Protein 7OTS (pdb70)

InterPro domains:
  IPR000073 Alpha/beta hydrolase fold-1 [PF00561] (72-313)
  IPR000073 Alpha/beta hydrolase fold-1 [PR00111] (97-112)
  IPR000073 Alpha/beta hydrolase fold-1 [PR00111] (144-157)
  IPR000073 Alpha/beta hydrolase fold-1 [PR00111] (158-171)
  IPR000073 Alpha/beta hydrolase fold-1 [PR00111] (270-284)
  IPR000639 Epoxide hydrolase-like [PR00412] (78-96)
  IPR000639 Epoxide hydrolase-like [PR00412] (158-171)
  IPR000639 Epoxide hydrolase-like [PR00412] (268-284)
  IPR000639 Epoxide hydrolase-like [PR00412] (301-323)
  IPR029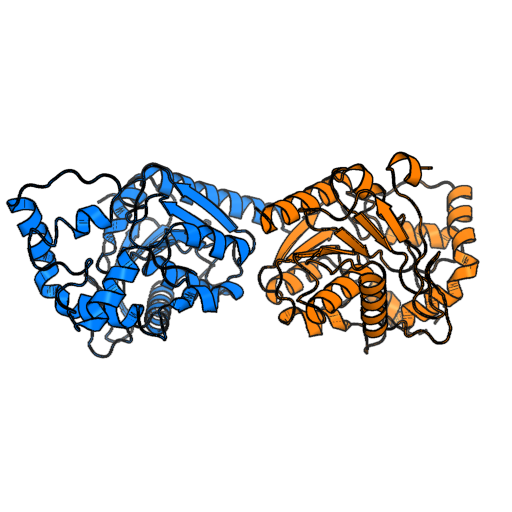058 Alpha/Beta hydrolase fold [G3DSA:3.40.50.1820] (41-336)
  IPR029058 Alpha/Beta hydrolase fold [SSF53474] (50-324)
  IPR050266 AB hydrolase superfamily [PTHR43798] (15-332)

Secondary structure (DSSP, 8-state):
-TT-EEEEEEETTEEEEEEEES---SSPPEEEE--TT--GGGGHHHHTTS-TTS-EEEE--TTSTTS---TTS--SHHHHHHHHHHHHHHHTGGGS-EEEEEETHHHHHHHHHHHH-GGGEEEEEEES-S----SS--HHHHHHHHHHTTT-GGG-TTS--SHHHHHHHHHHH-S--PPPPHHHHHHHHHTTGGGHHHHHHHHHHHTSTTTTTHHHHHGGG--S-EEEEEETT-SSS-TTHHHHHHHHSSSEEEEEESS--S-HHHHSHHHHHHHHHHHHHHHHHHHHHH--/-HHHHTT-EEEEEEETTEEEEEEEES-S-SSPPEEEE--TT--GGGGHHHHTTS-SSS-EEEEPPTTSTTS---TTS--SHHHHHHHHHHHHHHHTGGGS-EEEEEETHHHHHHHHHHHH-GGGEEEEEEES-S----SS--HHHHHHHHH----TTS--SHHHHHHHHHHH-SS-----HHHHHHHHHHHGGGHHHHHHHHHHHHSHHHHTHHHHHGGG--S-EEEEEETT-SSS-THHHHHHHHHSTTEEEEEETT--S-HHHHSHHHHHHHHHHHHHHHH-

Nearest PDB structures (foldseek):
  7ots-assembly1_A  TM=1.003E+00  e=1.533E-60  Homo sapiens
  7ots-assembly2_B  TM=9.985E-01  e=7.557E-55  Homo sapiens
  1j1i-assembly1_A-2  TM=8.670E-01  e=9.957E-19  Janthinobacterium
  4lxg-assembly1_A-2  TM=8.377E-01  e=3.714E-18  Rhizorhabdus wittichii RW1
  7jqx-assembly1_A  TM=7.616E-01  e=4.058E-16  Burkholderia cenocepacia J2315

Sequence (576 aa):
TLGMQVRRYVHHEDYQFCYSFRGRPGHKPSILMLHGFSAHKDMWLSVVKFLPKNLHLVCVDMPGHEGTTRSSLDDLSIDGQVKRIHQFVECLKLNKKPFHLLVGTAMGGQVAGVYAAYYPSDVSSLCLVCPAGLQYSSTDNQFVQRLKELQGSAAVEKIPLIPSTPEEMMSSEMLQLCSYVRFKVPQQILQGLVDVRIPHNNFYRKLFLEIVSEKSRYSLHQNMDKIKVPTQIIWGKQDQVLDVSGADMLAKSIANCQVELLENCGHSVVMMERPRKTAKLIIDFLASVHNTDNNKKLSMRRTLGMQVRRYVHHEDYQQFCYSFRGRPGHKPSILMLHGFSAHKDMMWLSVVKFLPKNLHLVCVDMPGHEGTTRSSLDDLSIDGQVKRIHQFVECLKLNKKPFHLVGTAMGGQVAGVYAAYYPSSDVSSLCLVCPAGLQYSTDNQFVQRLKELQEKIPLIPSSTPEEMSEMLQLCSYVRFKVPQQILQGLVDVRIPHNNFYRKLFLEIIVSEKSRYSLHQNMDKIKVPTQIIWGKQDQVLDVSGADMLAKSIANCQVELLENCGHSSVVVMERPRKTAKLIIDFLASVHN

Structure (mmCIF, N/CA/C/O backbone):
data_7OTS
#
_entry.id   7OTS
#
_cell.length_a   60.815
_cell.length_b   71.494
_cell.length_c   77.83
_cell.angle_alpha   90
_cell.angle_beta   111.11
_cell.angle_gamma   90
#
_symmetry.space_group_name_H-M   'P 1 21 1'
#
loop_
_entity.id
_entity.type
_entity.pdbx_description
1 polymer 'Monoacylglycerol lipase ABHD6'
2 non-polymer 'octyl beta-D-glucopyranoside'
3 non-polymer 'OLEIC ACID'
4 non-polymer 'SULFATE ION'
5 non-polymer GLYCEROL
6 water water
#
loop_
_atom_site.group_PDB
_atom_site.id
_atom_site.type_symbol
_atom_site.label_atom_id
_atom_site.label_alt_id
_atom_site.label_comp_id
_atom_site.label_asym_id
_atom_site.label_entity_id
_atom_site.label_seq_id
_atom_site.pdbx_PDB_ins_code
_atom_site.Cartn_x
_atom_site.Cartn_y
_atom_site.Cartn_z
_atom_site.occupancy
_atom_site.B_iso_or_equiv
_atom_site.auth_seq_id
_atom_site.auth_comp_id
_atom_site.auth_asym_id
_atom_site.auth_atom_id
_atom_site.pdbx_PDB_model_num
ATOM 1 N N . THR A 1 5 ? 31.144 -26.471 111.419 1 39.8 45 THR A N 1
ATOM 2 C CA . THR A 1 5 ? 31.959 -25.257 111.321 1 39.84 45 THR A CA 1
ATOM 3 C C . THR A 1 5 ? 33.041 -25.338 110.241 1 38.29 45 THR A C 1
ATOM 4 O O . THR A 1 5 ? 33.653 -24.313 109.946 1 38.45 45 THR A O 1
ATOM 8 N N . LEU A 1 6 ? 33.356 -26.568 109.745 1 36.27 46 LEU A N 1
ATOM 9 C CA . LEU A 1 6 ? 34.406 -26.865 108.759 1 34.12 46 LEU A CA 1
ATOM 10 C C . LEU A 1 6 ? 35.812 -26.411 109.179 1 32.23 46 LEU A C 1
ATOM 11 O O . LEU A 1 6 ? 36.693 -26.328 108.337 1 32.15 46 LEU A O 1
ATOM 16 N N . GLY A 1 7 ? 36.012 -26.111 110.461 1 30.59 47 GLY A N 1
ATOM 17 C CA . GLY A 1 7 ? 37.288 -25.601 110.946 1 29.68 47 GLY A CA 1
ATOM 18 C C . GLY A 1 7 ? 37.439 -24.089 110.823 1 28.24 47 GLY A C 1
ATOM 19 O O . GLY A 1 7 ? 38.47 -23.529 111.217 1 28.49 47 GLY A O 1
ATOM 20 N N . MET A 1 8 ? 36.421 -23.41 110.261 1 26.34 48 MET A N 1
ATOM 21 C CA . MET A 1 8 ? 36.413 -21.965 110.076 1 24.76 48 MET A CA 1
ATOM 22 C C . MET A 1 8 ? 36.166 -21.29 111.421 1 23.31 48 MET A C 1
ATOM 23 O O . MET A 1 8 ? 35.317 -21.74 112.19 1 23.87 48 MET A O 1
ATOM 28 N N . GLN A 1 9 ? 36.942 -20.258 111.728 1 21.41 49 GLN A N 1
ATOM 29 C CA . GLN A 1 9 ? 36.843 -19.536 113.001 1 20.4 49 GLN A CA 1
ATOM 30 C C . GLN A 1 9 ? 36.57 -18.071 112.727 1 19.16 49 GLN A C 1
ATOM 31 O O . GLN A 1 9 ? 37.16 -17.507 111.801 1 18.89 49 GLN A O 1
ATOM 37 N N . VAL A 1 10 ? 35.664 -17.46 113.504 1 17.45 50 VAL A N 1
ATOM 38 C CA . VAL A 1 10 ? 35.275 -16.069 113.294 1 16.74 50 VAL A CA 1
ATOM 39 C C . VAL A 1 10 ? 36.171 -15.151 114.099 1 16.09 50 VAL A C 1
ATOM 40 O O . VAL A 1 10 ? 36.502 -15.453 115.252 1 15.48 50 VAL A O 1
ATOM 44 N N . ARG A 1 11 ? 36.644 -14.084 113.451 1 15.04 51 ARG A N 1
ATOM 45 C CA A ARG A 1 11 ? 37.524 -13.096 114.061 0.5 15.94 51 ARG A CA 1
ATOM 46 C CA B ARG A 1 11 ? 37.539 -13.091 114.035 0.5 15.11 51 ARG A CA 1
ATOM 47 C C . ARG A 1 11 ? 37.099 -11.693 113.615 1 16.06 51 ARG A C 1
ATOM 48 O O . ARG A 1 11 ? 36.35 -11.546 112.647 1 15.76 51 ARG A O 1
ATOM 63 N N . TYR A 1 12 ? 37.571 -10.658 114.314 1 16.6 52 TYR A N 1
ATOM 64 C CA . TYR A 1 12 ? 37.262 -9.285 113.95 1 16.88 52 TYR A CA 1
ATOM 65 C C . TYR A 1 12 ? 38.58 -8.547 113.899 1 17.41 52 TYR A C 1
ATOM 66 O O . TYR A 1 12 ? 39.422 -8.729 114.782 1 18.57 52 TYR A O 1
ATOM 75 N N . VAL A 1 13 ? 38.774 -7.731 112.88 1 16.62 53 VAL A N 1
ATOM 76 C CA . VAL A 1 13 ? 39.992 -6.945 112.737 1 17.98 53 VAL A CA 1
ATOM 77 C C . VAL A 1 13 ? 39.6 -5.467 112.574 1 19 53 VAL A C 1
ATOM 78 O O . VAL A 1 13 ? 38.603 -5.176 111.913 1 19.76 53 VAL A O 1
ATOM 82 N N . HIS A 1 14 ? 40.341 -4.544 113.192 1 18.95 54 HIS A N 1
ATOM 83 C CA . HIS A 1 14 ? 39.961 -3.139 113.192 1 19.32 54 HIS A CA 1
ATOM 84 C C . HIS A 1 14 ? 40.875 -2.182 112.408 1 19.91 54 HIS A C 1
ATOM 85 O O . HIS A 1 14 ? 42.104 -2.266 112.483 1 19.86 54 HIS A O 1
ATOM 92 N N . HIS A 1 15 ? 40.252 -1.265 111.655 1 19.84 55 HIS A N 1
ATOM 93 C CA . HIS A 1 15 ? 40.936 -0.165 110.977 1 20.63 55 HIS A CA 1
ATOM 94 C C . HIS A 1 15 ? 40.329 1.096 111.593 1 20.22 55 HIS A C 1
ATOM 95 O O . HIS A 1 15 ? 39.224 1.491 111.198 1 19.41 55 HIS A O 1
ATOM 102 N N . GLU A 1 16 ? 40.999 1.67 112.625 1 19.84 56 GLU A N 1
ATOM 103 C CA . GLU A 1 16 ? 40.486 2.834 113.347 1 20.31 56 GLU A CA 1
ATOM 104 C C . GLU A 1 16 ? 39.102 2.484 113.971 1 19.49 56 GLU A C 1
ATOM 105 O O . GLU A 1 16 ? 39.027 1.5 114.708 1 19.76 56 GLU A O 1
ATOM 111 N N . ASP A 1 17 ? 38.02 3.196 113.623 1 17.73 57 ASP A N 1
ATOM 112 C CA . ASP A 1 17 ? 36.694 2.886 114.138 1 17.48 57 ASP A CA 1
ATOM 113 C C . ASP A 1 17 ? 35.884 1.954 113.235 1 18.44 57 ASP A C 1
ATOM 114 O O . ASP A 1 17 ? 34.686 1.772 113.463 1 19.87 57 ASP A O 1
ATOM 119 N N . TYR A 1 18 ? 36.532 1.316 112.251 1 17.27 58 TYR A N 1
ATOM 120 C CA . TYR A 1 18 ? 35.84 0.41 111.35 1 16.82 58 TYR A CA 1
ATOM 121 C C . TYR A 1 18 ? 36.302 -1.011 111.651 1 17.3 58 TYR A C 1
ATOM 122 O O . TYR A 1 18 ? 37.494 -1.231 111.848 1 18.1 58 TYR A O 1
ATOM 131 N N . GLN A 1 19 ? 35.37 -1.97 111.734 1 16.37 59 GLN A N 1
ATOM 132 C CA . GLN A 1 19 ? 35.73 -3.351 112.034 1 16.65 59 GLN A CA 1
ATOM 133 C C . GLN A 1 19 ? 35.256 -4.267 110.927 1 15.24 59 GLN A C 1
ATOM 134 O O . GLN A 1 19 ? 34.173 -4.056 110.356 1 14.84 59 GLN A O 1
ATOM 140 N N . PHE A 1 20 ? 36.104 -5.228 110.566 1 14.49 60 PHE A N 1
ATOM 141 C CA . PHE A 1 20 ? 35.754 -6.204 109.559 1 15.07 60 PHE A CA 1
ATOM 142 C C . PHE A 1 20 ? 35.573 -7.533 110.283 1 16.02 60 PHE A C 1
ATOM 143 O O . PHE A 1 20 ? 36.396 -7.898 111.127 1 16.49 60 PHE A O 1
ATOM 151 N N . CYS A 1 21 ? 34.5 -8.254 109.971 1 15.6 61 CYS A N 1
ATOM 152 C CA . CYS A 1 21 ? 34.262 -9.578 110.542 1 14.82 61 CYS A CA 1
ATOM 153 C C . CYS A 1 21 ? 34.605 -10.573 109.473 1 14.93 61 CYS A C 1
ATOM 154 O O . CYS A 1 21 ? 34.132 -10.429 108.333 1 15.16 61 CYS A O 1
ATOM 157 N N . TYR A 1 22 ? 35.37 -11.604 109.821 1 14.72 62 TYR A N 1
ATOM 158 C CA . TYR A 1 22 ? 35.738 -12.615 108.834 1 15.07 62 TYR A CA 1
ATOM 159 C C . TYR A 1 22 ? 35.882 -14.014 109.463 1 16.03 62 TYR A C 1
ATOM 160 O O . TYR A 1 22 ? 36.074 -14.141 110.685 1 15.76 62 TYR A O 1
ATOM 169 N N . SER A 1 23 ? 35.791 -15.058 108.631 1 15.84 63 SER A N 1
ATOM 170 C CA . SER A 1 23 ? 36.023 -16.431 109.078 1 17.26 63 SER A CA 1
ATOM 171 C C . SER A 1 23 ? 37.285 -16.93 108.351 1 19.01 63 SER A C 1
ATOM 172 O O . SER A 1 23 ? 37.628 -16.407 107.279 1 19.73 63 SER A O 1
ATOM 175 N N . PHE A 1 24 ? 38.01 -17.88 108.952 1 19.17 64 PHE A N 1
ATOM 176 C CA . PHE A 1 24 ? 39.264 -18.348 108.356 1 19.99 64 PHE A CA 1
ATOM 177 C C . PHE A 1 24 ? 39.644 -19.748 108.803 1 20.99 64 PHE A C 1
ATOM 178 O O . PHE A 1 24 ? 39.229 -20.194 109.869 1 20.99 64 PHE A O 1
ATOM 186 N N . ARG A 1 25 ? 40.521 -20.388 108.031 1 21.62 65 ARG A N 1
ATOM 187 C CA . ARG A 1 25 ? 41.137 -21.665 108.354 1 23.49 65 ARG A CA 1
ATOM 188 C C . ARG A 1 25 ? 42.49 -21.747 107.649 1 25.15 65 ARG A C 1
ATOM 189 O O . ARG A 1 25 ? 42.708 -21.089 106.637 1 24.56 65 ARG A O 1
ATOM 197 N N . GLY A 1 26 ? 43.409 -22.489 108.234 1 26.88 66 GLY A N 1
ATOM 198 C CA . GLY A 1 26 ? 44.756 -22.606 107.702 1 28.84 66 GLY A CA 1
ATOM 199 C C . GLY A 1 26 ? 45.589 -21.376 108.011 1 31.02 66 GLY A C 1
ATOM 200 O O . GLY A 1 26 ? 45.16 -20.5 108.769 1 30.82 66 GLY A O 1
ATOM 201 N N . ARG A 1 27 ? 46.784 -21.294 107.416 1 32.89 67 ARG A N 1
ATOM 202 C CA . ARG A 1 27 ? 47.67 -20.165 107.649 1 35.73 67 ARG A CA 1
ATOM 203 C C . ARG A 1 27 ? 48.546 -19.891 106.432 1 37.4 67 ARG A C 1
ATOM 204 O O . ARG A 1 27 ? 48.847 -20.808 105.672 1 37.91 67 ARG A O 1
ATOM 212 N N . PRO A 1 28 ? 48.958 -18.626 106.231 1 38.06 68 PRO A N 1
ATOM 213 C CA . PRO A 1 28 ? 49.793 -18.294 105.065 1 39.26 68 PRO A CA 1
ATOM 214 C C . PRO A 1 28 ? 50.965 -19.236 104.796 1 40.77 68 PRO A C 1
ATOM 215 O O . PRO A 1 28 ? 51.913 -19.284 105.579 1 41.61 68 PRO A O 1
ATOM 219 N N . GLY A 1 29 ? 50.869 -19.993 103.708 1 40.66 69 GLY A N 1
ATOM 220 C CA . GLY A 1 29 ? 51.901 -20.941 103.309 1 40.89 69 GLY A CA 1
ATOM 221 C C . GLY A 1 29 ? 52.439 -20.666 101.917 1 40.87 69 GLY A C 1
ATOM 222 O O . GLY A 1 29 ? 52.291 -19.552 101.404 1 40.94 69 GLY A O 1
ATOM 223 N N . HIS A 1 30 ? 53.063 -21.681 101.292 1 40.24 70 HIS A N 1
ATOM 224 C CA . HIS A 1 30 ? 53.656 -21.562 99.959 1 40.22 70 HIS A CA 1
ATOM 225 C C . HIS A 1 30 ? 52.64 -21.253 98.868 1 38.73 70 HIS A C 1
ATOM 226 O O . HIS A 1 30 ? 52.918 -20.442 97.983 1 39.27 70 HIS A O 1
ATOM 233 N N . LYS A 1 31 ? 51.466 -21.889 98.933 1 36.98 71 LYS A N 1
ATOM 234 C CA . LYS A 1 31 ? 50.381 -21.668 97.983 1 35.84 71 LYS A CA 1
ATOM 235 C C . LYS A 1 31 ? 49.741 -20.275 98.216 1 34.56 71 LYS A C 1
ATOM 236 O O . LYS A 1 31 ? 49.937 -19.664 99.277 1 35.14 71 LYS A O 1
ATOM 242 N N . PRO A 1 32 ? 49.025 -19.72 97.221 1 32.37 72 PRO A N 1
ATOM 243 C CA . PRO A 1 32 ? 48.398 -18.411 97.434 1 30.31 72 PRO A CA 1
ATOM 244 C C . PRO A 1 32 ? 47.225 -18.539 98.408 1 27.94 72 PRO A C 1
ATOM 245 O O . PRO A 1 32 ? 46.486 -19.525 98.356 1 27.7 72 PRO A O 1
ATOM 249 N N . SER A 1 33 ? 47.055 -17.559 99.309 1 25.41 73 SER A N 1
ATOM 250 C CA . SER A 1 33 ? 45.887 -17.545 100.188 1 23.54 73 SER A CA 1
ATOM 251 C C . SER A 1 33 ? 44.644 -17.251 99.311 1 22.11 73 SER A C 1
ATOM 252 O O . SER A 1 33 ? 44.777 -16.714 98.215 1 22.81 73 SER A O 1
ATOM 255 N N . ILE A 1 34 ? 43.455 -17.623 99.769 1 20.35 74 ILE A N 1
ATOM 256 C CA . ILE A 1 34 ? 42.22 -17.353 99.047 1 19.06 74 ILE A CA 1
ATOM 257 C C . ILE A 1 34 ? 41.333 -16.409 99.861 1 17.68 74 ILE A C 1
ATOM 258 O O . ILE A 1 34 ? 41.007 -16.696 101.011 1 16.54 74 ILE A O 1
ATOM 263 N N . LEU A 1 35 ? 40.97 -15.267 99.267 1 17.12 75 LEU A N 1
ATOM 264 C CA . LEU A 1 35 ? 40.08 -14.297 99.891 1 16.01 75 LEU A CA 1
ATOM 265 C C . LEU A 1 35 ? 38.766 -14.351 99.128 1 15.88 75 LEU A C 1
ATOM 266 O O . LEU A 1 35 ? 38.766 -14.173 97.917 1 16.07 75 LEU A O 1
ATOM 271 N N . MET A 1 36 ? 37.67 -14.679 99.813 1 15.74 76 MET A N 1
ATOM 272 C CA . MET A 1 36 ? 36.351 -14.779 99.196 1 15.99 76 MET A CA 1
ATOM 273 C C . MET A 1 36 ? 35.422 -13.599 99.578 1 15.51 76 MET A C 1
ATOM 274 O O . MET A 1 36 ? 35.267 -13.256 100.759 1 15.11 76 MET A O 1
ATOM 279 N N . LEU A 1 37 ? 34.758 -13.034 98.557 1 14.33 77 LEU A N 1
ATOM 280 C CA . LEU A 1 37 ? 33.858 -11.907 98.68 1 14.01 77 LEU A CA 1
ATOM 281 C C . LEU A 1 37 ? 32.45 -12.311 98.27 1 14.77 77 LEU A C 1
ATOM 282 O O . LEU A 1 37 ? 32.221 -12.547 97.089 1 16.17 77 LEU A O 1
ATOM 287 N N . HIS A 1 38 ? 31.49 -12.28 99.208 1 14.25 78 HIS A N 1
ATOM 288 C CA . HIS A 1 38 ? 30.1 -12.643 98.934 1 14.14 78 HIS A CA 1
ATOM 289 C C . HIS A 1 38 ? 29.324 -11.556 98.133 1 14.32 78 HIS A C 1
ATOM 290 O O . HIS A 1 38 ? 29.805 -10.453 97.967 1 13.63 78 HIS A O 1
ATOM 297 N N . GLY A 1 39 ? 28.117 -11.88 97.7 1 14.79 79 GLY A N 1
ATOM 298 C CA . GLY A 1 39 ? 27.287 -10.958 96.947 1 15.79 79 GLY A CA 1
ATOM 299 C C . GLY A 1 39 ? 26.382 -10.092 97.796 1 15.87 79 GLY A C 1
ATOM 300 O O . GLY A 1 39 ? 26.535 -10.029 99.014 1 16.58 79 GLY A O 1
ATOM 301 N N . PHE A 1 40 ? 25.454 -9.383 97.131 1 15.7 80 PHE A N 1
ATOM 302 C CA . PHE A 1 40 ? 24.5 -8.444 97.727 1 15.75 80 PHE A CA 1
ATOM 303 C C . PHE A 1 40 ? 23.66 -9.095 98.817 1 15.81 80 PHE A C 1
ATOM 304 O O . PHE A 1 40 ? 23.145 -10.182 98.61 1 15.76 80 PHE A O 1
ATOM 312 N N . SER A 1 41 ? 23.599 -8.461 100 1 15.8 81 SER A N 1
ATOM 313 C CA . SER A 1 41 ? 22.772 -8.834 101.157 1 16.08 81 SER A CA 1
ATOM 314 C C . SER A 1 41 ? 23.054 -10.19 101.782 1 16.45 81 SER A C 1
ATOM 315 O O . SER A 1 41 ? 22.249 -10.663 102.579 1 17.33 81 SER A O 1
ATOM 318 N N . ALA A 1 42 ? 24.163 -10.823 101.428 1 15.57 82 ALA A N 1
ATOM 319 C CA . ALA A 1 42 ? 24.527 -12.114 101.962 1 15.74 82 ALA A CA 1
ATOM 320 C C . ALA A 1 42 ? 25.582 -11.877 103.132 1 16.76 82 ALA A C 1
ATOM 321 O O . ALA A 1 42 ? 25.45 -10.849 103.838 1 17.38 82 ALA A O 1
ATOM 323 N N . HIS A 1 43 ? 26.522 -12.808 103.423 1 16.11 83 HIS A N 1
ATOM 324 C CA . HIS A 1 43 ? 27.51 -12.669 104.492 1 16.16 83 HIS A CA 1
ATOM 325 C C . HIS A 1 43 ? 28.584 -13.755 104.227 1 15.75 83 HIS A C 1
ATOM 326 O O . HIS A 1 43 ? 28.438 -14.572 103.305 1 15.72 83 HIS A O 1
ATOM 333 N N . LYS A 1 44 ? 29.668 -13.738 104.999 1 14.5 84 LYS A N 1
ATOM 334 C CA . LYS A 1 44 ? 30.79 -14.626 104.83 1 14.87 84 LYS A CA 1
ATOM 335 C C . LYS A 1 44 ? 30.428 -16.098 104.84 1 16.56 84 LYS A C 1
ATOM 336 O O . LYS A 1 44 ? 31.197 -16.887 104.299 1 17.74 84 LYS A O 1
ATOM 342 N N . ASP A 1 45 ? 29.307 -16.502 105.504 1 16.9 85 ASP A N 1
ATOM 343 C CA . ASP A 1 45 ? 28.963 -17.917 105.59 1 17.86 85 ASP A CA 1
ATOM 344 C C . ASP A 1 45 ? 28.276 -18.477 104.352 1 18.81 85 ASP A C 1
ATOM 345 O O . ASP A 1 45 ? 28.04 -19.681 104.324 1 19.71 85 ASP A O 1
ATOM 350 N N . MET A 1 46 ? 27.972 -17.66 103.331 1 19.13 86 MET A N 1
ATOM 351 C CA . MET A 1 46 ? 27.431 -18.239 102.087 1 20.11 86 MET A CA 1
ATOM 352 C C . MET A 1 46 ? 28.525 -19.086 101.378 1 19.81 86 MET A C 1
ATOM 353 O O . MET A 1 46 ? 28.199 -19.903 100.516 1 21.13 86 MET A O 1
ATOM 358 N N . TRP A 1 47 ? 29.81 -18.9 101.734 1 18.8 87 TRP A N 1
ATOM 359 C CA . TRP A 1 47 ? 30.922 -19.635 101.148 1 19.4 87 TRP A CA 1
ATOM 360 C C . TRP A 1 47 ? 31.127 -21.02 101.768 1 19.98 87 TRP A C 1
ATOM 361 O O . TRP A 1 47 ? 31.922 -21.788 101.227 1 20.37 87 TRP A O 1
ATOM 372 N N . LEU A 1 48 ? 30.425 -21.344 102.875 1 19.36 88 LEU A N 1
ATOM 373 C CA . LEU A 1 48 ? 30.574 -22.629 103.567 1 20.18 88 LEU A CA 1
ATOM 374 C C . LEU A 1 48 ? 30.254 -23.85 102.701 1 20.35 88 LEU A C 1
ATOM 375 O O . LEU A 1 48 ? 30.937 -24.853 102.836 1 21.2 88 LEU A O 1
ATOM 380 N N . SER A 1 49 ? 29.277 -23.759 101.788 1 19.65 89 SER A N 1
ATOM 381 C CA . SER A 1 49 ? 28.94 -24.861 100.894 1 20.56 89 SER A CA 1
ATOM 382 C C . SER A 1 49 ? 30.151 -25.277 100.043 1 19.87 89 SER A C 1
ATOM 383 O O . SER A 1 49 ? 30.386 -26.467 99.867 1 20.04 89 SER A O 1
ATOM 386 N N . VAL A 1 50 ? 30.928 -24.296 99.55 1 19.34 90 VAL A N 1
ATOM 387 C CA . VAL A 1 50 ? 32.115 -24.518 98.722 1 19.72 90 VAL A CA 1
ATOM 388 C C . VAL A 1 50 ? 33.295 -24.929 99.591 1 20.4 90 VAL A C 1
ATOM 389 O O . VAL A 1 50 ? 34.046 -25.829 99.204 1 20.77 90 VAL A O 1
ATOM 393 N N . VAL A 1 51 ? 33.461 -24.291 100.77 1 20.38 91 VAL A N 1
ATOM 394 C CA . VAL A 1 51 ? 34.548 -24.62 101.694 1 20.7 91 VAL A CA 1
ATOM 395 C C . VAL A 1 51 ? 34.512 -26.088 102.095 1 21.28 91 VAL A C 1
ATOM 396 O O . VAL A 1 51 ? 35.55 -26.742 102.117 1 21.33 91 VAL A O 1
ATOM 400 N N . LYS A 1 52 ? 33.317 -26.64 102.293 1 21.67 92 LYS A N 1
ATOM 401 C CA . LYS A 1 52 ? 33.127 -28.05 102.615 1 23.22 92 LYS A CA 1
ATOM 402 C C . LYS A 1 52 ? 33.865 -28.985 101.604 1 24.09 92 LYS A C 1
ATOM 403 O O . LYS A 1 52 ? 34.413 -30.012 102.008 1 23.77 92 LYS A O 1
ATOM 409 N N . PHE A 1 53 ? 33.939 -28.581 100.314 1 24.46 93 PHE A N 1
ATOM 410 C CA . PHE A 1 53 ? 34.622 -29.374 99.288 1 25.29 93 PHE A CA 1
ATOM 411 C C . PHE A 1 53 ? 36.057 -28.883 98.971 1 26.42 93 PHE A C 1
ATOM 412 O O . PHE A 1 53 ? 36.722 -29.472 98.127 1 27.19 93 PHE A O 1
ATOM 420 N N . LEU A 1 54 ? 36.564 -27.873 99.687 1 26.6 94 LEU A N 1
ATOM 421 C CA . LEU A 1 54 ? 37.92 -27.373 99.477 1 27.3 94 LEU A CA 1
ATOM 422 C C . LEU A 1 54 ? 38.945 -28.148 100.324 1 28.59 94 LEU A C 1
ATOM 423 O O . LEU A 1 54 ? 38.647 -28.544 101.451 1 28.61 94 LEU A O 1
ATOM 428 N N . PRO A 1 55 ? 40.175 -28.341 99.813 1 29.48 95 PRO A N 1
ATOM 429 C CA . PRO A 1 55 ? 41.214 -29.034 100.612 1 29.82 95 PRO A CA 1
ATOM 430 C C . PRO A 1 55 ? 41.632 -28.253 101.867 1 30.92 95 PRO A C 1
ATOM 431 O O . PRO A 1 55 ? 41.578 -27.023 101.883 1 30.93 95 PRO A O 1
ATOM 435 N N . LYS A 1 56 ? 42.067 -28.966 102.915 1 31.56 96 LYS A N 1
ATOM 436 C CA . LYS A 1 56 ? 42.444 -28.371 104.198 1 32.33 96 LYS A CA 1
ATOM 437 C C . LYS A 1 56 ? 43.817 -27.714 104.229 1 32.79 96 LYS A C 1
ATOM 438 O O . LYS A 1 56 ? 44.113 -27.015 105.199 1 33.36 96 LYS A O 1
ATOM 444 N N . ASN A 1 57 ? 44.65 -27.902 103.197 1 32.43 97 ASN A N 1
ATOM 445 C CA . ASN A 1 57 ? 45.975 -27.265 103.186 1 32.45 97 ASN A CA 1
ATOM 446 C C . ASN A 1 57 ? 45.966 -25.817 102.638 1 31.17 97 ASN A C 1
ATOM 447 O O . ASN A 1 57 ? 47.034 -25.266 102.378 1 32.28 97 ASN A O 1
ATOM 452 N N . LEU A 1 58 ? 44.78 -25.192 102.479 1 28.46 98 LEU A N 1
ATOM 453 C CA . LEU A 1 58 ? 44.704 -23.822 101.969 1 26.04 98 LEU A CA 1
ATOM 454 C C . LEU A 1 58 ? 44.346 -22.802 103.039 1 23.93 98 LEU A C 1
ATOM 455 O O . LEU A 1 58 ? 43.558 -23.089 103.951 1 22.99 98 LEU A O 1
ATOM 460 N N . HIS A 1 59 ? 44.872 -21.584 102.877 1 22.75 99 HIS A N 1
ATOM 461 C CA . HIS A 1 59 ? 44.558 -20.493 103.776 1 21.68 99 HIS A CA 1
ATOM 462 C C . HIS A 1 59 ? 43.365 -19.795 103.183 1 20.1 99 HIS A C 1
ATOM 463 O O . HIS A 1 59 ? 43.494 -19.145 102.156 1 20 99 HIS A O 1
ATOM 470 N N . LEU A 1 60 ? 42.199 -19.956 103.798 1 19.19 100 LEU A N 1
ATOM 471 C CA . LEU A 1 60 ? 40.961 -19.361 103.308 1 18.51 100 LEU A CA 1
ATOM 472 C C . LEU A 1 60 ? 40.496 -18.249 104.232 1 17.62 100 LEU A C 1
ATOM 473 O O . LEU A 1 60 ? 40.487 -18.436 105.442 1 17.07 100 LEU A O 1
ATOM 478 N N . VAL A 1 61 ? 40.102 -17.103 103.667 1 17.19 101 VAL A N 1
ATOM 479 C CA . VAL A 1 61 ? 39.531 -15.97 104.384 1 17.33 101 VAL A CA 1
ATOM 480 C C . VAL A 1 61 ? 38.188 -15.59 103.712 1 17.9 101 VAL A C 1
ATOM 481 O O . VAL A 1 61 ? 38.141 -15.435 102.489 1 18.23 101 VAL A O 1
ATOM 485 N N . CYS A 1 62 ? 37.089 -15.521 104.49 1 17.4 102 CYS A N 1
ATOM 486 C CA . CYS A 1 62 ? 35.764 -15.166 103.981 1 16.32 102 CYS A CA 1
ATOM 487 C C . CYS A 1 62 ? 35.368 -13.947 104.781 1 15.78 102 CYS A C 1
ATOM 488 O O . CYS A 1 62 ? 35.228 -14.051 105.999 1 15.89 102 CYS A O 1
ATOM 491 N N . VAL A 1 63 ? 35.187 -12.799 104.131 1 14.66 103 VAL A N 1
ATOM 492 C CA . VAL A 1 63 ? 34.932 -11.56 104.869 1 14.42 103 VAL A CA 1
ATOM 493 C C . VAL A 1 63 ? 33.514 -11.038 104.675 1 14.43 103 VAL A C 1
ATOM 494 O O . VAL A 1 63 ? 32.929 -11.253 103.615 1 15.09 103 VAL A O 1
ATOM 498 N N . ASP A 1 64 ? 32.916 -10.465 105.74 1 13.8 104 ASP A N 1
ATOM 499 C CA . ASP A 1 64 ? 31.604 -9.857 105.635 1 13.06 104 ASP A CA 1
ATOM 500 C C . ASP A 1 64 ? 31.871 -8.511 104.951 1 12.41 104 ASP A C 1
ATOM 501 O O . ASP A 1 64 ? 32.723 -7.733 105.386 1 11.99 104 ASP A O 1
ATOM 506 N N . MET A 1 65 ? 31.178 -8.265 103.862 1 11.89 105 MET A N 1
ATOM 507 C CA . MET A 1 65 ? 31.345 -7.068 103.065 1 11.33 105 MET A CA 1
ATOM 508 C C . MET A 1 65 ? 30.871 -5.823 103.823 1 12.63 105 MET A C 1
ATOM 509 O O . MET A 1 65 ? 30.028 -5.923 104.709 1 13.59 105 MET A O 1
ATOM 514 N N . PRO A 1 66 ? 31.37 -4.63 103.461 1 12.59 106 PRO A N 1
ATOM 515 C CA . PRO A 1 66 ? 30.929 -3.403 104.148 1 12.93 106 PRO A CA 1
ATOM 516 C C . PRO A 1 66 ? 29.433 -3.293 104.425 1 13.94 106 PRO A C 1
ATOM 517 O O . PRO A 1 66 ? 28.607 -3.47 103.508 1 14.98 106 PRO A O 1
ATOM 521 N N . GLY A 1 67 ? 29.107 -3.059 105.694 1 13.16 107 GLY A N 1
ATOM 522 C CA . GLY A 1 67 ? 27.74 -2.902 106.163 1 13.28 107 GLY A CA 1
ATOM 523 C C . GLY A 1 67 ? 26.967 -4.184 106.37 1 13.38 107 GLY A C 1
ATOM 524 O O . GLY A 1 67 ? 25.842 -4.146 106.882 1 13.8 107 GLY A O 1
ATOM 525 N N . HIS A 1 68 ? 27.547 -5.329 106.014 1 13.35 108 HIS A N 1
ATOM 526 C CA . HIS A 1 68 ? 26.875 -6.62 106.191 1 13.4 108 HIS A CA 1
ATOM 527 C C . HIS A 1 68 ? 27.347 -7.334 107.449 1 13.88 108 HIS A C 1
ATOM 528 O O . HIS A 1 68 ? 28.537 -7.31 107.745 1 14.34 108 HIS A O 1
ATOM 535 N N . GLU A 1 69 ? 26.412 -7.992 108.164 1 13.46 109 GLU A N 1
ATOM 536 C CA . GLU A 1 69 ? 26.695 -8.904 109.272 1 14.09 109 GLU A CA 1
ATOM 537 C C . GLU A 1 69 ? 27.669 -8.295 110.322 1 14.3 109 GLU A C 1
ATOM 538 O O . GLU A 1 69 ? 27.336 -7.262 110.886 1 15.66 109 GLU A O 1
ATOM 544 N N . GLY A 1 70 ? 28.828 -8.888 110.567 1 13.43 110 GLY A N 1
ATOM 545 C CA . GLY A 1 70 ? 29.758 -8.388 111.564 1 13.94 110 GLY A CA 1
ATOM 546 C C . GLY A 1 70 ? 30.643 -7.228 111.159 1 14.92 110 GLY A C 1
ATOM 547 O O . GLY A 1 70 ? 31.392 -6.711 111.999 1 15.05 110 GLY A O 1
ATOM 548 N N . THR A 1 71 ? 30.599 -6.819 109.875 1 14.19 111 THR A N 1
ATOM 549 C CA . THR A 1 71 ? 31.414 -5.69 109.421 1 14.62 111 THR A CA 1
ATOM 550 C C . THR A 1 71 ? 30.65 -4.385 109.647 1 16.66 111 THR A C 1
ATOM 551 O O . THR A 1 71 ? 29.423 -4.351 109.524 1 17.77 111 THR A O 1
ATOM 555 N N . THR A 1 72 ? 31.367 -3.305 110.01 1 16.51 112 THR A N 1
ATOM 556 C CA . THR A 1 72 ? 30.777 -2.004 110.321 1 16.98 112 THR A CA 1
ATOM 557 C C . THR A 1 72 ? 29.736 -1.539 109.349 1 17.3 112 THR A C 1
ATOM 558 O O . THR A 1 72 ? 29.966 -1.597 108.147 1 17.3 112 THR A O 1
ATOM 562 N N . ARG A 1 73 ? 28.567 -1.112 109.877 1 17.24 113 ARG A N 1
ATOM 563 C CA . ARG A 1 73 ? 27.52 -0.466 109.099 1 17.51 113 ARG A CA 1
ATOM 564 C C . ARG A 1 73 ? 27.517 1.001 109.552 1 18.16 113 ARG A C 1
ATOM 565 O O . ARG A 1 73 ? 27.144 1.301 110.694 1 18.33 113 ARG A O 1
ATOM 573 N N . SER A 1 74 ? 27.999 1.901 108.692 1 17.89 114 SER A N 1
ATOM 574 C CA . SER A 1 74 ? 28.106 3.313 109.039 1 18.31 114 SER A CA 1
ATOM 575 C C . SER A 1 74 ? 27.501 4.17 107.932 1 18.03 114 SER A C 1
ATOM 576 O O . SER A 1 74 ? 27.851 3.988 106.77 1 17.5 114 SER A O 1
ATOM 579 N N . SER A 1 75 ? 26.643 5.148 108.298 1 17.39 115 SER A N 1
ATOM 580 C CA . SER A 1 75 ? 26.026 6.08 107.348 1 16.62 115 SER A CA 1
ATOM 581 C C . SER A 1 75 ? 27.08 6.921 106.609 1 16.91 115 SER A C 1
ATOM 582 O O . SER A 1 75 ? 26.78 7.484 105.566 1 17.41 115 SER A O 1
ATOM 585 N N . LEU A 1 76 ? 28.313 6.99 107.117 1 16.78 116 LEU A N 1
ATOM 586 C CA . LEU A 1 76 ? 29.387 7.736 106.468 1 17.14 116 LEU A CA 1
ATOM 587 C C . LEU A 1 76 ? 30.242 6.877 105.509 1 17.6 116 LEU A C 1
ATOM 588 O O . LEU A 1 76 ? 31.091 7.427 104.793 1 17.82 116 LEU A O 1
ATOM 593 N N . ASP A 1 77 ? 30.029 5.539 105.495 1 16.59 117 ASP A N 1
ATOM 594 C CA . ASP A 1 77 ? 30.766 4.64 104.622 1 16.78 117 ASP A CA 1
ATOM 595 C C . ASP A 1 77 ? 30.369 4.848 103.147 1 16.77 117 ASP A C 1
ATOM 596 O O . ASP A 1 77 ? 29.2 5.025 102.821 1 17.02 117 ASP A O 1
ATOM 601 N N . ASP A 1 78 ? 31.35 4.802 102.263 1 16.18 118 ASP A N 1
ATOM 602 C CA . ASP A 1 78 ? 31.133 4.949 100.833 1 16.3 118 ASP A CA 1
ATOM 603 C C . ASP A 1 78 ? 30.799 3.567 100.266 1 16.62 118 ASP A C 1
ATOM 604 O O . ASP A 1 78 ? 31.688 2.744 100.087 1 16.89 118 ASP A O 1
ATOM 609 N N . LEU A 1 79 ? 29.509 3.309 100.033 1 16.61 119 LEU A N 1
ATOM 610 C CA . LEU A 1 79 ? 28.998 2.026 99.561 1 17.01 119 LEU A CA 1
ATOM 611 C C . LEU A 1 79 ? 29.132 1.806 98.043 1 17.14 119 LEU A C 1
ATOM 612 O O . LEU A 1 79 ? 28.762 0.734 97.544 1 16.8 119 LEU A O 1
ATOM 617 N N . SER A 1 80 ? 29.715 2.781 97.306 1 17.02 120 SER A N 1
ATOM 618 C CA . SER A 1 80 ? 29.94 2.606 95.867 1 17 120 SER A CA 1
ATOM 619 C C . SER A 1 80 ? 30.951 1.473 95.677 1 16.78 120 SER A C 1
ATOM 620 O O . SER A 1 80 ? 31.649 1.12 96.64 1 16.64 120 SER A O 1
ATOM 623 N N . ILE A 1 81 ? 31.027 0.869 94.476 1 16.67 121 ILE A N 1
ATOM 624 C CA . ILE A 1 81 ? 32.007 -0.202 94.243 1 16.86 121 ILE A CA 1
ATOM 625 C C . ILE A 1 81 ? 33.455 0.282 94.538 1 16.7 121 ILE A C 1
ATOM 626 O O . ILE A 1 81 ? 34.166 -0.382 95.271 1 16.13 121 ILE A O 1
ATOM 631 N N . ASP A 1 82 ? 33.8 1.516 94.115 1 16.53 122 ASP A N 1
ATOM 632 C CA . ASP A 1 82 ? 35.083 2.153 94.422 1 16.14 122 ASP A CA 1
ATOM 633 C C . ASP A 1 82 ? 35.363 2.181 95.944 1 15.53 122 ASP A C 1
ATOM 634 O O . ASP A 1 82 ? 36.456 1.818 96.372 1 15.43 122 ASP A O 1
ATOM 639 N N . GLY A 1 83 ? 34.399 2.641 96.738 1 14.96 123 GLY A N 1
ATOM 640 C CA . GLY A 1 83 ? 34.551 2.675 98.193 1 15.23 123 GLY A CA 1
ATOM 641 C C . GLY A 1 83 ? 34.658 1.293 98.823 1 14.53 123 GLY A C 1
ATOM 642 O O . GLY A 1 83 ? 35.402 1.114 99.792 1 15.08 123 GLY A O 1
ATOM 643 N N . GLN A 1 84 ? 33.916 0.309 98.3 1 13.62 124 GLN A N 1
ATOM 644 C CA . GLN A 1 84 ? 33.986 -1.057 98.83 1 13.95 124 GLN A CA 1
ATOM 645 C C . GLN A 1 84 ? 35.307 -1.703 98.506 1 14.54 124 GLN A C 1
ATOM 646 O O . GLN A 1 84 ? 35.877 -2.38 99.368 1 14.7 124 GLN A O 1
ATOM 652 N N . VAL A 1 85 ? 35.85 -1.432 97.286 1 14 125 VAL A N 1
ATOM 653 C CA . VAL A 1 85 ? 37.152 -1.931 96.863 1 14.39 125 VAL A CA 1
ATOM 654 C C . VAL A 1 85 ? 38.214 -1.394 97.836 1 14.19 125 VAL A C 1
ATOM 655 O O . VAL A 1 85 ? 39.017 -2.183 98.34 1 14.33 125 VAL A O 1
ATOM 659 N N . LYS A 1 86 ? 38.147 -0.084 98.162 1 13.89 126 LYS A N 1
ATOM 660 C CA . LYS A 1 86 ? 39.054 0.566 99.11 1 14.56 126 LYS A CA 1
ATOM 661 C C . LYS A 1 86 ? 38.987 -0.02 100.486 1 15.32 126 LYS A C 1
ATOM 662 O O . LYS A 1 86 ? 40.026 -0.171 101.114 1 16.87 126 LYS A O 1
ATOM 668 N N . ARG A 1 87 ? 37.778 -0.343 100.99 1 14.97 127 ARG A N 1
ATOM 669 C CA . ARG A 1 87 ? 37.591 -0.989 102.293 1 14.48 127 ARG A CA 1
ATOM 670 C C . ARG A 1 87 ? 38.229 -2.358 102.269 1 14.74 127 ARG A C 1
ATOM 671 O O . ARG A 1 87 ? 38.915 -2.739 103.231 1 15.11 127 ARG A O 1
ATOM 679 N N . ILE A 1 88 ? 38.045 -3.107 101.17 1 13.96 128 ILE A N 1
ATOM 680 C CA . ILE A 1 88 ? 38.646 -4.438 101.06 1 14.37 128 ILE A CA 1
ATOM 681 C C . ILE A 1 88 ? 40.173 -4.344 101.086 1 15.28 128 ILE A C 1
ATOM 682 O O . ILE A 1 88 ? 40.807 -5.178 101.738 1 15.39 128 ILE A O 1
ATOM 687 N N . HIS A 1 89 ? 40.761 -3.291 100.46 1 14.61 129 HIS A N 1
ATOM 688 C CA . HIS A 1 89 ? 42.208 -3.118 100.524 1 16.1 129 HIS A CA 1
ATOM 689 C C . HIS A 1 89 ? 42.654 -2.824 101.965 1 17.24 129 HIS A C 1
ATOM 690 O O . HIS A 1 89 ? 43.713 -3.284 102.36 1 18.13 129 HIS A O 1
ATOM 697 N N . GLN A 1 90 ? 41.856 -2.093 102.759 1 17.55 130 GLN A N 1
ATOM 698 C CA . GLN A 1 90 ? 42.199 -1.811 104.177 1 17.75 130 GLN A CA 1
A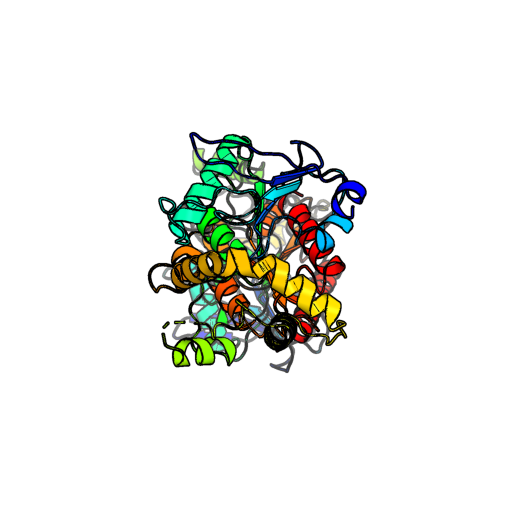TOM 699 C C . GLN A 1 90 ? 42.196 -3.101 104.972 1 18.43 130 GLN A C 1
ATOM 700 O O . GLN A 1 90 ? 43.073 -3.306 105.835 1 18.62 130 GLN A O 1
ATOM 706 N N . PHE A 1 91 ? 41.183 -3.976 104.703 1 18.23 131 PHE A N 1
ATOM 707 C CA . PHE A 1 91 ? 41.044 -5.255 105.387 1 18.28 131 PHE A CA 1
ATOM 708 C C . PHE A 1 91 ? 42.248 -6.122 105.034 1 19.04 131 PHE A C 1
ATOM 709 O O . PHE A 1 91 ? 42.851 -6.705 105.928 1 19.69 131 PHE A O 1
ATOM 717 N N . VAL A 1 92 ? 42.608 -6.188 103.743 1 18.32 132 VAL A N 1
ATOM 718 C CA . VAL A 1 92 ? 43.77 -6.93 103.243 1 18.74 132 VAL A CA 1
ATOM 719 C C . VAL A 1 92 ? 45.058 -6.468 103.927 1 20.26 132 VAL A C 1
ATOM 720 O O . VAL A 1 92 ? 45.841 -7.305 104.369 1 20.09 132 VAL A O 1
ATOM 724 N N . GLU A 1 93 ? 45.256 -5.134 104.039 1 21.46 133 GLU A N 1
ATOM 725 C CA . GLU A 1 93 ? 46.412 -4.545 104.712 1 22.65 133 GLU A CA 1
ATOM 726 C C . GLU A 1 93 ? 46.421 -4.869 106.211 1 22.75 133 GLU A C 1
ATOM 727 O O . GLU A 1 93 ? 47.491 -5.066 106.776 1 22.81 133 GLU A O 1
ATOM 733 N N . CYS A 1 94 ? 45.229 -4.947 106.842 1 22.85 134 CYS A N 1
ATOM 734 C CA . CYS A 1 94 ? 45.03 -5.299 108.251 1 23.5 134 CYS A CA 1
ATOM 735 C C . CYS A 1 94 ? 45.522 -6.715 108.522 1 23.98 134 CYS A C 1
ATOM 736 O O . CYS A 1 94 ? 46.175 -6.96 109.541 1 24.4 134 CYS A O 1
ATOM 739 N N . LEU A 1 95 ? 45.179 -7.66 107.636 1 23.64 135 LEU A N 1
ATOM 740 C CA . LEU A 1 95 ? 45.629 -9.046 107.807 1 24.51 135 LEU A CA 1
ATOM 741 C C . LEU A 1 95 ? 46.993 -9.34 107.184 1 24.85 135 LEU A C 1
ATOM 742 O O . LEU A 1 95 ? 47.513 -10.447 107.367 1 25.68 135 LEU A O 1
ATOM 747 N N . LYS A 1 96 ? 47.551 -8.388 106.436 1 24.62 136 LYS A N 1
ATOM 748 C CA . LYS A 1 96 ? 48.781 -8.555 105.671 1 24.94 136 LYS A CA 1
ATOM 749 C C . LYS A 1 96 ? 48.585 -9.643 104.603 1 24.42 136 LYS A C 1
ATOM 750 O O . LYS A 1 96 ? 49.529 -10.349 104.29 1 24.05 136 LYS A O 1
ATOM 756 N N . LEU A 1 97 ? 47.352 -9.787 104.06 1 24.61 137 LEU A N 1
ATOM 757 C CA . LEU A 1 97 ? 47.013 -10.779 103.029 1 25.46 137 LEU A CA 1
ATOM 758 C C . LEU A 1 97 ? 47.819 -10.598 101.753 1 26.26 137 LEU A C 1
ATOM 759 O O . LEU A 1 97 ? 48.058 -11.564 101.04 1 27.17 137 LEU A O 1
ATOM 764 N N . ASN A 1 98 ? 48.244 -9.383 101.472 1 26.49 138 ASN A N 1
ATOM 765 C CA . ASN A 1 98 ? 49.02 -9.087 100.288 1 27.11 138 ASN A CA 1
ATOM 766 C C . ASN A 1 98 ? 50.526 -9.097 100.546 1 28.79 138 ASN A C 1
ATOM 767 O O . ASN A 1 98 ? 51.267 -8.475 99.779 1 29.59 138 ASN A O 1
ATOM 772 N N . LYS A 1 99 ? 50.992 -9.795 101.609 1 29.18 139 LYS A N 1
ATOM 773 C CA . LYS A 1 99 ? 52.432 -9.969 101.904 1 30.23 139 LYS A CA 1
ATOM 774 C C . LYS A 1 99 ? 53.141 -10.584 100.664 1 30.31 139 LYS A C 1
ATOM 775 O O . LYS A 1 99 ? 54.277 -10.238 100.347 1 31.37 139 LYS A O 1
ATOM 781 N N . LYS A 1 100 ? 52.418 -11.458 99.961 1 28.96 140 LYS A N 1
ATOM 782 C CA . LYS A 1 100 ? 52.708 -12.064 98.671 1 28.52 140 LYS A CA 1
ATOM 783 C C . LYS A 1 100 ? 51.348 -12.115 97.909 1 27.54 140 LYS A C 1
ATOM 784 O O . LYS A 1 100 ? 50.278 -12.08 98.547 1 27.42 140 LYS A O 1
ATOM 790 N N . PRO A 1 101 ? 51.348 -12.12 96.559 1 26.25 141 PRO A N 1
ATOM 791 C CA . PRO A 1 101 ? 50.07 -12.088 95.83 1 25.55 141 PRO A CA 1
ATOM 792 C C . PRO A 1 101 ? 49.086 -13.187 96.229 1 24.51 141 PRO A C 1
ATOM 793 O O . PRO A 1 101 ? 49.503 -14.327 96.456 1 25.33 141 PRO A O 1
ATOM 797 N N . PHE A 1 102 ? 47.79 -12.846 96.36 1 22.21 142 PHE A N 1
ATOM 798 C CA . PHE A 1 102 ? 46.79 -13.841 96.744 1 20.85 142 PHE A CA 1
ATOM 799 C C . PHE A 1 102 ? 45.759 -14.116 95.655 1 19.29 142 PHE A C 1
ATOM 800 O O . PHE A 1 102 ? 45.607 -13.317 94.73 1 19.18 142 PHE A O 1
ATOM 808 N N . HIS A 1 103 ? 45.061 -15.254 95.754 1 17.38 143 HIS A N 1
ATOM 809 C CA . HIS A 1 103 ? 43.999 -15.596 94.825 1 17.1 143 HIS A CA 1
ATOM 810 C C . HIS A 1 103 ? 42.729 -14.904 95.361 1 16.92 143 HIS A C 1
ATOM 811 O O . HIS A 1 103 ? 42.381 -15.062 96.531 1 17.53 143 HIS A O 1
ATOM 818 N N . LEU A 1 104 ? 42.068 -14.112 94.511 1 15.68 144 LEU A N 1
ATOM 819 C CA A LEU A 1 104 ? 40.878 -13.383 94.909 0.5 15.29 144 LEU A CA 1
ATOM 820 C CA B LEU A 1 104 ? 40.876 -13.35 94.884 0.5 15.49 144 LEU A CA 1
ATOM 821 C C . LEU A 1 104 ? 39.634 -13.944 94.224 1 15.23 144 LEU A C 1
ATOM 822 O O . LEU A 1 104 ? 39.553 -13.962 93 1 14.72 144 LEU A O 1
ATOM 831 N N . VAL A 1 105 ? 38.657 -14.409 95.034 1 15.21 145 VAL A N 1
ATOM 832 C CA . VAL A 1 105 ? 37.404 -15.001 94.558 1 14.93 145 VAL A CA 1
ATOM 833 C C . VAL A 1 105 ? 36.184 -14.135 94.952 1 14.85 145 VAL A C 1
ATOM 834 O O . VAL A 1 105 ? 36.034 -13.794 96.118 1 14.78 145 VAL A O 1
ATOM 838 N N . GLY A 1 106 ? 35.304 -13.833 94.003 1 14.64 146 GLY A N 1
ATOM 839 C CA . GLY A 1 106 ? 34.1 -13.07 94.304 1 14.67 146 GLY A CA 1
ATOM 840 C C . GLY A 1 106 ? 32.862 -13.518 93.559 1 14.48 146 GLY A C 1
ATOM 841 O O . GLY A 1 106 ? 32.939 -13.899 92.387 1 13.57 146 GLY A O 1
ATOM 842 N N . THR A 1 107 ? 31.682 -13.387 94.208 1 15 147 THR A N 1
ATOM 843 C CA . THR A 1 107 ? 30.417 -13.694 93.525 1 15.49 147 THR A CA 1
ATOM 844 C C . THR A 1 107 ? 29.477 -12.492 93.437 1 15.67 147 THR A C 1
ATOM 845 O O . THR A 1 107 ? 29.324 -11.762 94.419 1 15.87 147 THR A O 1
ATOM 849 N N . ALA A 1 108 ? 28.909 -12.254 92.249 1 15.54 148 ALA A N 1
ATOM 850 C CA . ALA A 1 108 ? 27.96 -11.176 91.96 1 16.09 148 ALA A CA 1
ATOM 851 C C . ALA A 1 108 ? 28.501 -9.738 92.425 1 15.69 148 ALA A C 1
ATOM 852 O O . ALA A 1 108 ? 29.523 -9.339 91.849 1 15.53 148 ALA A O 1
ATOM 854 N N . MET A 1 109 ? 27.921 -8.976 93.413 1 14.71 149 MET A N 1
ATOM 855 C CA . MET A 1 109 ? 28.505 -7.702 93.838 1 14.25 149 MET A CA 1
ATOM 856 C C . MET A 1 109 ? 29.965 -7.935 94.34 1 14.73 149 MET A C 1
ATOM 857 O O . MET A 1 109 ? 30.843 -7.122 94.054 1 15.66 149 MET A O 1
ATOM 862 N N . GLY A 1 110 ? 30.226 -9.076 94.989 1 13.71 150 GLY A N 1
ATOM 863 C CA . GLY A 1 110 ? 31.575 -9.429 95.429 1 13.51 150 GLY A CA 1
ATOM 864 C C . GLY A 1 110 ? 32.519 -9.705 94.266 1 14.09 150 GLY A C 1
ATOM 865 O O . GLY A 1 110 ? 33.72 -9.44 94.354 1 14.23 150 GLY A O 1
ATOM 866 N N . GLY A 1 111 ? 31.954 -10.201 93.158 1 13.6 151 GLY A N 1
ATOM 867 C CA . GLY A 1 111 ? 32.652 -10.493 91.906 1 14.13 151 GLY A CA 1
ATOM 868 C C . GLY A 1 111 ? 33.097 -9.213 91.238 1 14.07 151 GLY A C 1
ATOM 869 O O . GLY A 1 111 ? 34.2 -9.142 90.694 1 14.09 151 GLY A O 1
ATOM 870 N N . GLN A 1 112 ? 32.255 -8.185 91.319 1 14.05 152 GLN A N 1
ATOM 871 C CA . GLN A 1 112 ? 32.528 -6.868 90.783 1 14.71 152 GLN A CA 1
ATOM 872 C C . GLN A 1 112 ? 33.617 -6.214 91.591 1 15.27 152 GLN A C 1
ATOM 873 O O . GLN A 1 112 ? 34.589 -5.742 91.022 1 15.38 152 GLN A O 1
ATOM 879 N N . VAL A 1 113 ? 33.51 -6.248 92.932 1 15.46 153 VAL A N 1
ATOM 880 C CA . VAL A 1 113 ? 34.525 -5.705 93.835 1 15.45 153 VAL A CA 1
ATOM 881 C C . VAL A 1 113 ? 35.865 -6.408 93.562 1 15.93 153 VAL A C 1
ATOM 882 O O . VAL A 1 113 ? 36.864 -5.737 93.374 1 16.18 153 VAL A O 1
ATOM 886 N N . ALA A 1 114 ? 35.842 -7.74 93.395 1 15.82 154 ALA A N 1
ATOM 887 C CA . ALA A 1 114 ? 37.023 -8.543 93.093 1 16.73 154 ALA A CA 1
ATOM 888 C C . ALA A 1 114 ? 37.689 -8.123 91.782 1 17.67 154 ALA A C 1
ATOM 889 O O . ALA A 1 114 ? 38.904 -8.019 91.749 1 18.91 154 ALA A O 1
ATOM 891 N N . GLY A 1 115 ? 36.908 -7.905 90.724 1 17.37 155 GLY A N 1
ATOM 892 C CA . GLY A 1 115 ? 37.443 -7.513 89.428 1 17.91 155 GLY A CA 1
ATOM 893 C C . GLY A 1 115 ? 38.051 -6.128 89.478 1 18.49 155 GLY A C 1
ATOM 894 O O . GLY A 1 115 ? 39.18 -5.93 89.027 1 19.57 155 GLY A O 1
ATOM 895 N N . VAL A 1 116 ? 37.329 -5.171 90.088 1 17.27 156 VAL A N 1
ATOM 896 C CA . VAL A 1 116 ? 37.811 -3.806 90.239 1 17.17 156 VAL A CA 1
ATOM 897 C C . VAL A 1 116 ? 39.048 -3.753 91.17 1 17.06 156 VAL A C 1
ATOM 898 O O . VAL A 1 116 ? 39.989 -3.021 90.892 1 16.86 156 VAL A O 1
ATOM 902 N N . TYR A 1 117 ? 39.104 -4.635 92.183 1 16.7 157 TYR A N 1
ATOM 903 C CA . TYR A 1 117 ? 40.225 -4.724 93.098 1 16.71 157 TYR A CA 1
ATOM 904 C C . TYR A 1 117 ? 41.465 -5.152 92.336 1 17.61 157 TYR A C 1
ATOM 905 O O . TYR A 1 117 ? 42.509 -4.544 92.528 1 18.51 157 TYR A O 1
ATOM 914 N N . ALA A 1 118 ? 41.377 -6.191 91.488 1 17.38 158 ALA A N 1
ATOM 915 C CA . ALA A 1 118 ? 42.537 -6.631 90.701 1 18.3 158 ALA A CA 1
ATOM 916 C C . ALA A 1 118 ? 43.009 -5.531 89.721 1 19.75 158 ALA A C 1
ATOM 917 O O . ALA A 1 118 ? 44.2 -5.446 89.432 1 20.67 158 ALA A O 1
ATOM 919 N N . ALA A 1 119 ? 42.103 -4.665 89.253 1 20.24 159 ALA A N 1
ATOM 920 C CA . ALA A 1 119 ? 42.473 -3.532 88.391 1 21.22 159 ALA A CA 1
ATOM 921 C C . ALA A 1 119 ? 43.149 -2.4 89.191 1 21.95 159 ALA A C 1
ATOM 922 O O . ALA A 1 119 ? 44.04 -1.726 88.666 1 22.75 159 ALA A O 1
ATOM 924 N N . TYR A 1 120 ? 42.717 -2.176 90.446 1 21.25 160 TYR A N 1
ATOM 925 C CA . TYR A 1 120 ? 43.257 -1.099 91.286 1 21.49 160 TYR A CA 1
ATOM 926 C C . TYR A 1 120 ? 44.579 -1.478 91.905 1 22.67 160 TYR A C 1
ATOM 927 O O . TYR A 1 120 ? 45.423 -0.611 92.116 1 23.35 160 TYR A O 1
ATOM 936 N N . TYR A 1 121 ? 44.713 -2.736 92.324 1 22.74 161 TYR A N 1
ATOM 937 C CA . TYR A 1 121 ? 45.913 -3.18 93.026 1 23 161 TYR A CA 1
ATOM 938 C C . TYR A 1 121 ? 46.391 -4.425 92.343 1 24.67 161 TYR A C 1
ATOM 939 O O . TYR A 1 121 ? 46.162 -5.526 92.831 1 25.76 161 TYR A O 1
ATOM 948 N N . PRO A 1 122 ? 47.024 -4.277 91.167 1 25.03 162 PRO A N 1
ATOM 949 C CA . PRO A 1 122 ? 47.442 -5.475 90.419 1 25.05 162 PRO A CA 1
ATOM 950 C C . PRO A 1 122 ? 48.526 -6.302 91.105 1 25.44 162 PRO A C 1
ATOM 951 O O . PRO A 1 122 ? 48.511 -7.53 90.978 1 25.33 162 PRO A O 1
ATOM 955 N N . SER A 1 123 ? 49.448 -5.655 91.853 1 25.27 163 SER A N 1
ATOM 956 C CA . SER A 1 123 ? 50.516 -6.414 92.526 1 25.66 163 SER A CA 1
ATOM 957 C C . SER A 1 123 ? 50.037 -7.264 93.711 1 25.1 163 SER A C 1
ATOM 958 O O . SER A 1 123 ? 50.786 -8.106 94.202 1 25.6 163 SER A O 1
ATOM 961 N N . ASP A 1 124 ? 48.8 -7.048 94.168 1 24.12 164 ASP A N 1
ATOM 962 C CA . ASP A 1 124 ? 48.213 -7.774 95.294 1 23.63 164 ASP A CA 1
ATOM 963 C C . ASP A 1 124 ? 47.686 -9.135 94.894 1 23.27 164 ASP A C 1
ATOM 964 O O . ASP A 1 124 ? 47.591 -10.006 95.742 1 22.94 164 ASP A O 1
ATOM 969 N N . VAL A 1 125 ? 47.217 -9.285 93.65 1 23.38 165 VAL A N 1
ATOM 970 C CA . VAL A 1 125 ? 46.524 -10.492 93.218 1 24.13 165 VAL A CA 1
ATOM 971 C C . VAL A 1 125 ? 47.336 -11.409 92.268 1 24.2 165 VAL A C 1
ATOM 972 O O . VAL A 1 125 ? 47.822 -10.959 91.242 1 24.55 165 VAL A O 1
ATOM 976 N N . SER A 1 126 ? 47.454 -12.691 92.601 1 23.82 166 SER A N 1
ATOM 977 C CA . SER A 1 126 ? 48.144 -13.67 91.752 1 24.18 166 SER A CA 1
ATOM 978 C C . SER A 1 126 ? 47.205 -14.214 90.659 1 24.11 166 SER A C 1
ATOM 979 O O . SER A 1 126 ? 47.653 -14.579 89.578 1 24.67 166 SER A O 1
ATOM 982 N N . SER A 1 127 ? 45.918 -14.338 90.985 1 22.99 167 SER A N 1
ATOM 983 C CA . SER A 1 127 ? 44.892 -14.892 90.104 1 21.59 167 SER A CA 1
ATOM 984 C C . SER A 1 127 ? 43.489 -14.525 90.652 1 20.21 167 SER A C 1
ATOM 985 O O . SER A 1 127 ? 43.323 -14.202 91.833 1 20.09 167 SER A O 1
ATOM 988 N N . LEU A 1 128 ? 42.494 -14.573 89.781 1 18.15 168 LEU A N 1
ATOM 989 C CA . LEU A 1 128 ? 41.165 -14.112 90.082 1 16.71 168 LEU A CA 1
ATOM 990 C C . LEU A 1 128 ? 40.112 -15.152 89.707 1 16.74 168 LEU A C 1
ATOM 991 O O . LEU A 1 128 ? 40.269 -15.85 88.707 1 17.87 168 LEU A O 1
ATOM 996 N N . CYS A 1 129 ? 39.025 -15.246 90.486 1 15.04 169 CYS A N 1
ATOM 997 C CA . CYS A 1 129 ? 37.903 -16.111 90.125 1 14.62 169 CYS A CA 1
ATOM 998 C C . CYS A 1 129 ? 36.661 -15.26 90.307 1 15.1 169 CYS A C 1
ATOM 999 O O . CYS A 1 129 ? 36.353 -14.826 91.43 1 15.32 169 CYS A O 1
ATOM 1002 N N . LEU A 1 130 ? 35.936 -15.047 89.216 1 13.96 170 LEU A N 1
ATOM 1003 C CA . LEU A 1 130 ? 34.745 -14.232 89.222 1 14.38 170 LEU A CA 1
ATOM 1004 C C . LEU A 1 130 ? 33.541 -15.092 88.936 1 15.51 170 LEU A C 1
ATOM 1005 O O . LEU A 1 130 ? 33.414 -15.634 87.852 1 16.76 170 LEU A O 1
ATOM 1010 N N . VAL A 1 131 ? 32.687 -15.261 89.93 1 15.54 171 VAL A N 1
ATOM 1011 C CA . VAL A 1 131 ? 31.492 -16.08 89.867 1 15.33 171 VAL A CA 1
ATOM 1012 C C . VAL A 1 131 ? 30.332 -15.128 89.623 1 15.25 171 VAL A C 1
ATOM 1013 O O . VAL A 1 131 ? 30.047 -14.288 90.462 1 15.79 171 VAL A O 1
ATOM 1017 N N . CYS A 1 132 ? 29.698 -15.208 88.448 1 14.77 172 CYS A N 1
ATOM 1018 C CA . CYS A 1 132 ? 28.654 -14.303 87.947 1 15.59 172 CYS A CA 1
ATOM 1019 C C . CYS A 1 132 ? 28.828 -12.848 88.436 1 15.54 172 CYS A C 1
ATOM 1020 O O . CYS A 1 132 ? 27.993 -12.348 89.179 1 15.45 172 CYS A O 1
ATOM 1023 N N . PRO A 1 133 ? 29.995 -12.221 88.17 1 15.62 173 PRO A N 1
ATOM 1024 C CA . PRO A 1 133 ? 30.213 -10.857 88.674 1 15.59 173 PRO A CA 1
ATOM 1025 C C . PRO A 1 133 ? 29.245 -9.831 88.116 1 15.99 173 PRO A C 1
ATOM 1026 O O . PRO A 1 133 ? 28.883 -9.872 86.944 1 16.5 173 PRO A O 1
ATOM 1030 N N . ALA A 1 134 ? 28.85 -8.882 88.956 1 15.39 174 ALA A N 1
ATOM 1031 C CA . ALA A 1 134 ? 28.016 -7.763 88.541 1 15.58 174 ALA A CA 1
ATOM 1032 C C . ALA A 1 134 ? 28.992 -6.691 87.889 1 15.75 174 ALA A C 1
ATOM 1033 O O . ALA A 1 134 ? 30.22 -6.875 87.899 1 15.34 174 ALA A O 1
ATOM 1035 N N . GLY A 1 135 ? 28.451 -5.594 87.362 1 15.73 175 GLY A N 1
ATOM 1036 C CA . GLY A 1 135 ? 29.269 -4.492 86.863 1 16.76 175 GLY A CA 1
ATOM 1037 C C . GLY A 1 135 ? 29.49 -4.432 85.377 1 18.02 175 GLY A C 1
ATOM 1038 O O . GLY A 1 135 ? 30.366 -3.699 84.912 1 18.13 175 GLY A O 1
ATOM 1039 N N . LEU A 1 136 ? 28.701 -5.182 84.623 1 18.47 176 LEU A N 1
ATOM 1040 C CA . LEU A 1 136 ? 28.867 -5.219 83.174 1 19.18 176 LEU A CA 1
ATOM 1041 C C . LEU A 1 136 ? 27.739 -4.527 82.443 1 20.8 176 LEU A C 1
ATOM 1042 O O . LEU A 1 136 ? 26.604 -4.465 82.93 1 21 176 LEU A O 1
ATOM 1047 N N . GLN A 1 137 ? 28.045 -4.032 81.244 1 21.49 177 GLN A N 1
ATOM 1048 C CA . GLN A 1 137 ? 27.071 -3.335 80.44 1 22.91 177 GLN A CA 1
ATOM 1049 C C . GLN A 1 137 ? 26.564 -4.284 79.361 1 23.4 177 GLN A C 1
ATOM 1050 O O . GLN A 1 137 ? 27.313 -4.67 78.458 1 24.35 177 GLN A O 1
ATOM 1056 N N . TYR A 1 138 ? 25.3 -4.708 79.497 1 22.63 178 TYR A N 1
ATOM 1057 C CA . TYR A 1 138 ? 24.66 -5.642 78.573 1 22.39 178 TYR A CA 1
ATOM 1058 C C . TYR A 1 138 ? 23.985 -4.879 77.452 1 23.79 178 TYR A C 1
ATOM 1059 O O . TYR A 1 138 ? 23.477 -3.784 77.698 1 24.05 178 TYR A O 1
ATOM 1068 N N A SER A 1 139 ? 23.965 -5.431 76.228 0.5 24.19 179 SER A N 1
ATOM 1069 N N B SER A 1 139 ? 23.965 -5.456 76.234 0.5 24.18 179 SER A N 1
ATOM 1070 C CA A SER A 1 139 ? 23.314 -4.743 75.109 0.5 25.13 179 SER A CA 1
ATOM 1071 C CA B SER A 1 139 ? 23.334 -4.834 75.066 0.5 25.12 179 SER A CA 1
ATOM 1072 C C A SER A 1 139 ? 21.79 -4.705 75.288 0.5 26.07 179 SER A C 1
ATOM 1073 C C B SER A 1 139 ? 21.806 -4.782 75.185 0.5 26.09 179 SER A C 1
ATOM 1074 O O A SER A 1 139 ? 21.148 -3.731 74.9 0.5 26.56 179 SER A O 1
ATOM 1075 O O B SER A 1 139 ? 21.175 -3.88 74.637 0.5 26.61 179 SER A O 1
ATOM 1080 N N . THR A 1 140 ? 21.219 -5.749 75.899 1 25.93 180 THR A N 1
ATOM 1081 C CA . THR A 1 140 ? 19.784 -5.823 76.173 1 25.62 180 THR A CA 1
ATOM 1082 C C . THR A 1 140 ? 19.602 -6.248 77.639 1 24.56 180 THR A C 1
ATOM 1083 O O . THR A 1 140 ? 20.423 -6.975 78.201 1 25.35 180 THR A O 1
ATOM 1087 N N . ASP A 1 141 ? 18.499 -5.833 78.232 1 22.46 181 ASP A N 1
ATOM 1088 C CA . ASP A 1 141 ? 18.17 -6.141 79.603 1 21.18 181 ASP A CA 1
ATOM 1089 C C . ASP A 1 141 ? 17.416 -7.433 79.705 1 20.37 181 ASP A C 1
ATOM 1090 O O . ASP A 1 141 ? 16.479 -7.657 78.924 1 20.35 181 ASP A O 1
ATOM 1095 N N . ASN A 1 142 ? 17.763 -8.262 80.717 1 18.45 182 ASN A N 1
ATOM 1096 C CA . ASN A 1 142 ? 16.954 -9.448 80.974 1 17.69 182 ASN A CA 1
ATOM 1097 C C . ASN A 1 142 ? 15.643 -8.959 81.698 1 17.7 182 ASN A C 1
ATOM 1098 O O . ASN A 1 142 ? 15.465 -7.738 81.891 1 18.5 182 ASN A O 1
ATOM 1103 N N . GLN A 1 143 ? 14.734 -9.864 82.048 1 16.93 183 GLN A N 1
ATOM 1104 C CA . GLN A 1 143 ? 13.484 -9.498 82.717 1 17.99 183 GLN A CA 1
ATOM 1105 C C . GLN A 1 143 ? 13.669 -8.822 84.076 1 17.28 183 GLN A C 1
ATOM 1106 O O . GLN A 1 143 ? 12.889 -7.935 84.424 1 17.03 183 GLN A O 1
ATOM 1112 N N . PHE A 1 144 ? 14.691 -9.238 84.834 1 16.25 184 PHE A N 1
ATOM 1113 C CA . PHE A 1 144 ? 14.99 -8.655 86.136 1 16.04 184 PHE A CA 1
ATOM 1114 C C . PHE A 1 144 ? 15.381 -7.178 85.976 1 17.54 184 PHE A C 1
ATOM 1115 O O . PHE A 1 144 ? 14.723 -6.318 86.55 1 18.16 184 PHE A O 1
ATOM 1123 N N . VAL A 1 145 ? 16.368 -6.868 85.124 1 17.71 185 VAL A N 1
ATOM 1124 C CA . VAL A 1 145 ? 16.756 -5.476 84.87 1 17.04 185 VAL A CA 1
ATOM 1125 C C . VAL A 1 145 ? 15.581 -4.668 84.28 1 16.7 185 VAL A C 1
ATOM 1126 O O . VAL A 1 145 ? 15.399 -3.51 84.66 1 16.85 185 VAL A O 1
ATOM 1130 N N . GLN A 1 146 ? 14.732 -5.289 83.422 1 16.62 186 GLN A N 1
ATOM 1131 C CA . GLN A 1 146 ? 13.548 -4.572 82.908 1 17.15 186 GLN A CA 1
ATOM 1132 C C . GLN A 1 146 ? 12.552 -4.285 84.053 1 17.56 186 GLN A C 1
ATOM 1133 O O . GLN A 1 146 ? 11.883 -3.261 84.031 1 18.33 186 GLN A O 1
ATOM 1139 N N . ARG A 1 147 ? 12.52 -5.142 85.096 1 16.32 187 ARG A N 1
ATOM 1140 C CA . ARG A 1 147 ? 11.68 -4.932 86.262 1 16.11 187 ARG A CA 1
ATOM 1141 C C . ARG A 1 147 ? 12.197 -3.748 87.074 1 15.85 187 ARG A C 1
ATOM 1142 O O . ARG A 1 147 ? 11.403 -2.926 87.498 1 15.24 187 ARG A O 1
ATOM 1150 N N . LEU A 1 148 ? 13.519 -3.647 87.268 1 16.19 188 LEU A N 1
ATOM 1151 C CA . LEU A 1 148 ? 14.138 -2.54 88.003 1 16.86 188 LEU A CA 1
ATOM 1152 C C . LEU A 1 148 ? 13.855 -1.212 87.296 1 17.67 188 LEU A C 1
ATOM 1153 O O . LEU A 1 148 ? 13.569 -0.21 87.955 1 18.15 188 LEU A O 1
ATOM 1158 N N . LYS A 1 149 ? 13.91 -1.207 85.962 1 17.79 189 LYS A N 1
ATOM 1159 C CA . LYS A 1 149 ? 13.659 0.029 85.214 1 18.37 189 LYS A CA 1
ATOM 1160 C C . LYS A 1 149 ? 12.195 0.396 85.329 1 19.14 189 LYS A C 1
ATOM 1161 O O . LYS A 1 149 ? 11.89 1.556 85.547 1 19.68 189 LYS A O 1
ATOM 1167 N N . GLU A 1 150 ? 11.295 -0.6 85.294 1 18.59 190 GLU A N 1
ATOM 1168 C CA . GLU A 1 150 ? 9.869 -0.399 85.501 1 18.4 190 GLU A CA 1
ATOM 1169 C C . GLU A 1 150 ? 9.597 0.196 86.903 1 17.99 190 GLU A C 1
ATOM 1170 O O . GLU A 1 150 ? 8.789 1.118 87.018 1 18.19 190 GLU A O 1
ATOM 1176 N N . LEU A 1 151 ? 10.282 -0.323 87.97 1 17.59 191 LEU A N 1
ATOM 1177 C CA . LEU A 1 151 ? 10.145 0.157 89.356 1 17.49 191 LEU A CA 1
ATOM 1178 C C . LEU A 1 151 ? 10.604 1.604 89.482 1 18.79 191 LEU A C 1
ATOM 1179 O O . LEU A 1 151 ? 10.002 2.378 90.226 1 18.85 191 LEU A O 1
ATOM 1184 N N . GLN A 1 152 ? 11.676 1.975 88.758 1 19.63 192 GLN A N 1
ATOM 1185 C CA . GLN A 1 152 ? 12.177 3.355 88.733 1 20.47 192 GLN A CA 1
ATOM 1186 C C . GLN A 1 152 ? 11.083 4.332 88.218 1 21.95 192 GLN A C 1
ATOM 1187 O O . GLN A 1 152 ? 11.017 5.479 88.661 1 22 192 GLN A O 1
ATOM 1193 N N . GLY A 1 153 ? 10.232 3.862 87.312 1 23.2 193 GLY A N 1
ATOM 1194 C CA . GLY A 1 153 ? 9.151 4.66 86.733 1 25.38 193 GLY A CA 1
ATOM 1195 C C . GLY A 1 153 ? 8.019 4.992 87.69 1 27.32 193 GLY A C 1
ATOM 1196 O O . GLY A 1 153 ? 7.222 5.892 87.427 1 27.76 193 GLY A O 1
ATOM 1197 N N . SER A 1 154 ? 7.917 4.245 88.793 1 27.82 194 SER A N 1
ATOM 1198 C CA . SER A 1 154 ? 6.914 4.5 89.828 1 28.93 194 SER A CA 1
ATOM 1199 C C . SER A 1 154 ? 7.567 4.715 91.21 1 28.7 194 SER A C 1
ATOM 1200 O O . SER A 1 154 ? 6.851 4.791 92.205 1 29.61 194 SER A O 1
ATOM 1203 N N . ALA A 1 155 ? 8.918 4.805 91.271 1 27.71 195 ALA A N 1
ATOM 1204 C CA . ALA A 1 155 ? 9.739 4.924 92.472 1 27.47 195 ALA A CA 1
ATOM 1205 C C . ALA A 1 155 ? 9.327 3.894 93.522 1 27.68 195 ALA A C 1
ATOM 1206 O O . ALA A 1 155 ? 9.333 4.191 94.714 1 28.16 195 ALA A O 1
ATOM 1208 N N . ALA A 1 156 ? 8.955 2.68 93.076 1 27.27 196 ALA A N 1
ATOM 1209 C CA . ALA A 1 156 ? 8.533 1.636 94.006 1 27.13 196 ALA A CA 1
ATOM 1210 C C . 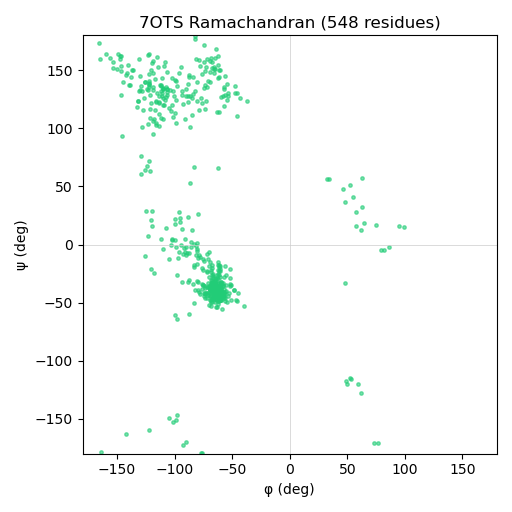ALA A 1 156 ? 9.762 0.936 94.572 1 27.35 196 ALA A C 1
ATOM 1211 O O . ALA A 1 156 ? 9.976 -0.252 94.316 1 28.02 196 ALA A O 1
ATOM 1213 N N . VAL A 1 157 ? 10.559 1.664 95.372 1 26.83 197 VAL A N 1
ATOM 1214 C CA . VAL A 1 157 ? 11.774 1.13 95.99 1 27.45 197 VAL A CA 1
ATOM 1215 C C . VAL A 1 157 ? 11.474 -0.039 96.947 1 27.66 197 VAL A C 1
ATOM 1216 O O . VAL A 1 157 ? 12.311 -0.926 97.11 1 28.32 197 VAL A O 1
ATOM 1220 N N . GLU A 1 158 ? 10.259 -0.09 97.508 1 26.93 198 GLU A N 1
ATOM 1221 C CA . GLU A 1 158 ? 9.818 -1.174 98.373 1 26.81 198 GLU A CA 1
ATOM 1222 C C . GLU A 1 158 ? 9.567 -2.496 97.603 1 26.54 198 GLU A C 1
ATOM 1223 O O . GLU A 1 158 ? 9.362 -3.55 98.231 1 27.23 198 GLU A O 1
ATOM 1229 N N . LYS A 1 159 ? 9.604 -2.463 96.254 1 25.07 199 LYS A N 1
ATOM 1230 C CA . LYS A 1 159 ? 9.374 -3.675 95.467 1 23.4 199 LYS A CA 1
ATOM 1231 C C . LYS A 1 159 ? 10.628 -4.22 94.817 1 21.58 199 LYS A C 1
ATOM 1232 O O . LYS A 1 159 ? 10.516 -5.108 93.969 1 20.79 199 LYS A O 1
ATOM 1238 N N . ILE A 1 160 ? 11.851 -3.767 95.236 1 20.22 200 ILE A N 1
ATOM 1239 C CA . ILE A 1 160 ? 13.087 -4.324 94.651 1 19.61 200 ILE A CA 1
ATOM 1240 C C . ILE A 1 160 ? 13.096 -5.868 94.872 1 18.8 200 ILE A C 1
ATOM 1241 O O . ILE A 1 160 ? 12.931 -6.32 96.01 1 18.6 200 ILE A O 1
ATOM 1246 N N . PRO A 1 161 ? 13.123 -6.661 93.793 1 17.82 201 PRO A N 1
ATOM 1247 C CA . PRO A 1 161 ? 13.018 -8.126 93.958 1 17.6 201 PRO A CA 1
ATOM 1248 C C . PRO A 1 161 ? 13.991 -8.786 94.948 1 17.21 201 PRO A C 1
ATOM 1249 O O . PRO A 1 161 ? 13.655 -9.843 95.494 1 17.13 201 PRO A O 1
ATOM 1253 N N . LEU A 1 162 ? 15.193 -8.204 95.154 1 16.62 202 LEU A N 1
ATOM 1254 C CA . LEU A 1 162 ? 16.202 -8.74 96.079 1 16.71 202 LEU A CA 1
ATOM 1255 C C . LEU A 1 162 ? 16.097 -8.177 97.504 1 16.2 202 LEU A C 1
ATOM 1256 O O . LEU A 1 162 ? 16.937 -8.478 98.359 1 15.44 202 LEU A O 1
ATOM 1261 N N . ILE A 1 163 ? 15.068 -7.362 97.769 1 15.69 203 ILE A N 1
ATOM 1262 C CA . ILE A 1 163 ? 14.847 -6.804 99.085 1 15.91 203 ILE A CA 1
ATOM 1263 C C . ILE A 1 163 ? 13.409 -7.147 99.551 1 16.53 203 ILE A C 1
ATOM 1264 O O . ILE A 1 163 ? 12.593 -6.251 99.751 1 16.7 203 ILE A O 1
ATOM 1269 N N . PRO A 1 164 ? 13.093 -8.453 99.733 1 16.21 204 PRO A N 1
ATOM 1270 C CA . PRO A 1 164 ? 11.754 -8.818 100.205 1 16.72 204 PRO A CA 1
ATOM 1271 C C . PRO A 1 164 ? 11.473 -8.433 101.651 1 17.77 204 PRO A C 1
ATOM 1272 O O . PRO A 1 164 ? 12.353 -8.496 102.512 1 17.75 204 PRO A O 1
ATOM 1276 N N . SER A 1 165 ? 10.217 -8.123 101.925 1 18.29 205 SER A N 1
ATOM 1277 C CA . SER A 1 165 ? 9.745 -7.776 103.258 1 19.39 205 SER A CA 1
ATOM 1278 C C . SER A 1 165 ? 8.548 -8.645 103.697 1 20.71 205 SER A C 1
ATOM 1279 O O . SER A 1 165 ? 8.186 -8.591 104.862 1 21.5 205 SER A O 1
ATOM 1282 N N . THR A 1 166 ? 7.949 -9.459 102.78 1 20.86 206 THR A N 1
ATOM 1283 C CA . THR A 1 166 ? 6.829 -10.377 103.063 1 21.32 206 THR A CA 1
ATOM 1284 C C . THR A 1 166 ? 7.204 -11.833 102.69 1 21.38 206 THR A C 1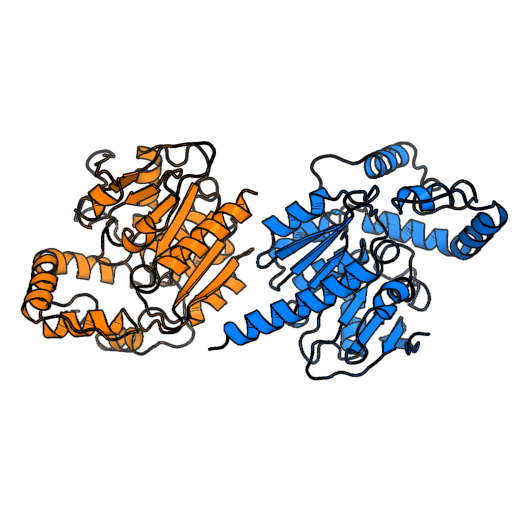
ATOM 1285 O O . THR A 1 166 ? 8.141 -12.02 101.906 1 21.93 206 THR A O 1
ATOM 1289 N N . PRO A 1 167 ? 6.449 -12.87 103.165 1 20.83 207 PRO A N 1
ATOM 1290 C CA . PRO A 1 167 ? 6.748 -14.261 102.759 1 20.42 207 PRO A CA 1
ATOM 1291 C C . PRO A 1 167 ? 6.6 -14.477 101.261 1 20.49 207 PRO A C 1
ATOM 1292 O O . PRO A 1 167 ? 7.398 -15.202 100.668 1 20.56 207 PRO A O 1
ATOM 1296 N N . GLU A 1 168 ? 5.58 -13.859 100.641 1 20.3 208 GLU A N 1
ATOM 1297 C CA . GLU A 1 168 ? 5.371 -14.001 99.195 1 20.42 208 GLU A CA 1
ATOM 1298 C C . GLU A 1 168 ? 6.523 -13.336 98.425 1 19.05 208 GLU A C 1
ATOM 1299 O O . GLU A 1 168 ? 6.98 -13.892 97.438 1 19.53 208 GLU A O 1
ATOM 1305 N N . GLU A 1 169 ? 7.045 -12.195 98.916 1 17.33 209 GLU A N 1
ATOM 1306 C CA . GLU A 1 169 ? 8.197 -11.56 98.277 1 16.75 209 GLU A CA 1
ATOM 1307 C C . GLU A 1 169 ? 9.455 -12.424 98.441 1 16.22 209 GLU A C 1
ATOM 1308 O O . GLU A 1 169 ? 10.292 -12.445 97.54 1 15.11 209 GLU A O 1
ATOM 1314 N N . MET A 1 170 ? 9.593 -13.111 99.604 1 16.62 210 MET A N 1
ATOM 1315 C CA A MET A 1 170 ? 10.736 -13.975 99.904 0.5 16.72 210 MET A CA 1
ATOM 1316 C CA B MET A 1 170 ? 10.747 -13.964 99.887 0.5 17.37 210 MET A CA 1
ATOM 1317 C C . MET A 1 170 ? 10.741 -15.176 98.95 1 18.18 210 MET A C 1
ATOM 1318 O O . MET A 1 170 ? 11.791 -15.568 98.432 1 18.04 210 MET A O 1
ATOM 1327 N N A SER A 1 171 ? 9.557 -15.752 98.711 0.5 18.54 211 SER A N 1
ATOM 1328 N N B SER A 1 171 ? 9.556 -15.746 98.712 0.5 18.56 211 SER A N 1
ATOM 1329 C CA A SER A 1 171 ? 9.395 -16.881 97.806 0.5 19.12 211 SER A CA 1
ATOM 1330 C CA B SER A 1 171 ? 9.376 -16.876 97.814 0.5 19.15 211 SER A CA 1
ATOM 1331 C C A SER A 1 171 ? 9.762 -16.476 96.372 0.5 18.74 211 SER A C 1
ATOM 1332 C C B SER A 1 171 ? 9.75 -16.477 96.376 0.5 18.75 211 SER A C 1
ATOM 1333 O O A SER A 1 171 ? 10.343 -17.272 95.655 0.5 18.86 211 SER A O 1
ATOM 1334 O O B SER A 1 171 ? 10.327 -17.276 95.661 0.5 18.87 211 SER A O 1
ATOM 1339 N N . GLU A 1 172 ? 9.47 -15.231 95.971 1 18.52 212 GLU A N 1
ATOM 1340 C CA . GLU A 1 172 ? 9.814 -14.755 94.626 1 18.53 212 GLU A CA 1
ATOM 1341 C C . GLU A 1 172 ? 11.331 -14.528 94.515 1 17.28 212 GLU A C 1
ATOM 1342 O O . GLU A 1 172 ? 11.921 -14.848 93.491 1 16.66 212 GLU A O 1
ATOM 1348 N N . MET A 1 173 ? 11.966 -14.031 95.594 1 16.17 213 MET A N 1
ATOM 1349 C CA . MET A 1 173 ? 13.402 -13.834 95.608 1 16.46 213 MET A CA 1
ATOM 1350 C C . MET A 1 173 ? 14.105 -15.181 95.517 1 16.48 213 MET A C 1
ATOM 1351 O O . MET A 1 173 ? 15.078 -15.314 94.775 1 16.73 213 MET A O 1
ATOM 1356 N N . LEU A 1 174 ? 13.623 -16.185 96.275 1 15.95 214 LEU A N 1
ATOM 1357 C CA . LEU A 1 174 ? 14.22 -17.527 96.213 1 15.31 214 LEU A CA 1
ATOM 1358 C C . LEU A 1 174 ? 14.098 -18.158 94.809 1 14.93 214 LEU A C 1
ATOM 1359 O O . LEU A 1 174 ? 15.067 -18.725 94.303 1 14.9 214 LEU A O 1
ATOM 1364 N N . GLN A 1 175 ? 12.973 -17.958 94.138 1 15.08 215 GLN A N 1
ATOM 1365 C CA . GLN A 1 175 ? 12.783 -18.459 92.774 1 15.92 215 GLN A CA 1
ATOM 1366 C C . GLN A 1 175 ? 13.717 -17.777 91.751 1 15.87 215 GLN A C 1
ATOM 1367 O O . GLN A 1 175 ? 14.231 -18.436 90.846 1 14.91 215 GLN A O 1
ATOM 1373 N N . LEU A 1 176 ? 13.864 -16.441 91.861 1 16.02 216 LEU A N 1
ATOM 1374 C CA . LEU A 1 176 ? 14.664 -15.627 90.942 1 16.37 216 LEU A CA 1
ATOM 1375 C C . LEU A 1 176 ? 16.167 -15.944 91.062 1 16.86 216 LEU A C 1
ATOM 1376 O O . LEU A 1 176 ? 16.871 -15.989 90.064 1 17.13 216 LEU A O 1
ATOM 1381 N N . CYS A 1 177 ? 16.626 -16.241 92.277 1 17.28 217 CYS A N 1
ATOM 1382 C CA . CYS A 1 177 ? 18.035 -16.441 92.563 1 17.68 217 CYS A CA 1
ATOM 1383 C C . CYS A 1 177 ? 18.544 -17.859 92.411 1 18.04 217 CYS A C 1
ATOM 1384 O O . CYS A 1 177 ? 19.759 -18.037 92.464 1 18.3 217 CYS A O 1
ATOM 1387 N N . SER A 1 178 ? 17.662 -18.848 92.176 1 17.9 218 SER A N 1
ATOM 1388 C CA . SER A 1 178 ? 18.06 -20.25 91.992 1 18.61 218 SER A CA 1
ATOM 1389 C C . SER A 1 178 ? 17.303 -20.903 90.846 1 18.75 218 SER A C 1
ATOM 1390 O O . SER A 1 178 ? 16.161 -20.535 90.573 1 19.6 218 SER A O 1
ATOM 1393 N N . TYR A 1 179 ? 17.928 -21.871 90.176 1 18.47 219 TYR A N 1
ATOM 1394 C CA . TYR A 1 179 ? 17.306 -22.596 89.07 1 18.7 219 TYR A CA 1
ATOM 1395 C C . TYR A 1 179 ? 16.19 -23.513 89.59 1 19.02 219 TYR A C 1
ATOM 1396 O O . TYR A 1 179 ? 15.071 -23.481 89.082 1 19.76 219 TYR A O 1
ATOM 1405 N N . VAL A 1 180 ? 16.506 -24.342 90.576 1 18.43 220 VAL A N 1
ATOM 1406 C CA . VAL A 1 180 ? 15.514 -25.229 91.158 1 18.48 220 VAL A CA 1
ATOM 1407 C C . VAL A 1 180 ? 15.087 -24.628 92.443 1 19.18 220 VAL A C 1
ATOM 1408 O O . VAL A 1 180 ? 15.926 -24.414 93.324 1 20.18 220 VAL A O 1
ATOM 1412 N N . ARG A 1 181 ? 13.796 -24.321 92.56 1 19.02 221 ARG A N 1
ATOM 1413 C CA . ARG A 1 181 ? 13.276 -23.83 93.823 1 20.42 221 ARG A CA 1
ATOM 1414 C C . ARG A 1 181 ? 11.865 -24.306 94.054 1 20.68 221 ARG A C 1
ATOM 1415 O O . ARG A 1 181 ? 10.925 -23.651 93.604 1 21.52 221 ARG A O 1
ATOM 1423 N N . PHE A 1 182 ? 11.704 -25.435 94.749 1 19.36 222 PHE A N 1
ATOM 1424 C CA . PHE A 1 182 ? 10.368 -25.929 95.1 1 19.77 222 PHE A CA 1
ATOM 1425 C C . PHE A 1 182 ? 9.74 -25.035 96.216 1 20.51 222 PHE A C 1
ATOM 1426 O O . PHE A 1 182 ? 10.469 -24.39 96.98 1 20.4 222 PHE A O 1
ATOM 1434 N N . LYS A 1 183 ? 8.401 -24.96 96.262 1 20.73 223 LYS A N 1
ATOM 1435 C CA . LYS A 1 183 ? 7.682 -24.115 97.225 1 21.18 223 LYS A CA 1
ATOM 1436 C C . LYS A 1 183 ? 8.044 -24.445 98.669 1 21.35 223 LYS A C 1
ATOM 1437 O O . LYS A 1 183 ? 8.151 -25.612 99.053 1 21.23 223 LYS A O 1
ATOM 1443 N N . VAL A 1 184 ? 8.266 -23.409 99.455 1 21.21 224 VAL A N 1
ATOM 1444 C CA . VAL A 1 184 ? 8.666 -23.518 100.859 1 21.57 224 VAL A CA 1
ATOM 1445 C C . VAL A 1 184 ? 7.407 -23.245 101.736 1 21.48 224 VAL A C 1
ATOM 1446 O O . VAL A 1 184 ? 6.589 -22.39 101.369 1 21.32 224 VAL A O 1
ATOM 1450 N N . PRO A 1 185 ? 7.219 -23.935 102.885 1 21.19 225 PRO A N 1
ATOM 1451 C CA . PRO A 1 185 ? 6.066 -23.598 103.748 1 21.25 225 PRO A CA 1
ATOM 1452 C C . PRO A 1 185 ? 6.149 -22.135 104.244 1 20.52 225 PRO A C 1
ATOM 1453 O O . PRO A 1 185 ? 7.242 -21.64 104.492 1 20.04 225 PRO A O 1
ATOM 1457 N N . GLN A 1 186 ? 4.998 -21.455 104.36 1 20.51 226 GLN A N 1
ATOM 1458 C CA . GLN A 1 186 ? 4.849 -20.069 104.843 1 20.58 226 GLN A CA 1
ATOM 1459 C C . GLN A 1 186 ? 5.664 -19.79 106.101 1 20.11 226 GLN A C 1
ATOM 1460 O O . GLN A 1 186 ? 6.272 -18.726 106.197 1 20.22 226 GLN A O 1
ATOM 1466 N N . GLN A 1 187 ? 5.694 -20.73 107.074 1 19.72 227 GLN A N 1
ATOM 1467 C CA . GLN A 1 187 ? 6.452 -20.505 108.304 1 20.23 227 GLN A CA 1
ATOM 1468 C C . GLN A 1 187 ? 7.918 -20.35 108.025 1 20.04 227 GLN A C 1
ATOM 1469 O O . GLN A 1 187 ? 8.535 -19.486 108.619 1 20.5 227 GLN A O 1
ATOM 1475 N N . ILE A 1 188 ? 8.486 -21.173 107.122 1 19.6 228 ILE A N 1
ATOM 1476 C CA . ILE A 1 188 ? 9.909 -21.074 106.813 1 19.57 228 ILE A CA 1
ATOM 1477 C C . ILE A 1 188 ? 10.216 -19.767 106.078 1 19.22 228 ILE A C 1
ATOM 1478 O O . ILE A 1 188 ? 11.163 -19.088 106.464 1 19.85 228 ILE A O 1
ATOM 1483 N N . LEU A 1 189 ? 9.386 -19.375 105.079 1 17.9 229 LEU A N 1
ATOM 1484 C CA . LEU A 1 189 ? 9.549 -18.119 104.358 1 18.68 229 LEU A CA 1
ATOM 1485 C C . LEU A 1 189 ? 9.528 -16.929 105.343 1 20.08 229 LEU A C 1
ATOM 1486 O O . LEU A 1 189 ? 10.37 -16.031 105.247 1 20.57 229 LEU A O 1
ATOM 1491 N N . GLN A 1 190 ? 8.575 -16.952 106.29 1 20.21 230 GLN A N 1
ATOM 1492 C CA . GLN A 1 190 ? 8.423 -15.923 107.311 1 20.71 230 GLN A CA 1
ATOM 1493 C C . GLN A 1 190 ? 9.689 -15.807 108.167 1 21.19 230 GLN A C 1
ATOM 1494 O O . GLN A 1 190 ? 10.158 -14.704 108.416 1 21.16 230 GLN A O 1
ATOM 1500 N N . GLY A 1 191 ? 10.26 -16.936 108.561 1 21.28 231 GLY A N 1
ATOM 1501 C CA . GLY A 1 191 ? 11.493 -16.943 109.336 1 21.56 231 GLY A CA 1
ATOM 1502 C C . GLY A 1 191 ? 12.644 -16.351 108.545 1 21.47 231 GLY A C 1
ATOM 1503 O O . GLY A 1 191 ? 13.379 -15.51 109.059 1 21.93 231 GLY A O 1
ATOM 1504 N N . LEU A 1 192 ? 12.77 -16.734 107.268 1 20.51 232 LEU A N 1
ATOM 1505 C CA . LEU A 1 192 ? 13.835 -16.229 106.398 1 20.42 232 LEU A CA 1
ATOM 1506 C C . LEU A 1 192 ? 13.761 -14.697 106.211 1 20.31 232 LEU A C 1
ATOM 1507 O O . LEU A 1 192 ? 14.786 -14.023 106.253 1 20.32 232 LEU A O 1
ATOM 1512 N N . VAL A 1 193 ? 12.557 -14.154 106 1 20.1 233 VAL A N 1
ATOM 1513 C CA . VAL A 1 193 ? 12.404 -12.715 105.781 1 19.88 233 VAL A CA 1
ATOM 1514 C C . VAL A 1 193 ? 12.545 -11.914 107.089 1 19.57 233 VAL A C 1
ATOM 1515 O O . VAL A 1 193 ? 13.137 -10.822 107.062 1 20.43 233 VAL A O 1
ATOM 1519 N N . ASP A 1 194 ? 12.09 -12.464 108.234 1 17.55 234 ASP A N 1
ATOM 1520 C CA . ASP A 1 194 ? 12.217 -11.768 109.529 1 16.78 234 ASP A CA 1
ATOM 1521 C C . ASP A 1 194 ? 13.672 -11.481 109.874 1 15.69 234 ASP A C 1
ATOM 1522 O O . ASP A 1 194 ? 13.943 -10.427 110.442 1 14.52 234 ASP A O 1
ATOM 1527 N N . VAL A 1 195 ? 14.609 -12.408 109.557 1 16.07 235 VAL A N 1
ATOM 1528 C CA . VAL A 1 195 ? 16.03 -12.14 109.849 1 17.23 235 VAL A CA 1
ATOM 1529 C C . VAL A 1 195 ? 16.604 -11.014 108.974 1 15.98 235 VAL A C 1
ATOM 1530 O O . VAL A 1 195 ? 17.6 -10.416 109.358 1 15.56 235 VAL A O 1
ATOM 1534 N N . ARG A 1 196 ? 15.977 -10.726 107.816 1 15.66 236 ARG A N 1
ATOM 1535 C CA . ARG A 1 196 ? 16.427 -9.706 106.878 1 15.68 236 ARG A CA 1
ATOM 1536 C C . ARG A 1 196 ? 15.754 -8.351 107.095 1 16.92 236 ARG A C 1
ATOM 1537 O O . ARG A 1 196 ? 16.379 -7.34 106.818 1 17.24 236 ARG A O 1
ATOM 1545 N N . ILE A 1 197 ? 14.48 -8.325 107.543 1 17.53 237 ILE A N 1
ATOM 1546 C CA . ILE A 1 197 ? 13.694 -7.091 107.725 1 18.2 237 ILE A CA 1
ATOM 1547 C C . ILE A 1 197 ? 14.476 -5.95 108.462 1 17.54 237 ILE A C 1
ATOM 1548 O O . ILE A 1 197 ? 14.524 -4.855 107.903 1 17.34 237 ILE A O 1
ATOM 1553 N N . PRO A 1 198 ? 15.149 -6.17 109.605 1 16.93 238 PRO A N 1
ATOM 1554 C CA . PRO A 1 198 ? 15.89 -5.063 110.24 1 17.35 238 PRO A CA 1
ATOM 1555 C C . PRO A 1 198 ? 17.005 -4.463 109.379 1 17.55 238 PRO A C 1
ATOM 1556 O O . PRO A 1 198 ? 17.461 -3.344 109.621 1 17.84 238 PRO A O 1
ATOM 1560 N N . HIS A 1 199 ? 17.436 -5.199 108.374 1 17.09 239 HIS A N 1
ATOM 1561 C CA . HIS A 1 199 ? 18.53 -4.786 107.511 1 16.49 239 HIS A CA 1
ATOM 1562 C C . HIS A 1 199 ? 18.077 -4.258 106.148 1 16.48 239 HIS A C 1
ATOM 1563 O O . HIS A 1 199 ? 18.944 -3.87 105.349 1 17.37 239 HIS A O 1
ATOM 1570 N N . ASN A 1 200 ? 16.754 -4.231 105.868 1 15.27 240 ASN A N 1
ATOM 1571 C CA . ASN A 1 200 ? 16.266 -3.793 104.556 1 15.12 240 ASN A CA 1
ATOM 1572 C C . ASN A 1 200 ? 16.559 -2.319 104.235 1 16.94 240 ASN A C 1
ATOM 1573 O O . ASN A 1 200 ? 16.825 -2.034 103.071 1 18.21 240 ASN A O 1
ATOM 1578 N N . ASN A 1 201 ? 16.581 -1.39 105.224 1 16.59 241 ASN A N 1
ATOM 1579 C CA . ASN A 1 201 ? 16.928 0.01 104.905 1 17.04 241 ASN A CA 1
ATOM 1580 C C . ASN A 1 201 ? 18.367 0.084 104.411 1 16.76 241 ASN A C 1
ATOM 1581 O O . ASN A 1 201 ? 18.638 0.792 103.435 1 17.14 241 ASN A O 1
ATOM 1586 N N . PHE A 1 202 ? 19.272 -0.693 105.03 1 15.84 242 PHE A N 1
ATOM 1587 C CA . PHE A 1 202 ? 20.654 -0.708 104.569 1 15.6 242 PHE A CA 1
ATOM 1588 C C . PHE A 1 202 ? 20.725 -1.357 103.162 1 15.1 242 PHE A C 1
ATOM 1589 O O . PHE A 1 202 ? 21.365 -0.788 102.288 1 14.95 242 PHE A O 1
ATOM 1597 N N . TYR A 1 203 ? 20.063 -2.512 102.944 1 14.29 243 TYR A N 1
ATOM 1598 C CA . TYR A 1 203 ? 20.109 -3.18 101.637 1 15.27 243 TYR A CA 1
ATOM 1599 C C . TYR A 1 203 ? 19.543 -2.262 100.544 1 17.33 243 TYR A C 1
ATOM 1600 O O . TYR A 1 203 ? 20.028 -2.269 99.434 1 18.34 243 TYR A O 1
ATOM 1609 N N . ARG A 1 204 ? 18.53 -1.472 100.869 1 18.05 244 ARG A N 1
ATOM 1610 C CA . ARG A 1 204 ? 17.877 -0.563 99.929 1 19.31 244 ARG A CA 1
ATOM 1611 C C . ARG A 1 204 ? 18.835 0.578 99.521 1 18.37 244 ARG A C 1
ATOM 1612 O O . ARG A 1 204 ? 18.93 0.896 98.332 1 18.15 244 ARG A O 1
ATOM 1620 N N . LYS A 1 205 ? 19.655 1.061 100.481 1 17.15 245 LYS A N 1
ATOM 1621 C CA . LYS A 1 205 ? 20.665 2.088 100.269 1 17.2 245 LYS A CA 1
ATOM 1622 C C . LYS A 1 205 ? 21.86 1.531 99.481 1 16.65 245 LYS A C 1
ATOM 1623 O O . LYS A 1 205 ? 22.4 2.193 98.581 1 16.37 245 LYS A O 1
ATOM 1629 N N . LEU A 1 206 ? 22.272 0.321 99.822 1 16.05 246 LEU A N 1
ATOM 1630 C CA . LEU A 1 206 ? 23.369 -0.347 99.133 1 15.81 246 LEU A CA 1
ATOM 1631 C C . LEU A 1 206 ? 22.963 -0.654 97.703 1 16.43 246 LEU A C 1
ATOM 1632 O O . LEU A 1 206 ? 23.772 -0.49 96.79 1 16.86 246 LEU A O 1
ATOM 1637 N N . PHE A 1 207 ? 21.721 -1.102 97.498 1 16.89 247 PHE A N 1
ATOM 1638 C CA . PHE A 1 207 ? 21.273 -1.511 96.174 1 17.62 247 PHE A CA 1
ATOM 1639 C C . PHE A 1 207 ? 21.265 -0.338 95.232 1 18.87 247 PHE A C 1
ATOM 1640 O O . PHE A 1 207 ? 21.816 -0.449 94.138 1 19.85 247 PHE A O 1
ATOM 1648 N N . LEU A 1 208 ? 20.661 0.778 95.66 1 18.43 248 LEU A N 1
ATOM 1649 C CA . LEU A 1 208 ? 20.592 1.996 94.874 1 18.4 248 LEU A CA 1
ATOM 1650 C C . LEU A 1 208 ? 21.979 2.557 94.586 1 18.1 248 LEU A C 1
ATOM 1651 O O . LEU A 1 208 ? 22.202 3.083 93.498 1 18.34 248 LEU A O 1
ATOM 1656 N N . GLU A 1 209 ? 22.923 2.391 95.511 1 16.82 249 GLU A N 1
ATOM 1657 C CA . GLU A 1 209 ? 24.286 2.862 95.31 1 16.87 249 GLU A CA 1
ATOM 1658 C C . GLU A 1 209 ? 25.047 2.016 94.286 1 18.09 249 GLU A C 1
ATOM 1659 O O . GLU A 1 209 ? 25.738 2.589 93.444 1 19.42 249 GLU A O 1
ATOM 1665 N N . ILE A 1 210 ? 24.912 0.662 94.317 1 17.41 250 ILE A N 1
ATOM 1666 C CA . ILE A 1 210 ? 25.65 -0.184 93.375 1 17.24 250 ILE A CA 1
ATOM 1667 C C . ILE A 1 210 ? 25.043 -0.177 91.971 1 17.53 250 ILE A C 1
ATOM 1668 O O . ILE A 1 210 ? 25.764 -0.473 91.029 1 17.99 250 ILE A O 1
ATOM 1673 N N . VAL A 1 211 ? 23.757 0.203 91.809 1 17.75 251 VAL A N 1
ATOM 1674 C CA . VAL A 1 211 ? 23.149 0.351 90.48 1 18.56 251 VAL A CA 1
ATOM 1675 C C . VAL A 1 211 ? 23.223 1.814 89.966 1 20.69 251 VAL A C 1
ATOM 1676 O O . VAL A 1 211 ? 22.759 2.081 88.861 1 21.74 251 VAL A O 1
ATOM 1680 N N . SER A 1 212 ? 23.793 2.755 90.751 1 21.06 252 SER A N 1
ATOM 1681 C CA . SER A 1 212 ? 23.944 4.155 90.348 1 22.94 252 SER A CA 1
ATOM 1682 C C . SER A 1 212 ? 24.956 4.293 89.198 1 24.05 252 SER A C 1
ATOM 1683 O O . SER A 1 212 ? 25.772 3.392 88.984 1 24.83 252 SER A O 1
ATOM 1686 N N . GLU A 1 213 ? 24.918 5.412 88.463 1 23.73 253 GLU A N 1
ATOM 1687 C CA . GLU A 1 213 ? 25.767 5.623 87.286 1 23.99 253 GLU A CA 1
ATOM 1688 C C . GLU A 1 213 ? 27.241 5.298 87.498 1 23.79 253 GLU A C 1
ATOM 1689 O O . GLU A 1 213 ? 27.875 4.712 86.635 1 24.19 253 GLU A O 1
ATOM 1695 N N . LYS A 1 214 ? 27.759 5.643 88.672 1 23.57 254 LYS A N 1
ATOM 1696 C CA . LYS A 1 214 ? 29.146 5.469 89.062 1 23.22 254 LYS A CA 1
ATOM 1697 C C . LYS A 1 214 ? 29.546 4.012 89.33 1 22.34 254 LYS A C 1
ATOM 1698 O O . LYS A 1 214 ? 30.723 3.685 89.235 1 22.84 254 LYS A O 1
ATOM 1704 N N . SER A 1 215 ? 28.582 3.127 89.646 1 20.99 255 SER A N 1
ATOM 1705 C CA . SER A 1 215 ? 28.913 1.746 89.953 1 19.82 255 SER A CA 1
ATOM 1706 C C . SER A 1 215 ? 28.323 0.703 89 1 19.33 255 SER A C 1
ATOM 1707 O O . SER A 1 215 ? 28.89 -0.383 88.89 1 18.79 255 SER A O 1
ATOM 1710 N N . ARG A 1 216 ? 27.218 1.013 88.312 1 18.93 256 ARG A N 1
ATOM 1711 C CA . ARG A 1 216 ? 26.541 0.03 87.476 1 19.39 256 ARG A CA 1
ATOM 1712 C C . ARG A 1 216 ? 27.424 -0.696 86.472 1 19.29 256 ARG A C 1
ATOM 1713 O O . ARG A 1 216 ? 27.182 -1.869 86.239 1 20.13 256 ARG A O 1
ATOM 1721 N N . TYR A 1 217 ? 28.426 -0.035 85.881 1 18.98 257 TYR A N 1
ATOM 1722 C CA . TYR A 1 217 ? 29.285 -0.676 84.887 1 18.93 257 TYR A CA 1
ATOM 1723 C C . TYR A 1 217 ? 30.773 -0.572 85.261 1 16.82 257 TYR A C 1
ATOM 1724 O O . TYR A 1 217 ? 31.616 -0.645 84.365 1 15.62 257 TYR A O 1
ATOM 1733 N N . SER A 1 218 ? 31.105 -0.509 86.572 1 16.31 258 SER A N 1
ATOM 1734 C CA . SER A 1 218 ? 32.498 -0.329 86.964 1 16.43 258 SER A CA 1
ATOM 1735 C C . SER A 1 218 ? 33.407 -1.519 86.649 1 15.93 258 SER A C 1
ATOM 1736 O O . SER A 1 218 ? 34.595 -1.296 86.443 1 16.68 258 SER A O 1
ATOM 1739 N N . LEU A 1 219 ? 32.883 -2.739 86.564 1 15.23 259 LEU A N 1
ATOM 1740 C CA . LEU A 1 219 ? 33.74 -3.866 86.193 1 16.14 259 LEU A CA 1
ATOM 1741 C C . LEU A 1 219 ? 34.052 -3.765 84.693 1 16.73 259 LEU A C 1
ATOM 1742 O O . LEU A 1 219 ? 35.202 -3.932 84.304 1 16.6 259 LEU A O 1
ATOM 1747 N N . HIS A 1 220 ? 33.048 -3.431 83.868 1 17.01 260 HIS A N 1
ATOM 1748 C CA . HIS A 1 220 ? 33.203 -3.284 82.423 1 18.05 260 HIS A CA 1
ATOM 1749 C C . HIS A 1 220 ? 34.219 -2.156 82.107 1 19.56 260 HIS A C 1
ATOM 1750 O O . HIS A 1 220 ? 35.019 -2.286 81.174 1 19.47 260 HIS A O 1
ATOM 1757 N N . GLN A 1 221 ? 34.207 -1.074 82.929 1 20.13 261 GLN A N 1
ATOM 1758 C CA . GLN A 1 221 ? 35.088 0.086 82.802 1 21.26 261 GLN A CA 1
ATOM 1759 C C . GLN A 1 221 ? 36.513 -0.188 83.277 1 22.14 261 GLN A C 1
ATOM 1760 O O . GLN A 1 221 ? 37.429 0.542 82.905 1 22.79 261 GLN A O 1
ATOM 1766 N N . ASN A 1 222 ? 36.703 -1.196 84.123 1 22.05 262 ASN A N 1
ATOM 1767 C CA . ASN A 1 222 ? 38.026 -1.519 84.649 1 22.34 262 ASN A CA 1
ATOM 1768 C C . ASN A 1 222 ? 38.603 -2.813 84.137 1 22.6 262 ASN A C 1
ATOM 1769 O O . ASN A 1 222 ? 39.739 -3.116 84.495 1 23.15 262 ASN A O 1
ATOM 1774 N N . MET A 1 223 ? 37.861 -3.589 83.327 1 22.61 263 MET A N 1
ATOM 1775 C CA . MET A 1 223 ? 38.347 -4.909 82.932 1 23.21 263 MET A CA 1
ATOM 1776 C C . MET A 1 223 ? 39.583 -4.847 82.013 1 23.09 263 MET A C 1
ATOM 1777 O O . MET A 1 223 ? 40.382 -5.784 82.045 1 23.14 263 MET A O 1
ATOM 1782 N N . ASP A 1 224 ? 39.83 -3.701 81.337 1 22.57 264 ASP A N 1
ATOM 1783 C CA . ASP A 1 224 ? 41.053 -3.534 80.541 1 22.95 264 ASP A CA 1
ATOM 1784 C C . ASP A 1 224 ? 42.322 -3.439 81.389 1 22.63 264 ASP A C 1
ATOM 1785 O O . ASP A 1 224 ? 43.42 -3.562 80.859 1 22.72 264 ASP A O 1
ATOM 1790 N N . LYS A 1 225 ? 42.177 -3.206 82.696 1 22.46 265 LYS A N 1
ATOM 1791 C CA . LYS A 1 225 ? 43.293 -3.101 83.619 1 22.61 265 LYS A CA 1
ATOM 1792 C C . LYS A 1 225 ? 43.563 -4.387 84.402 1 22.27 265 LYS A C 1
ATOM 1793 O O . LYS A 1 225 ? 44.533 -4.429 85.154 1 22.64 265 LYS A O 1
ATOM 1799 N N . ILE A 1 226 ? 42.745 -5.457 84.209 1 21.68 266 ILE A N 1
ATOM 1800 C CA . ILE A 1 226 ? 42.964 -6.758 84.855 1 21.21 266 ILE A CA 1
ATOM 1801 C C . ILE A 1 226 ? 44.104 -7.46 84.12 1 22.15 266 ILE A C 1
ATOM 1802 O O . ILE A 1 226 ? 44.045 -7.657 82.893 1 22.56 266 ILE A O 1
ATOM 1807 N N . LYS A 1 227 ? 45.168 -7.794 84.856 1 22.07 267 LYS A N 1
ATOM 1808 C CA . LYS A 1 227 ? 46.383 -8.349 84.266 1 22.58 267 LYS A CA 1
ATOM 1809 C C . LYS A 1 227 ? 46.785 -9.723 84.745 1 22.37 267 LYS A C 1
ATOM 1810 O O . LYS A 1 227 ? 47.914 -10.147 84.487 1 22.68 267 LYS A O 1
ATOM 1816 N N . VAL A 1 228 ? 45.867 -10.438 85.397 1 21.6 268 VAL A N 1
ATOM 1817 C CA . VAL A 1 228 ? 46.13 -11.753 85.957 1 21.54 268 VAL A CA 1
ATOM 1818 C C . VAL A 1 228 ? 45.249 -12.828 85.347 1 21.7 268 VAL A C 1
ATOM 1819 O O . VAL A 1 228 ? 44.147 -12.534 84.879 1 21.77 268 VAL A O 1
ATOM 1823 N N . PRO A 1 229 ? 45.658 -14.106 85.419 1 21.93 269 PRO A N 1
ATOM 1824 C CA . PRO A 1 229 ? 44.781 -15.185 84.921 1 21.77 269 PRO A CA 1
ATOM 1825 C C . PRO A 1 229 ? 43.439 -15.141 85.665 1 21.16 269 PRO A C 1
ATOM 1826 O O . PRO A 1 229 ? 43.405 -14.949 86.892 1 21.49 269 PRO A O 1
ATOM 1830 N N . THR A 1 230 ? 42.349 -15.124 84.899 1 19.51 270 THR A N 1
ATOM 1831 C CA . THR A 1 230 ? 41.021 -14.956 85.465 1 18.29 270 THR A CA 1
ATOM 1832 C C . THR A 1 230 ? 40.12 -16.107 85.064 1 17.21 270 THR A C 1
ATOM 1833 O O . THR A 1 230 ? 40.035 -16.442 83.891 1 17.12 270 THR A O 1
ATOM 1837 N N . GLN A 1 231 ? 39.397 -16.659 86.023 1 15.93 271 GLN A N 1
ATOM 1838 C CA . GLN A 1 231 ? 38.423 -17.703 85.786 1 15.61 271 GLN A CA 1
ATOM 1839 C C . GLN A 1 231 ? 37.046 -17.082 85.944 1 16 271 GLN A C 1
ATOM 1840 O O . GLN A 1 231 ? 36.817 -16.311 86.873 1 15.51 271 GLN A O 1
ATOM 1846 N N . ILE A 1 232 ? 36.132 -17.389 85.035 1 16.29 272 ILE A N 1
ATOM 1847 C CA . ILE A 1 232 ? 34.753 -16.918 85.144 1 16.61 272 ILE A CA 1
ATOM 1848 C C . ILE A 1 232 ? 33.91 -18.167 85.365 1 17.11 272 ILE A C 1
ATOM 1849 O O . ILE A 1 232 ? 34.043 -19.121 84.599 1 18.15 272 ILE A O 1
ATOM 1854 N N . ILE A 1 233 ? 33.069 -18.186 86.389 1 15.82 273 ILE A N 1
ATOM 1855 C CA . ILE A 1 233 ? 32.137 -19.287 86.604 1 15.24 273 ILE A CA 1
ATOM 1856 C C . ILE A 1 233 ? 30.752 -18.662 86.57 1 16.22 273 ILE A C 1
ATOM 1857 O O . ILE A 1 233 ? 30.496 -17.704 87.307 1 17.69 273 ILE A O 1
ATOM 1862 N N . TRP A 1 234 ? 29.886 -19.115 85.676 1 15.16 274 TRP A N 1
ATOM 1863 C CA . TRP A 1 234 ? 28.536 -18.558 85.561 1 14.97 274 TRP A CA 1
ATOM 1864 C C . TRP A 1 234 ? 27.516 -19.669 85.373 1 15.46 274 TRP A C 1
ATOM 1865 O O . TRP A 1 234 ? 27.811 -20.607 84.666 1 15.15 274 TRP A O 1
ATOM 1876 N N . GLY A 1 235 ? 26.325 -19.522 85.946 1 15.36 275 GLY A N 1
ATOM 1877 C CA . GLY A 1 235 ? 25.24 -20.466 85.748 1 15.94 275 GLY A CA 1
ATOM 1878 C C . GLY A 1 235 ? 24.435 -20.071 84.525 1 16.7 275 GLY A C 1
ATOM 1879 O O . GLY A 1 235 ? 23.993 -18.926 84.412 1 17.8 275 GLY A O 1
ATOM 1880 N N . LYS A 1 236 ? 24.227 -20.998 83.597 1 16.18 276 LYS A N 1
ATOM 1881 C CA . LYS A 1 236 ? 23.487 -20.71 82.363 1 16.43 276 LYS A CA 1
ATOM 1882 C C . LYS A 1 236 ? 22.046 -20.273 82.605 1 17.3 276 LYS A C 1
ATOM 1883 O O . LYS A 1 236 ? 21.444 -19.658 81.726 1 18.81 276 LYS A O 1
ATOM 1889 N N . GLN A 1 237 ? 21.467 -20.623 83.759 1 15.71 277 GLN A N 1
ATOM 1890 C CA . GLN A 1 237 ? 20.094 -20.244 84.069 1 15.27 277 GLN A CA 1
ATOM 1891 C C . GLN A 1 237 ? 19.988 -19.009 85 1 15.02 277 GLN A C 1
ATOM 1892 O O . GLN A 1 237 ? 18.927 -18.768 85.593 1 15.26 277 GLN A O 1
ATOM 1898 N N . ASP A 1 238 ? 21.058 -18.226 85.112 1 14.61 278 ASP A N 1
ATOM 1899 C CA . ASP A 1 238 ? 21.052 -17.017 85.958 1 15.2 278 ASP A CA 1
ATOM 1900 C C . ASP A 1 238 ? 19.999 -16.024 85.459 1 15.76 278 ASP A C 1
ATOM 1901 O O . ASP A 1 238 ? 20.058 -15.576 84.319 1 16.77 278 ASP A O 1
ATOM 1906 N N . GLN A 1 239 ? 18.977 -15.792 86.286 1 15.79 279 GLN A N 1
ATOM 1907 C CA . GLN A 1 239 ? 17.867 -14.886 86.023 1 16.28 279 GLN A CA 1
ATOM 1908 C C . GLN A 1 239 ? 18.137 -13.434 86.518 1 16.33 279 GLN A C 1
ATOM 1909 O O . GLN A 1 239 ? 17.354 -12.532 86.218 1 16.24 279 GLN A O 1
ATOM 1915 N N . VAL A 1 240 ? 19.234 -13.222 87.281 1 15.84 280 VAL A N 1
ATOM 1916 C CA . VAL A 1 240 ? 19.628 -11.93 87.835 1 15.35 280 VAL A CA 1
ATOM 1917 C C . VAL A 1 240 ? 20.697 -11.292 86.926 1 15.04 280 VAL A C 1
ATOM 1918 O O . VAL A 1 240 ? 20.423 -10.271 86.305 1 15.52 280 VAL A O 1
ATOM 1922 N N . LEU A 1 241 ? 21.892 -11.912 86.792 1 13.77 281 LEU A N 1
ATOM 1923 C CA . LEU A 1 241 ? 22.97 -11.364 85.972 1 13.39 281 LEU A CA 1
ATOM 1924 C C . LEU A 1 241 ? 23.114 -12.309 84.818 1 13.91 281 LEU A C 1
ATOM 1925 O O . LEU A 1 241 ? 23.527 -13.45 85.037 1 13.62 281 LEU A O 1
ATOM 1930 N N . ASP A 1 242 ? 22.701 -11.875 83.611 1 13.3 282 ASP A N 1
ATOM 1931 C CA . ASP A 1 242 ? 22.691 -12.736 82.449 1 14.24 282 ASP A CA 1
ATOM 1932 C C . ASP A 1 242 ? 24.044 -13.349 82.093 1 15.3 282 ASP A C 1
ATOM 1933 O O . ASP A 1 242 ? 25.045 -12.648 82.025 1 16.14 282 ASP A O 1
ATOM 1938 N N . VAL A 1 243 ? 24.055 -14.652 81.81 1 15.57 283 VAL A N 1
ATOM 1939 C CA . VAL A 1 243 ? 25.231 -15.454 81.458 1 16.11 283 VAL A CA 1
ATOM 1940 C C . VAL A 1 243 ? 26.027 -14.917 80.241 1 16.49 283 VAL A C 1
ATOM 1941 O O . VAL A 1 243 ? 27.204 -15.278 80.094 1 15.73 283 VAL A O 1
ATOM 1945 N N . SER A 1 244 ? 25.419 -14.045 79.387 1 17.04 284 SER A N 1
ATOM 1946 C CA . SER A 1 244 ? 26.191 -13.454 78.272 1 17.77 284 SER A CA 1
ATOM 1947 C C . SER A 1 244 ? 27.373 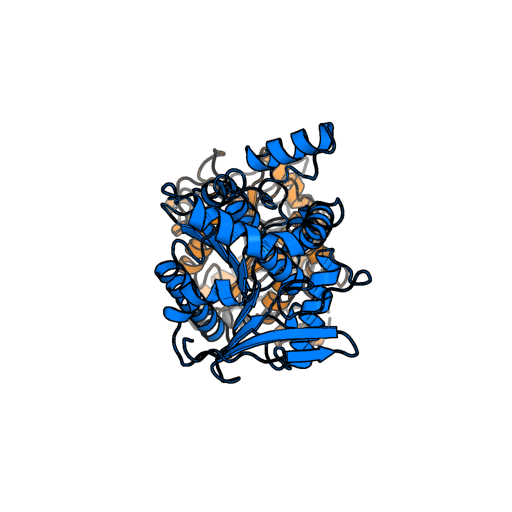-12.599 78.772 1 18.42 284 SER A C 1
ATOM 1948 O O . SER A 1 244 ? 28.322 -12.367 78.029 1 17.95 284 SER A O 1
ATOM 1951 N N . GLY A 1 245 ? 27.338 -12.204 80.045 1 19.21 285 GLY A N 1
ATOM 1952 C CA . GLY A 1 245 ? 28.408 -11.452 80.674 1 19.81 285 GLY A CA 1
ATOM 1953 C C . GLY A 1 245 ? 29.733 -12.176 80.669 1 19.71 285 GLY A C 1
ATOM 1954 O O . GLY A 1 245 ? 30.776 -11.529 80.569 1 19.44 285 GLY A O 1
ATOM 1955 N N . ALA A 1 246 ? 29.705 -13.517 80.758 1 20 286 ALA A N 1
ATOM 1956 C CA . ALA A 1 246 ? 30.919 -14.344 80.799 1 21.28 286 ALA A CA 1
ATOM 1957 C C . ALA A 1 246 ? 31.786 -14.146 79.55 1 21.98 286 ALA A C 1
ATOM 1958 O O . ALA A 1 246 ? 33.002 -14.007 79.675 1 21.78 286 ALA A O 1
ATOM 1960 N N . ASP A 1 247 ? 31.145 -14.093 78.359 1 21.84 287 ASP A N 1
ATOM 1961 C CA . ASP A 1 247 ? 31.831 -13.889 77.086 1 22.73 287 ASP A CA 1
ATOM 1962 C C . ASP A 1 247 ? 32.368 -12.474 76.952 1 23.87 287 ASP A C 1
ATOM 1963 O O . ASP A 1 247 ? 33.453 -12.291 76.396 1 24.24 287 ASP A O 1
ATOM 1968 N N . MET A 1 248 ? 31.638 -11.467 77.487 1 24.37 288 MET A N 1
ATOM 1969 C CA . MET A 1 248 ? 32.113 -10.079 77.461 1 25.5 288 MET A CA 1
ATOM 1970 C C . MET A 1 248 ? 33.438 -9.952 78.226 1 25.32 288 MET A C 1
ATOM 1971 O O . MET A 1 248 ? 34.376 -9.342 77.728 1 26 288 MET A O 1
ATOM 1976 N N . LEU A 1 249 ? 33.538 -10.602 79.39 1 24.25 289 LEU A N 1
ATOM 1977 C CA . LEU A 1 249 ? 34.759 -10.599 80.172 1 23.8 289 LEU A CA 1
ATOM 1978 C C . LEU A 1 249 ? 35.866 -11.383 79.47 1 23.36 289 LEU A C 1
ATOM 1979 O O . LEU A 1 249 ? 36.987 -10.882 79.364 1 23.23 289 LEU A O 1
ATOM 1984 N N . ALA A 1 250 ? 35.556 -12.597 78.991 1 22.87 290 ALA A N 1
ATOM 1985 C CA . ALA A 1 250 ? 36.525 -13.468 78.341 1 23.99 290 ALA A CA 1
ATOM 1986 C C . ALA A 1 250 ? 37.197 -12.837 77.119 1 24.73 290 ALA A C 1
ATOM 1987 O O . ALA A 1 250 ? 38.422 -12.948 76.964 1 24.52 290 ALA A O 1
ATOM 1989 N N . LYS A 1 251 ? 36.398 -12.165 76.267 1 24.94 291 LYS A N 1
ATOM 1990 C CA . LYS A 1 251 ? 36.919 -11.486 75.082 1 25.49 291 LYS A CA 1
ATOM 1991 C C . LYS A 1 251 ? 37.669 -10.175 75.436 1 25.03 291 LYS A C 1
ATOM 1992 O O . LYS A 1 251 ? 38.392 -9.647 74.6 1 25.61 291 LYS A O 1
ATOM 1998 N N . SER A 1 252 ? 37.519 -9.662 76.674 1 23.78 292 SER A N 1
ATOM 1999 C CA . SER A 1 252 ? 38.193 -8.449 77.098 1 22.81 292 SER A CA 1
ATOM 2000 C C . SER A 1 252 ? 39.393 -8.676 78.039 1 20.51 292 SER A C 1
ATOM 2001 O O . SER A 1 252 ? 40.169 -7.753 78.257 1 19.86 292 SER A O 1
ATOM 2004 N N . ILE A 1 253 ? 39.566 -9.889 78.583 1 19.56 293 ILE A N 1
ATOM 2005 C CA . ILE A 1 253 ? 40.669 -10.177 79.508 1 19.16 293 ILE A CA 1
ATOM 2006 C C . ILE A 1 253 ? 41.503 -11.344 78.973 1 18.45 293 ILE A C 1
ATOM 2007 O O . ILE A 1 253 ? 40.934 -12.35 78.555 1 17.84 293 ILE A O 1
ATOM 2012 N N . ALA A 1 254 ? 42.839 -11.215 78.966 1 18.55 294 ALA A N 1
ATOM 2013 C CA . ALA A 1 254 ? 43.731 -12.281 78.503 1 19.08 294 ALA A CA 1
ATOM 2014 C C . ALA A 1 254 ? 43.813 -13.407 79.55 1 20.72 294 ALA A C 1
ATOM 2015 O O . ALA A 1 254 ? 43.591 -13.151 80.723 1 21.93 294 ALA A O 1
ATOM 2017 N N . ASN A 1 255 ? 44.177 -14.646 79.15 1 21.39 295 ASN A N 1
ATOM 2018 C CA . ASN A 1 255 ? 44.297 -15.79 80.071 1 22.12 295 ASN A CA 1
ATOM 2019 C C . ASN A 1 255 ? 43.022 -15.971 80.9 1 22.97 295 ASN A C 1
ATOM 2020 O O . ASN A 1 255 ? 43.057 -15.948 82.135 1 22.71 295 ASN A O 1
ATOM 2025 N N . CYS A 1 256 ? 41.888 -16.013 80.201 1 23.64 296 CYS A N 1
ATOM 2026 C CA . CYS A 1 256 ? 40.558 -16.121 80.797 1 24.56 296 CYS A CA 1
ATOM 2027 C C . CYS A 1 256 ? 39.937 -17.459 80.435 1 24.82 296 CYS A C 1
ATOM 2028 O O . CYS A 1 256 ? 39.833 -17.807 79.249 1 24.9 296 CYS A O 1
ATOM 2031 N N . GLN A 1 257 ? 39.58 -18.239 81.464 1 23.98 297 GLN A N 1
ATOM 2032 C CA . GLN A 1 257 ? 38.946 -19.536 81.314 1 23.7 297 GLN A CA 1
ATOM 2033 C C . GLN A 1 257 ? 37.508 -19.374 81.79 1 23.17 297 GLN A C 1
ATOM 2034 O O . GLN A 1 257 ? 37.292 -18.921 82.911 1 23.91 297 GLN A O 1
ATOM 2040 N N . VAL A 1 258 ? 36.531 -19.744 80.955 1 21.23 298 VAL A N 1
ATOM 2041 C CA . VAL A 1 258 ? 35.112 -19.604 81.251 1 19.76 298 VAL A CA 1
ATOM 2042 C C . VAL A 1 258 ? 34.511 -20.964 81.549 1 19.18 298 VAL A C 1
ATOM 2043 O O . VAL A 1 258 ? 34.691 -21.908 80.771 1 19.11 298 VAL A O 1
ATOM 2047 N N . GLU A 1 259 ? 33.759 -21.056 82.652 1 17.78 299 GLU A N 1
ATOM 2048 C CA . GLU A 1 259 ? 33.083 -22.283 83.023 1 17.4 299 GLU A CA 1
ATOM 2049 C C . GLU A 1 259 ? 31.614 -21.976 83.158 1 17.36 299 GLU A C 1
ATOM 2050 O O . GLU A 1 259 ? 31.2 -21.34 84.128 1 17.17 299 GLU A O 1
ATOM 2056 N N . LEU A 1 260 ? 30.829 -22.383 82.167 1 17.07 300 LEU A N 1
ATOM 2057 C CA . LEU A 1 260 ? 29.392 -22.192 82.195 1 17.28 300 LEU A CA 1
ATOM 2058 C C . LEU A 1 260 ? 28.757 -23.447 82.791 1 17.91 300 LEU A C 1
ATOM 2059 O O . LEU A 1 260 ? 28.932 -24.572 82.285 1 18.24 300 LEU A O 1
ATOM 2064 N N . LEU A 1 261 ? 28.039 -23.266 83.882 1 17.58 301 LEU A N 1
ATOM 2065 C CA . LEU A 1 261 ? 27.421 -24.368 84.591 1 18.11 301 LEU A CA 1
ATOM 2066 C C . LEU A 1 261 ? 25.986 -24.651 84.196 1 19.26 301 LEU A C 1
ATOM 2067 O O . LEU A 1 261 ? 25.164 -23.743 84.186 1 19.91 301 LEU A O 1
ATOM 2072 N N . GLU A 1 262 ? 25.671 -25.932 83.942 1 19.16 302 GLU A N 1
ATOM 2073 C CA . GLU A 1 262 ? 24.306 -26.33 83.604 1 18.91 302 GLU A CA 1
ATOM 2074 C C . GLU A 1 262 ? 23.45 -26.411 84.853 1 17.77 302 GLU A C 1
ATOM 2075 O O . GLU A 1 262 ? 23.97 -26.546 85.961 1 18.46 302 GLU A O 1
ATOM 2081 N N . ASN A 1 263 ? 22.116 -26.334 84.681 1 16.62 303 ASN A N 1
ATOM 2082 C CA . ASN A 1 263 ? 21.099 -26.454 85.729 1 16.57 303 ASN A CA 1
ATOM 2083 C C . ASN A 1 263 ? 21.484 -25.603 86.94 1 17.4 303 ASN A C 1
ATOM 2084 O O . ASN A 1 263 ? 21.609 -26.128 88.028 1 18.15 303 ASN A O 1
ATOM 2089 N N . CYS A 1 264 ? 21.871 -24.332 86.691 1 16.86 304 CYS A N 1
ATOM 2090 C CA . CYS A 1 264 ? 22.423 -23.48 87.735 1 16.75 304 CYS A CA 1
ATOM 2091 C C . CYS A 1 264 ? 22.017 -22.039 87.509 1 17.13 304 CYS A C 1
ATOM 2092 O O . CYS A 1 264 ? 22.168 -21.526 86.409 1 17.59 304 CYS A O 1
ATOM 2095 N N . GLY A 1 265 ? 21.47 -21.408 88.538 1 16.65 305 GLY A N 1
ATOM 2096 C CA . GLY A 1 265 ? 21.018 -20.025 88.488 1 16.83 305 GLY A CA 1
ATOM 2097 C C . GLY A 1 265 ? 22.029 -19.055 89.065 1 16.76 305 GLY A C 1
ATOM 2098 O O . GLY A 1 265 ? 23.237 -19.285 88.961 1 16.9 305 GLY A O 1
ATOM 2099 N N . HIS A 1 266 ? 21.54 -17.974 89.701 1 16.27 306 HIS A N 1
ATOM 2100 C CA . HIS A 1 266 ? 22.39 -16.949 90.291 1 17 306 HIS A CA 1
ATOM 2101 C C . HIS A 1 266 ? 23.188 -17.404 91.51 1 18.05 306 HIS A C 1
ATOM 2102 O O . HIS A 1 266 ? 24.322 -16.961 91.704 1 18.5 306 HIS A O 1
ATOM 2109 N N . SER A 1 267 ? 22.625 -18.311 92.31 1 17.98 307 SER A N 1
ATOM 2110 C CA . SER A 1 267 ? 23.287 -18.75 93.542 1 17.89 307 SER A CA 1
ATOM 2111 C C . SER A 1 267 ? 24.278 -19.907 93.339 1 18.24 307 SER A C 1
ATOM 2112 O O . SER A 1 267 ? 24.195 -20.923 94.036 1 18.45 307 SER A O 1
ATOM 2115 N N . VAL A 1 268 ? 25.227 -19.744 92.397 1 17.94 308 VAL A N 1
ATOM 2116 C CA . VAL A 1 268 ? 26.243 -20.742 92.033 1 18.41 308 VAL A CA 1
ATOM 2117 C C . VAL A 1 268 ? 26.845 -21.51 93.221 1 19.28 308 VAL A C 1
ATOM 2118 O O . VAL A 1 268 ? 26.879 -22.743 93.207 1 18.86 308 VAL A O 1
ATOM 2122 N N . VAL A 1 269 ? 27.348 -20.773 94.232 1 20.3 309 VAL A N 1
ATOM 2123 C CA . VAL A 1 269 ? 28.025 -21.327 95.396 1 22.01 309 VAL A CA 1
ATOM 2124 C C . VAL A 1 269 ? 27.105 -22.237 96.216 1 22.9 309 VAL A C 1
ATOM 2125 O O . VAL A 1 269 ? 27.594 -23.192 96.811 1 24.2 309 VAL A O 1
ATOM 2129 N N . MET A 1 270 ? 25.785 -21.984 96.214 1 22.05 310 MET A N 1
ATOM 2130 C CA A MET A 1 270 ? 24.825 -22.809 96.938 0.5 22.08 310 MET A CA 1
ATOM 2131 C CA B MET A 1 270 ? 24.868 -22.853 96.947 0.5 22.24 310 MET A CA 1
ATOM 2132 C C . MET A 1 270 ? 24.303 -23.951 96.044 1 21.26 310 MET A C 1
ATOM 2133 O O . MET A 1 270 ? 24.101 -25.056 96.509 1 21.02 310 MET A O 1
ATOM 2142 N N . GLU A 1 271 ? 24.06 -23.662 94.755 1 19.5 311 GLU A N 1
ATOM 2143 C CA . GLU A 1 271 ? 23.51 -24.628 93.808 1 17.95 311 GLU A CA 1
ATOM 2144 C C . GLU A 1 271 ? 24.484 -25.71 93.331 1 17.69 311 GLU A C 1
ATOM 2145 O O . GLU A 1 271 ? 24.091 -26.873 93.221 1 17.96 311 GLU A O 1
ATOM 2151 N N . ARG A 1 272 ? 25.727 -25.348 92.995 1 17.07 312 ARG A N 1
ATOM 2152 C CA . ARG A 1 272 ? 26.712 -26.316 92.484 1 17.4 312 ARG A CA 1
ATOM 2153 C C . ARG A 1 272 ? 28.041 -26.189 93.283 1 18.03 312 ARG A C 1
ATOM 2154 O O . ARG A 1 272 ? 29.093 -25.881 92.703 1 18.08 312 ARG A O 1
ATOM 2162 N N . PRO A 1 273 ? 28.019 -26.416 94.612 1 18.34 313 PRO A N 1
ATOM 2163 C CA . PRO A 1 273 ? 29.229 -26.183 95.406 1 18.78 313 PRO A CA 1
ATOM 2164 C C . PRO A 1 273 ? 30.383 -27.127 95.13 1 19.58 313 PRO A C 1
ATOM 2165 O O . PRO A 1 273 ? 31.538 -26.721 95.268 1 19.36 313 PRO A O 1
ATOM 2169 N N . ARG A 1 274 ? 30.073 -28.387 94.764 1 19.7 314 ARG A N 1
ATOM 2170 C CA . ARG A 1 274 ? 31.076 -29.409 94.497 1 20.15 314 ARG A CA 1
ATOM 2171 C C . ARG A 1 274 ? 31.855 -29.066 93.232 1 18.76 314 ARG A C 1
ATOM 2172 O O . ARG A 1 274 ? 33.081 -29.018 93.266 1 18.33 314 ARG A O 1
ATOM 2180 N N . LYS A 1 275 ? 31.144 -28.816 92.124 1 18.53 315 LYS A N 1
ATOM 2181 C CA . LYS A 1 275 ? 31.738 -28.445 90.841 1 19.02 315 LYS A CA 1
ATOM 2182 C C . LYS A 1 275 ? 32.483 -27.137 90.985 1 19.47 315 LYS A C 1
ATOM 2183 O O . LYS A 1 275 ? 33.607 -27.048 90.5 1 20.19 315 LYS A O 1
ATOM 2189 N N . THR A 1 276 ? 31.892 -26.134 91.685 1 18.86 316 THR A N 1
ATOM 2190 C CA . THR A 1 276 ? 32.533 -24.827 91.881 1 18.79 316 THR A CA 1
ATOM 2191 C C . THR A 1 276 ? 33.874 -24.951 92.606 1 19.36 316 THR A C 1
ATOM 2192 O O . THR A 1 276 ? 34.876 -24.392 92.148 1 19.47 316 THR A O 1
ATOM 2196 N N . ALA A 1 277 ? 33.894 -25.714 93.716 1 19.12 317 ALA A N 1
ATOM 2197 C CA . ALA A 1 277 ? 35.105 -25.948 94.498 1 19.26 317 ALA A CA 1
ATOM 2198 C C . ALA A 1 277 ? 36.154 -26.654 93.656 1 19.55 317 ALA A C 1
ATOM 2199 O O . ALA A 1 277 ? 37.323 -26.323 93.786 1 19.88 317 ALA A O 1
ATOM 2201 N N . LYS A 1 278 ? 35.741 -27.64 92.813 1 19.32 318 LYS A N 1
ATOM 2202 C CA . LYS A 1 278 ? 36.643 -28.392 91.928 1 19.8 318 LYS A CA 1
ATOM 2203 C C . LYS A 1 278 ? 37.243 -27.461 90.884 1 19.33 318 LYS A C 1
ATOM 2204 O O . LYS A 1 278 ? 38.449 -27.475 90.679 1 19.79 318 LYS A O 1
ATOM 2210 N N . LEU A 1 279 ? 36.42 -26.605 90.271 1 18.73 319 LEU A N 1
ATOM 2211 C CA . LEU A 1 279 ? 36.889 -25.64 89.281 1 19.02 319 LEU A CA 1
ATOM 2212 C C . LEU A 1 279 ? 37.886 -24.651 89.876 1 20.1 319 LEU A C 1
ATOM 2213 O O . LEU A 1 279 ? 38.851 -24.284 89.209 1 20.51 319 LEU A O 1
ATOM 2218 N N . ILE A 1 280 ? 37.649 -24.219 91.127 1 20.36 320 ILE A N 1
ATOM 2219 C CA . ILE A 1 280 ? 38.514 -23.27 91.832 1 21.58 320 ILE A CA 1
ATOM 2220 C C . ILE A 1 280 ? 39.918 -23.856 92.036 1 22.71 320 ILE A C 1
ATOM 2221 O O . ILE A 1 280 ? 40.89 -23.223 91.658 1 23.31 320 ILE A O 1
ATOM 2226 N N . ILE A 1 281 ? 40.016 -25.066 92.573 1 23.6 321 ILE A N 1
ATOM 2227 C CA . ILE A 1 281 ? 41.285 -25.769 92.792 1 24.94 321 ILE A CA 1
ATOM 2228 C C . ILE A 1 281 ? 42.002 -26.132 91.464 1 25.24 321 ILE A C 1
ATOM 2229 O O . ILE A 1 281 ? 43.218 -25.934 91.344 1 25.19 321 ILE A O 1
ATOM 2234 N N . ASP A 1 282 ? 41.244 -26.602 90.456 1 24.74 322 ASP A N 1
ATOM 2235 C CA . ASP A 1 282 ? 41.836 -26.928 89.157 1 25.04 322 ASP A CA 1
ATOM 2236 C C . ASP A 1 282 ? 42.452 -25.682 88.505 1 26.14 322 ASP A C 1
ATOM 2237 O O . ASP A 1 282 ? 43.604 -25.739 88.064 1 26.55 322 ASP A O 1
ATOM 2242 N N . PHE A 1 283 ? 41.732 -24.546 88.519 1 26 323 PHE A N 1
ATOM 2243 C CA . PHE A 1 283 ? 42.277 -23.305 87.964 1 26.88 323 PHE A CA 1
ATOM 2244 C C . PHE A 1 283 ? 43.54 -22.869 88.711 1 27.45 323 PHE A C 1
ATOM 2245 O O . PHE A 1 283 ? 44.521 -22.522 88.07 1 27.78 323 PHE A O 1
ATOM 2253 N N . LEU A 1 284 ? 43.555 -22.962 90.052 1 27.63 324 LEU A N 1
ATOM 2254 C CA . LEU A 1 284 ? 44.75 -22.64 90.834 1 28.52 324 LEU A CA 1
ATOM 2255 C C . LEU A 1 284 ? 45.977 -23.469 90.387 1 29.85 324 LEU A C 1
ATOM 2256 O O . LEU A 1 284 ? 47.071 -22.926 90.244 1 29.65 324 LEU A O 1
ATOM 2261 N N . ALA A 1 285 ? 45.778 -24.772 90.134 1 30.69 325 ALA A N 1
ATOM 2262 C CA . ALA A 1 285 ? 46.85 -25.66 89.682 1 32.19 325 ALA A CA 1
ATOM 2263 C C . ALA A 1 285 ? 47.321 -25.329 88.255 1 33.38 325 ALA A C 1
ATOM 2264 O O . ALA A 1 285 ? 48.523 -25.344 88.001 1 33.59 325 ALA A O 1
ATOM 2266 N N . SER A 1 286 ? 46.39 -25.017 87.332 1 33.96 326 SER A N 1
ATOM 2267 C CA . SER A 1 286 ? 46.775 -24.676 85.962 1 35.45 326 SER A CA 1
ATOM 2268 C C . SER A 1 286 ? 47.546 -23.345 85.915 1 36.47 326 SER A C 1
ATOM 2269 O O . SER A 1 286 ? 48.49 -23.215 85.14 1 36.16 326 SER A O 1
ATOM 2272 N N . VAL A 1 287 ? 47.207 -22.398 86.798 1 37.3 327 VAL A N 1
ATOM 2273 C CA . VAL A 1 287 ? 47.927 -21.127 86.876 1 38.54 327 VAL A CA 1
ATOM 2274 C C . VAL A 1 287 ? 49.362 -21.364 87.389 1 39.96 327 VAL A C 1
ATOM 2275 O O . VAL A 1 287 ? 50.309 -20.776 86.864 1 40.45 327 VAL A O 1
ATOM 2279 N N . HIS A 1 288 ? 49.523 -22.265 88.364 1 40.37 328 HIS A N 1
ATOM 2280 C CA . HIS A 1 288 ? 50.829 -22.603 88.921 1 41.55 328 HIS A CA 1
ATOM 2281 C C . HIS A 1 288 ? 51.689 -23.351 87.902 1 42.31 328 HIS A C 1
ATOM 2282 O O . HIS A 1 288 ? 52.904 -23.139 87.857 1 42.38 328 HIS A O 1
ATOM 2289 N N . ASN A 1 289 ? 51.067 -24.225 87.089 1 42.54 329 ASN A N 1
ATOM 2290 C CA . ASN A 1 289 ? 51.802 -24.97 86.075 1 43.49 329 ASN A CA 1
ATOM 2291 C C . ASN A 1 289 ? 52.322 -24.011 84.993 1 44.53 329 ASN A C 1
ATOM 2292 O O . ASN A 1 289 ? 53.504 -24.078 84.656 1 45.06 329 ASN A O 1
ATOM 2297 N N . THR A 1 290 ? 51.472 -23.086 84.492 1 44.57 330 THR A N 1
ATOM 2298 C CA . THR A 1 290 ? 51.922 -22.121 83.49 1 45.26 330 THR A CA 1
ATOM 2299 C C . THR A 1 290 ? 52.999 -21.196 84.053 1 45.58 330 THR A C 1
ATOM 2300 O O . THR A 1 290 ? 53.929 -20.845 83.334 1 45.53 330 THR A O 1
ATOM 2304 N N . ASP A 1 291 ? 52.911 -20.843 85.344 1 45.8 331 ASP A N 1
ATOM 2305 C CA . ASP A 1 291 ? 53.914 -19.991 85.983 1 46.2 331 ASP A CA 1
ATOM 2306 C C . ASP A 1 291 ? 55.258 -20.705 86.068 1 45.99 331 ASP A C 1
ATOM 2307 O O . ASP A 1 291 ? 56.296 -20.103 85.808 1 46 331 ASP A O 1
ATOM 2312 N N . ASN A 1 292 ? 55.234 -22.002 86.392 1 45.64 332 ASN A N 1
ATOM 2313 C CA . ASN A 1 292 ? 56.441 -22.821 86.451 1 45.67 332 ASN A CA 1
ATOM 2314 C C . ASN A 1 292 ? 57.054 -22.999 85.051 1 45.12 332 ASN A C 1
ATOM 2315 O O . ASN A 1 292 ? 58.273 -23.061 84.922 1 44.95 332 ASN A O 1
ATOM 2320 N N . ASN A 1 293 ? 56.217 -23.049 84.004 1 44.82 333 ASN A N 1
ATOM 2321 C CA . ASN A 1 293 ? 56.711 -23.172 82.637 1 45.35 333 ASN A CA 1
ATOM 2322 C C . ASN A 1 293 ? 57.319 -21.857 82.143 1 45.09 333 ASN A C 1
ATOM 2323 O O . ASN A 1 293 ? 58.417 -21.883 81.615 1 45.11 333 ASN A O 1
ATOM 2328 N N . LYS A 1 294 ? 56.639 -20.715 82.36 1 44.81 334 LYS A N 1
ATOM 2329 C CA . LYS A 1 294 ? 57.073 -19.378 81.919 1 45.17 334 LYS A CA 1
ATOM 2330 C C . LYS A 1 294 ? 58.421 -18.893 82.477 1 45.8 334 LYS A C 1
ATOM 2331 O O . LYS A 1 294 ? 59.036 -18.005 81.874 1 46.16 334 LYS A O 1
ATOM 2337 N N . LYS A 1 295 ? 58.863 -19.445 83.627 1 45.46 335 LYS A N 1
ATOM 2338 C CA . LYS A 1 295 ? 60.127 -19.089 84.271 1 45.68 335 LYS A CA 1
ATOM 2339 C C . LYS A 1 295 ? 61.331 -19.06 83.313 1 46.02 335 LYS A C 1
ATOM 2340 O O . LYS A 1 295 ? 61.497 -19.957 82.485 1 45.51 335 LYS A O 1
ATOM 2346 N N . LEU A 1 296 ? 62.161 -18.01 83.452 1 46.7 336 LEU A N 1
ATOM 2347 C CA . LEU A 1 296 ? 63.369 -17.727 82.68 1 47.73 336 LEU A CA 1
ATOM 2348 C C . LEU A 1 296 ? 63.055 -17.198 81.278 1 48.68 336 LEU A C 1
ATOM 2349 O O . LEU A 1 296 ? 62.766 -16.014 81.109 1 48.91 336 LEU A O 1
ATOM 2354 N N . SER B 1 1 ? 58.172 -26.461 43.833 1 35.82 41 SER B N 1
ATOM 2355 C CA . SER B 1 1 ? 58.354 -25.411 44.831 1 35.94 41 SER B CA 1
ATOM 2356 C C . SER B 1 1 ? 57.65 -25.747 46.145 1 35.73 41 SER B C 1
ATOM 2357 O O . SER B 1 1 ? 56.632 -26.458 46.162 1 36.4 41 SER B O 1
ATOM 2359 N N . MET B 1 2 ? 58.189 -25.216 47.252 1 34.25 42 MET B N 1
ATOM 2360 C CA . MET B 1 2 ? 57.565 -25.35 48.562 1 33.21 42 MET B CA 1
ATOM 2361 C C . MET B 1 2 ? 56.258 -24.506 48.548 1 31.3 42 MET B C 1
ATOM 2362 O O . MET B 1 2 ? 55.23 -24.959 49.044 1 31.15 42 MET B O 1
ATOM 2367 N N . ARG B 1 3 ? 56.301 -23.316 47.931 1 29.77 43 ARG B N 1
ATOM 2368 C CA . ARG B 1 3 ? 55.176 -22.397 47.779 1 29.56 43 ARG B CA 1
ATOM 2369 C C . ARG B 1 3 ? 53.986 -22.996 47.015 1 29.23 43 ARG B C 1
ATOM 2370 O O . ARG B 1 3 ? 52.853 -22.866 47.465 1 28.77 43 ARG B O 1
ATOM 2378 N N . ARG B 1 4 ? 54.232 -23.637 45.86 1 29.64 44 ARG B N 1
ATOM 2379 C CA . ARG B 1 4 ? 53.156 -24.241 45.069 1 30.58 44 ARG B CA 1
ATOM 2380 C C . ARG B 1 4 ? 52.599 -25.487 45.761 1 30.03 44 ARG B C 1
ATOM 2381 O O . ARG B 1 4 ? 51.392 -25.732 45.688 1 30.49 44 ARG B O 1
ATOM 2389 N N . THR B 1 5 ? 53.447 -26.239 46.493 1 28.74 45 THR B N 1
ATOM 2390 C CA . THR B 1 5 ? 52.98 -27.412 47.248 1 28.47 45 THR B CA 1
ATOM 2391 C C . THR B 1 5 ? 51.94 -26.969 48.306 1 27.14 45 THR B C 1
ATOM 2392 O O . THR B 1 5 ? 50.947 -27.666 48.527 1 27.48 45 THR B O 1
ATOM 2396 N N . LEU B 1 6 ? 52.142 -25.778 48.907 1 25.39 46 LEU B N 1
ATOM 2397 C CA . LEU B 1 6 ? 51.215 -25.246 49.899 1 24.63 46 LEU B CA 1
ATOM 2398 C C . LEU B 1 6 ? 50.03 -24.457 49.305 1 24.04 46 LEU B C 1
ATOM 2399 O O . LEU B 1 6 ? 49.208 -23.959 50.055 1 24.01 46 LEU B O 1
ATOM 2404 N N . GLY B 1 7 ? 49.931 -24.377 47.981 1 23.3 47 GLY B N 1
ATOM 2405 C CA . GLY B 1 7 ? 48.861 -23.66 47.313 1 22.9 47 GLY B CA 1
ATOM 2406 C C . GLY B 1 7 ? 48.981 -22.15 47.354 1 22.87 47 GLY B C 1
ATOM 2407 O O . GLY B 1 7 ? 47.985 -21.459 47.123 1 23.81 47 GLY B O 1
ATOM 2408 N N . MET B 1 8 ? 50.181 -21.604 47.663 1 21.7 48 MET B N 1
ATOM 2409 C CA . MET B 1 8 ? 50.347 -20.147 47.724 1 21.32 48 MET B CA 1
ATOM 2410 C C . MET B 1 8 ? 50.612 -19.602 46.32 1 21.41 48 MET B C 1
ATOM 2411 O O . MET B 1 8 ? 51.442 -20.153 45.596 1 22.18 48 MET B O 1
ATOM 2416 N N . GLN B 1 9 ? 49.869 -18.571 45.911 1 20.5 49 GLN B N 1
ATOM 2417 C CA . GLN B 1 9 ? 50.026 -18 44.574 1 20.65 49 GLN B CA 1
ATOM 2418 C C . GLN B 1 9 ? 50.605 -16.594 44.665 1 19.96 49 GLN B C 1
ATOM 2419 O O . GLN B 1 9 ? 50.21 -15.827 45.544 1 20.47 49 GLN B O 1
ATOM 2425 N N . VAL B 1 10 ? 51.567 -16.278 43.802 1 18.01 50 VAL B N 1
ATOM 2426 C CA . VAL B 1 10 ? 52.251 -14.989 43.828 1 17.38 50 VAL B CA 1
ATOM 2427 C C . VAL B 1 10 ? 51.556 -13.971 42.949 1 16.44 50 VAL B C 1
ATOM 2428 O O . VAL B 1 10 ? 51.287 -14.242 41.796 1 15.75 50 VAL B O 1
ATOM 2432 N N . ARG B 1 11 ? 51.244 -12.81 43.509 1 15.69 51 ARG B N 1
ATOM 2433 C CA A ARG B 1 11 ? 50.572 -11.729 42.789 0.5 15.19 51 ARG B CA 1
ATOM 2434 C CA B ARG B 1 11 ? 50.586 -11.74 42.767 0.5 15.94 51 ARG B CA 1
ATOM 2435 C C . ARG B 1 11 ? 51.26 -10.398 43.064 1 15.33 51 ARG B C 1
ATOM 2436 O O . ARG B 1 11 ? 52.025 -10.293 44.035 1 14.4 51 ARG B O 1
ATOM 2451 N N . TYR B 1 12 ? 50.981 -9.368 42.23 1 14.78 52 TYR B N 1
ATOM 2452 C CA . TYR B 1 12 ? 51.529 -8.025 42.42 1 15.58 52 TYR B CA 1
ATOM 2453 C C . TYR B 1 12 ? 50.37 -7.04 42.344 1 16.47 52 TYR B C 1
ATOM 2454 O O . TYR B 1 12 ? 49.552 -7.109 41.421 1 16.65 52 TYR B O 1
ATOM 2463 N N . VAL B 1 13 ? 50.303 -6.113 43.294 1 16.77 53 VAL B N 1
ATOM 2464 C CA . VAL B 1 13 ? 49.256 -5.092 43.298 1 16.81 53 VAL B CA 1
ATOM 2465 C C . VAL B 1 13 ? 49.899 -3.69 43.27 1 17.26 53 VAL B C 1
ATOM 2466 O O . VAL B 1 13 ? 50.968 -3.515 43.847 1 17.02 53 VAL B O 1
ATOM 2470 N N . HIS B 1 14 ? 49.322 -2.719 42.516 1 17.51 54 HIS B N 1
ATOM 2471 C CA . HIS B 1 14 ? 49.971 -1.407 42.368 1 19.11 54 HIS B CA 1
ATOM 2472 C C . HIS B 1 14 ? 49.168 -0.256 42.94 1 20.2 54 HIS B C 1
ATOM 2473 O O . HIS B 1 14 ? 47.946 -0.233 42.837 1 20.28 54 HIS B O 1
ATOM 2480 N N . HIS B 1 15 ? 49.862 0.701 43.545 1 21.14 55 HIS B N 1
ATOM 2481 C CA . HIS B 1 15 ? 49.252 1.918 44.043 1 22.5 55 HIS B CA 1
ATOM 2482 C C . HIS B 1 15 ? 50.096 3.001 43.432 1 22.78 55 HIS B C 1
ATOM 2483 O O . HIS B 1 15 ? 51.232 3.218 43.869 1 22.5 55 HIS B O 1
ATOM 2490 N N . GLU B 1 16 ? 49.601 3.614 42.357 1 23.16 56 GLU B N 1
ATOM 2491 C CA . GLU B 1 16 ? 50.357 4.623 41.626 1 23.83 56 GLU B CA 1
ATOM 2492 C C . GLU B 1 16 ? 51.657 3.939 41.063 1 22.54 56 GLU B C 1
ATOM 2493 O O . GLU B 1 16 ? 51.533 2.827 40.502 1 23.06 56 GLU B O 1
ATOM 2499 N N . ASP B 1 17 ? 52.861 4.499 41.302 1 19.93 57 ASP B N 1
ATOM 2500 C CA . ASP B 1 17 ? 54.116 3.903 40.823 1 18.32 57 ASP B CA 1
ATOM 2501 C C . ASP B 1 17 ? 54.804 3.041 41.871 1 17.87 57 ASP B C 1
ATOM 2502 O O . ASP B 1 17 ? 56.034 2.906 41.854 1 18.98 57 ASP B O 1
ATOM 2507 N N . TYR B 1 18 ? 54.033 2.463 42.78 1 16.1 58 TYR B N 1
ATOM 2508 C CA . TYR B 1 18 ? 54.601 1.613 43.824 1 15.07 58 TYR B CA 1
ATOM 2509 C C . TYR B 1 18 ? 53.936 0.251 43.687 1 15.38 58 TYR B C 1
ATOM 2510 O O . TYR B 1 18 ? 52.726 0.217 43.477 1 16.97 58 TYR B O 1
ATOM 2519 N N . GLN B 1 19 ? 54.686 -0.857 43.787 1 14.11 59 GLN B N 1
ATOM 2520 C CA A GLN B 1 19 ? 54.057 -2.174 43.693 0.5 13.94 59 GLN B CA 1
ATOM 2521 C CA B GLN B 1 19 ? 54.095 -2.188 43.655 0.5 13.99 59 GLN B CA 1
ATOM 2522 C C . GLN B 1 19 ? 54.363 -3.063 44.876 1 13.48 59 GLN B C 1
ATOM 2523 O O . GLN B 1 19 ? 55.457 -3.023 45.441 1 12.69 59 GLN B O 1
ATOM 2534 N N . PHE B 1 20 ? 53.37 -3.851 45.267 1 13.15 60 PHE B N 1
ATOM 2535 C CA . PHE B 1 20 ? 53.514 -4.755 46.388 1 12.13 60 PHE B CA 1
ATOM 2536 C C . PHE B 1 20 ? 53.523 -6.185 45.871 1 11.85 60 PHE B C 1
ATOM 2537 O O . PHE B 1 20 ? 52.673 -6.534 45.055 1 12.13 60 PHE B O 1
ATOM 2545 N N . CYS B 1 21 ? 54.507 -6.995 46.289 1 11.26 61 CYS B N 1
ATOM 2546 C CA . CYS B 1 21 ? 54.541 -8.404 45.89 1 12.91 61 CYS B CA 1
ATOM 2547 C C . CYS B 1 21 ? 54.036 -9.18 47.066 1 13.73 61 CYS B C 1
ATOM 2548 O O . CYS B 1 21 ? 54.469 -8.931 48.202 1 14.63 61 CYS B O 1
ATOM 2551 N N . TYR B 1 22 ? 53.113 -10.087 46.825 1 13.42 62 TYR B N 1
ATOM 2552 C CA . TYR B 1 22 ? 52.578 -10.883 47.93 1 14.33 62 TYR B CA 1
ATOM 2553 C C . TYR B 1 22 ? 52.203 -12.272 47.45 1 15.03 62 TYR B C 1
ATOM 2554 O O . TYR B 1 22 ? 52.078 -12.51 46.239 1 14.91 62 TYR B O 1
ATOM 2563 N N . SER B 1 23 ? 52.049 -13.197 48.399 1 15.36 63 SER B N 1
ATOM 2564 C CA . SER B 1 23 ? 51.569 -14.534 48.103 1 16.28 63 SER B CA 1
ATOM 2565 C C . SER B 1 23 ? 50.277 -14.737 48.909 1 17 63 SER B C 1
ATOM 2566 O O . SER B 1 23 ? 50.074 -14.102 49.959 1 16.44 63 SER B O 1
ATOM 2569 N N . PHE B 1 24 ? 49.365 -15.561 48.388 1 17.35 64 PHE B N 1
ATOM 2570 C CA . PHE B 1 24 ? 48.088 -15.77 49.051 1 18.03 64 PHE B CA 1
ATOM 2571 C C . PHE B 1 24 ? 47.516 -17.169 48.81 1 19.22 64 PHE B C 1
ATOM 2572 O O . PHE B 1 24 ? 47.886 -17.83 47.849 1 19.3 64 PHE B O 1
ATOM 2580 N N . ARG B 1 25 ? 46.549 -17.553 49.63 1 19.43 65 ARG B N 1
ATOM 2581 C CA . ARG B 1 25 ? 45.742 -18.744 49.44 1 20.49 65 ARG B CA 1
ATOM 2582 C C . ARG B 1 25 ? 44.394 -18.539 50.128 1 20.97 65 ARG B C 1
ATOM 2583 O O . ARG B 1 25 ? 44.261 -17.667 50.985 1 20.43 65 ARG B O 1
ATOM 2591 N N . GLY B 1 26 ? 43.394 -19.283 49.689 1 21.84 66 GLY B N 1
ATOM 2592 C CA . GLY B 1 26 ? 42.041 -19.096 50.182 1 23.68 66 GLY B CA 1
ATOM 2593 C C . GLY B 1 26 ? 41.448 -17.815 49.614 1 25.46 66 GLY B C 1
ATOM 2594 O O . GLY B 1 26 ? 42.045 -17.177 48.748 1 25.02 66 GLY B O 1
ATOM 2595 N N . ARG B 1 27 ? 40.29 -17.405 50.118 1 27.68 67 ARG B N 1
ATOM 2596 C CA . ARG B 1 27 ? 39.646 -16.179 49.647 1 30.48 67 ARG B CA 1
ATOM 2597 C C . ARG B 1 27 ? 38.89 -15.481 50.78 1 32.23 67 ARG B C 1
ATOM 2598 O O . ARG B 1 27 ? 38.606 -16.11 51.798 1 31.78 67 ARG B O 1
ATOM 2606 N N . PRO B 1 28 ? 38.537 -14.182 50.645 1 33.91 68 PRO B N 1
ATOM 2607 C CA . PRO B 1 28 ? 37.758 -13.524 51.715 1 35.05 68 PRO B CA 1
ATOM 2608 C C . PRO B 1 28 ? 36.487 -14.299 52.062 1 36.55 68 PRO B C 1
ATOM 2609 O O . PRO B 1 28 ? 35.75 -14.694 51.17 1 36.52 68 PRO B O 1
ATOM 2613 N N . GLY B 1 29 ? 36.294 -14.594 53.341 1 37.77 69 GLY B N 1
ATOM 2614 C CA . GLY B 1 29 ? 35.126 -15.345 53.785 1 39.12 69 GLY B CA 1
ATOM 2615 C C . GLY B 1 29 ? 34.568 -14.863 55.104 1 40.16 69 GLY B C 1
ATO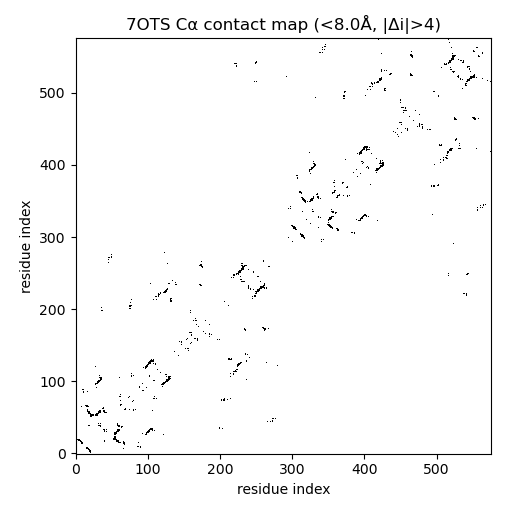M 2616 O O . GLY B 1 29 ? 34.885 -13.754 55.538 1 40.59 69 GLY B O 1
ATOM 2617 N N . HIS B 1 30 ? 33.729 -15.686 55.752 1 40.43 70 HIS B N 1
ATOM 2618 C CA . HIS B 1 30 ? 33.143 -15.334 57.05 1 41.17 70 HIS B CA 1
ATOM 2619 C C . HIS B 1 30 ? 34.214 -15.27 58.131 1 39.85 70 HIS B C 1
ATOM 2620 O O . HIS B 1 30 ? 34.141 -14.427 59.016 1 40.39 70 HIS B O 1
ATOM 2627 N N . LYS B 1 31 ? 35.213 -16.151 58.057 1 38.3 71 LYS B N 1
ATOM 2628 C CA . LYS B 1 31 ? 36.341 -16.142 58.984 1 36.9 71 LYS B CA 1
ATOM 2629 C C . LYS B 1 31 ? 37.242 -14.945 58.63 1 34.28 71 LYS B C 1
ATOM 2630 O O . LYS B 1 31 ? 37.294 -14.547 57.46 1 34.42 71 LYS B O 1
ATOM 2636 N N . PRO B 1 32 ? 37.945 -14.337 59.61 1 31.3 72 PRO B N 1
ATOM 2637 C CA . PRO B 1 32 ? 38.824 -13.207 59.274 1 28.67 72 PRO B CA 1
ATOM 2638 C C . PRO B 1 32 ? 40.019 -13.635 58.431 1 25.4 72 PRO B C 1
ATOM 2639 O O . PRO B 1 32 ? 40.443 -14.793 58.489 1 25.35 72 PRO B O 1
ATOM 2643 N N . SER B 1 33 ? 40.537 -12.717 57.613 1 22.48 73 SER B N 1
ATOM 2644 C CA . SER B 1 33 ? 41.718 -13 56.802 1 20.5 73 SER B CA 1
ATOM 2645 C C . SER B 1 33 ? 42.956 -12.824 57.689 1 18.52 73 SER B C 1
ATOM 2646 O O . SER B 1 33 ? 42.873 -12.17 58.713 1 18.18 73 SER B O 1
ATOM 2649 N N . ILE B 1 34 ? 44.094 -13.417 57.311 1 17.08 74 ILE B N 1
ATOM 2650 C CA . ILE B 1 34 ? 45.322 -13.285 58.089 1 16.28 74 ILE B CA 1
ATOM 2651 C C . ILE B 1 34 ? 46.372 -12.561 57.247 1 15.19 74 ILE B C 1
ATOM 2652 O O . ILE B 1 34 ? 46.691 -13.021 56.155 1 15.2 74 ILE B O 1
ATOM 2657 N N . LEU B 1 35 ? 46.915 -11.45 57.746 1 14.42 75 LEU B N 1
ATOM 2658 C CA . LEU B 1 35 ? 47.964 -10.723 57.023 1 14.7 75 LEU B CA 1
ATOM 2659 C C . LEU B 1 35 ? 49.267 -10.937 57.77 1 14.73 75 LEU B C 1
ATOM 2660 O O . LEU B 1 35 ? 49.33 -10.729 58.988 1 14.83 75 LEU B O 1
ATOM 2665 N N . MET B 1 36 ? 50.281 -11.434 57.063 1 14.23 76 MET B N 1
ATOM 2666 C CA . MET B 1 36 ? 51.569 -11.759 57.651 1 13.89 76 MET B CA 1
ATOM 2667 C C . MET B 1 36 ? 52.654 -10.831 57.192 1 12.99 76 MET B C 1
ATOM 2668 O O . MET B 1 36 ? 52.836 -10.644 55.992 1 12.98 76 MET B O 1
ATOM 2673 N N . LEU B 1 37 ? 53.387 -10.253 58.16 1 12.4 77 LEU B N 1
ATOM 2674 C CA . LEU B 1 37 ? 54.462 -9.287 57.941 1 12.4 77 LEU B CA 1
ATOM 2675 C C . LEU B 1 37 ? 55.825 -9.834 58.419 1 12.97 77 LEU B C 1
ATOM 2676 O O . LEU B 1 37 ? 56.108 -9.794 59.613 1 13.79 77 LEU B O 1
ATOM 2681 N N . HIS B 1 38 ? 56.691 -10.235 57.487 1 13.06 78 HIS B N 1
ATOM 2682 C CA . HIS B 1 38 ? 58.046 -10.764 57.731 1 12.74 78 HIS B CA 1
ATOM 2683 C C . HIS B 1 38 ? 59.016 -9.742 58.38 1 12.72 78 HIS B C 1
ATOM 2684 O O . HIS B 1 38 ? 58.699 -8.567 58.462 1 11.69 78 HIS B O 1
ATOM 2691 N N . GLY B 1 39 ? 60.176 -10.211 58.85 1 13.07 79 GLY B N 1
ATOM 2692 C CA . GLY B 1 39 ? 61.17 -9.37 59.514 1 13.19 79 GLY B CA 1
ATOM 2693 C C . GLY B 1 39 ? 62.256 -8.793 58.624 1 13.72 79 GLY B C 1
ATOM 2694 O O . GLY B 1 39 ? 62.177 -8.862 57.396 1 14.15 79 GLY B O 1
ATOM 2695 N N . PHE B 1 40 ? 63.256 -8.152 59.246 1 13.65 80 PHE B N 1
ATOM 2696 C CA . PHE B 1 40 ? 64.373 -7.495 58.561 1 13.93 80 PHE B CA 1
ATOM 2697 C C . PHE B 1 40 ? 65.136 -8.424 57.584 1 14.15 80 PHE B C 1
ATOM 2698 O O . PHE B 1 40 ? 65.646 -9.466 57.991 1 13.43 80 PHE B O 1
ATOM 2706 N N . SER B 1 41 ? 65.244 -7.994 56.302 1 14.61 81 SER B N 1
ATOM 2707 C CA . SER B 1 41 ? 65.999 -8.633 55.207 1 14.96 81 SER B CA 1
ATOM 2708 C C . SER B 1 41 ? 65.471 -10.014 54.792 1 15.59 81 SER B C 1
ATOM 2709 O O . SER B 1 41 ? 66.16 -10.785 54.126 1 16.01 81 SER B O 1
ATOM 2712 N N . ALA B 1 42 ? 64.23 -10.31 55.158 1 15.59 82 ALA B N 1
ATOM 2713 C CA . ALA B 1 42 ? 63.612 -11.572 54.829 1 15.15 82 ALA B CA 1
ATOM 2714 C C . ALA B 1 42 ? 62.65 -11.29 53.594 1 15.04 82 ALA B C 1
ATOM 2715 O O . ALA B 1 42 ? 62.998 -10.419 52.765 1 15.58 82 ALA B O 1
ATOM 2717 N N . HIS B 1 43 ? 61.552 -12.052 53.384 1 14.1 83 HIS B N 1
ATOM 2718 C CA . HIS B 1 43 ? 60.589 -11.878 52.301 1 14.35 83 HIS B CA 1
ATOM 2719 C C . HIS B 1 43 ? 59.337 -12.674 52.692 1 14.35 83 HIS B C 1
ATOM 2720 O O . HIS B 1 43 ? 59.297 -13.262 53.775 1 13.52 83 HIS B O 1
ATOM 2727 N N . LYS B 1 44 ? 58.31 -12.697 51.828 1 14.42 84 LYS B N 1
ATOM 2728 C CA . LYS B 1 44 ? 57.041 -13.35 52.091 1 14.9 84 LYS B CA 1
ATOM 2729 C C . LYS B 1 44 ? 57.135 -14.856 52.319 1 16.75 84 LYS B C 1
ATOM 2730 O O . LYS B 1 44 ? 56.277 -15.412 53.021 1 17.8 84 LYS B O 1
ATOM 2736 N N . ASP B 1 45 ? 58.171 -15.528 51.758 1 16.79 85 ASP B N 1
ATOM 2737 C CA . ASP B 1 45 ? 58.311 -16.993 51.881 1 17.42 85 ASP B CA 1
ATOM 2738 C C . ASP B 1 45 ? 58.78 -17.476 53.236 1 17.68 85 ASP B C 1
ATOM 2739 O O . ASP B 1 45 ? 58.658 -18.673 53.539 1 17.37 85 ASP B O 1
ATOM 2744 N N . MET B 1 46 ? 59.265 -16.565 54.088 1 18.07 86 MET B N 1
ATOM 2745 C CA A MET B 1 46 ? 59.682 -16.949 55.441 0.5 18.89 86 MET B CA 1
ATOM 2746 C CA B MET B 1 46 ? 59.691 -16.947 55.425 0.5 18.95 86 MET B CA 1
ATOM 2747 C C . MET B 1 46 ? 58.523 -17.576 56.225 1 19.07 86 MET B C 1
ATOM 2748 O O . MET B 1 46 ? 58.757 -18.414 57.094 1 20.22 86 MET B O 1
ATOM 2757 N N . TRP B 1 47 ? 57.259 -17.241 55.873 1 17.77 87 TRP B N 1
ATOM 2758 C CA . TRP B 1 47 ? 56.067 -17.783 56.544 1 16.94 87 TRP B CA 1
ATOM 2759 C C . TRP B 1 47 ? 55.652 -19.172 56.136 1 17.51 87 TRP B C 1
ATOM 2760 O O . TRP B 1 47 ? 54.729 -19.719 56.744 1 17.79 87 TRP B O 1
ATOM 2771 N N . LEU B 1 48 ? 56.263 -19.738 55.091 1 17.54 88 LEU B N 1
ATOM 2772 C CA . LEU B 1 48 ? 55.885 -21.073 54.594 1 17.27 88 LEU B CA 1
ATOM 2773 C C . LEU B 1 48 ? 56.049 -22.21 55.61 1 16.3 88 LEU B C 1
ATOM 2774 O O . LEU B 1 48 ? 55.208 -23.102 55.646 1 14.71 88 LEU B O 1
ATOM 2779 N N . SER B 1 49 ? 57.044 -22.132 56.509 1 17.14 89 SER B N 1
ATOM 2780 C CA . SER B 1 49 ? 57.214 -23.165 57.552 1 18.19 89 SER B CA 1
ATOM 2781 C C . SER B 1 49 ? 55.969 -23.24 58.442 1 18.27 89 SER B C 1
ATOM 2782 O O . SER B 1 49 ? 55.515 -24.343 58.761 1 18.49 89 SER B O 1
ATOM 2785 N N . VAL B 1 50 ? 55.35 -22.061 58.736 1 17.46 90 VAL B N 1
ATOM 2786 C CA . VAL B 1 50 ? 54.101 -21.919 59.494 1 17.14 90 VAL B CA 1
ATOM 2787 C C . VAL B 1 50 ? 52.871 -22.249 58.625 1 16.63 90 VAL B C 1
ATOM 2788 O O . VAL B 1 50 ? 51.955 -22.897 59.113 1 15.88 90 VAL B O 1
ATOM 2792 N N . VAL B 1 51 ? 52.835 -21.79 57.356 1 17.43 91 VAL B N 1
ATOM 2793 C CA . VAL B 1 51 ? 51.694 -22.007 56.452 1 17.83 91 VAL B CA 1
ATOM 2794 C C . VAL B 1 51 ? 51.394 -23.493 56.264 1 18.75 91 VAL B C 1
ATOM 2795 O O . VAL B 1 51 ? 50.22 -23.863 56.228 1 18.9 91 VAL B O 1
ATOM 2799 N N . LYS B 1 52 ? 52.44 -24.358 56.257 1 19.23 92 LYS B N 1
ATOM 2800 C CA . LYS B 1 52 ? 52.321 -25.829 56.157 1 20.55 92 LYS B CA 1
ATOM 2801 C C . LYS B 1 52 ? 51.281 -26.363 57.139 1 21.1 92 LYS B C 1
ATOM 2802 O O . LYS B 1 52 ? 50.549 -27.294 56.815 1 21.69 92 LYS B O 1
ATOM 2808 N N . PHE B 1 53 ? 51.248 -25.78 58.356 1 20.31 93 PHE B N 1
ATOM 2809 C CA . PHE B 1 53 ? 50.407 -26.237 59.447 1 20 93 PHE B CA 1
ATOM 2810 C C . PHE B 1 53 ? 49.094 -25.474 59.608 1 21.04 93 PHE B C 1
ATOM 2811 O O . PHE B 1 53 ? 48.228 -25.927 60.362 1 21.46 93 PHE B O 1
ATOM 2819 N N . LEU B 1 54 ? 48.925 -24.336 58.919 1 20.46 94 LEU B N 1
ATOM 2820 C CA . LEU B 1 54 ? 47.688 -23.57 59.031 1 21.22 94 LEU B CA 1
ATOM 2821 C C . LEU B 1 54 ? 46.574 -24.237 58.233 1 21.78 94 LEU B C 1
ATOM 2822 O O . LEU B 1 54 ? 46.841 -24.787 57.17 1 21.65 94 LEU B O 1
ATOM 2827 N N . PRO B 1 55 ? 45.315 -24.145 58.692 1 22.23 95 PRO B N 1
ATOM 2828 C CA . PRO B 1 55 ? 44.208 -24.736 57.924 1 22.84 95 PRO B CA 1
ATOM 2829 C C . PRO B 1 55 ? 44.058 -24.121 56.537 1 24.19 95 PRO B C 1
ATOM 2830 O O . PRO B 1 55 ? 44.423 -22.958 56.339 1 24.8 95 PRO B O 1
ATOM 2834 N N . LYS B 1 56 ? 43.572 -24.911 55.559 1 24.72 96 LYS B N 1
ATOM 2835 C CA . LYS B 1 56 ? 43.426 -24.408 54.198 1 26.1 96 LYS B CA 1
ATOM 2836 C C . LYS B 1 56 ? 42.165 -23.559 53.987 1 27.01 96 LYS B C 1
ATOM 2837 O O . LYS B 1 56 ? 42.098 -22.815 53.013 1 27.35 96 LYS B O 1
ATOM 2843 N N . ASN B 1 57 ? 41.187 -23.628 54.893 1 27.7 97 ASN B N 1
ATOM 2844 C CA . ASN B 1 57 ? 39.952 -22.838 54.767 1 29.11 97 ASN B CA 1
ATOM 2845 C C . ASN B 1 57 ? 40.148 -21.385 55.219 1 29.28 97 ASN B C 1
ATOM 2846 O O . ASN B 1 57 ? 39.181 -20.753 55.669 1 31.14 97 ASN B O 1
ATOM 2851 N N . LEU B 1 58 ? 41.383 -20.863 55.145 1 26.59 98 LEU B N 1
ATOM 2852 C CA . LEU B 1 58 ? 41.651 -19.517 55.612 1 24.7 98 LEU B CA 1
ATOM 2853 C C . LEU B 1 58 ? 42.229 -18.65 54.516 1 22.07 98 LEU B C 1
ATOM 2854 O O . LEU B 1 58 ? 43.038 -19.121 53.724 1 21.65 98 LEU B O 1
ATOM 2859 N N . HIS B 1 59 ? 41.897 -17.362 54.549 1 19.8 99 HIS B N 1
ATOM 2860 C CA . HIS B 1 59 ? 42.456 -16.419 53.605 1 18.51 99 HIS B CA 1
ATOM 2861 C C . HIS B 1 59 ? 43.791 -15.968 54.179 1 17.64 99 HIS B C 1
ATOM 2862 O O . HIS B 1 59 ? 43.804 -15.279 55.198 1 17.79 99 HIS B O 1
ATOM 2869 N N . LEU B 1 60 ? 44.908 -16.35 53.55 1 16.57 100 LEU B N 1
ATOM 2870 C CA . LEU B 1 60 ? 46.237 -15.964 54.031 1 16.38 100 LEU B CA 1
ATOM 2871 C C . LEU B 1 60 ? 46.886 -15.009 53.049 1 16.02 100 LEU B C 1
ATOM 2872 O O . LEU B 1 60 ? 46.834 -15.243 51.85 1 15.52 100 LEU B O 1
ATOM 2877 N N . VAL B 1 61 ? 47.529 -13.962 53.543 1 15.6 101 VAL B N 1
ATOM 2878 C CA . VAL B 1 61 ? 48.259 -13.02 52.698 1 15.3 101 VAL B CA 1
ATOM 2879 C C . VAL B 1 61 ? 49.633 -12.813 53.302 1 15.65 101 VAL B C 1
ATOM 2880 O O . VAL B 1 61 ? 49.711 -12.475 54.474 1 16.9 101 VAL B O 1
ATOM 2884 N N . CYS B 1 62 ? 50.706 -13.057 52.54 1 14.98 102 CYS B N 1
ATOM 2885 C CA . CYS B 1 62 ? 52.094 -12.863 52.985 1 15.17 102 CYS B CA 1
ATOM 2886 C C . CYS B 1 62 ? 52.711 -11.824 52.052 1 14.79 102 CYS B C 1
ATOM 2887 O O . CYS B 1 62 ? 52.971 -12.141 50.902 1 15.6 102 CYS B O 1
ATOM 2890 N N . VAL B 1 63 ? 52.911 -10.596 52.509 1 13.63 103 VAL B N 1
ATOM 2891 C CA . VAL B 1 63 ? 53.431 -9.51 51.647 1 13.38 103 VAL B CA 1
ATOM 2892 C C . VAL B 1 63 ? 54.952 -9.356 51.8 1 13.7 103 VAL B C 1
ATOM 2893 O O . VAL B 1 63 ? 55.505 -9.655 52.864 1 15.03 103 VAL B O 1
ATOM 2897 N N . ASP B 1 64 ? 55.634 -8.967 50.723 1 12.34 104 ASP B N 1
ATOM 2898 C CA . ASP B 1 64 ? 57.047 -8.64 50.749 1 11.86 104 ASP B CA 1
ATOM 2899 C C . ASP B 1 64 ? 57.101 -7.191 51.284 1 11.35 104 ASP B C 1
ATOM 2900 O O . ASP B 1 64 ? 56.441 -6.304 50.733 1 11.06 104 ASP B O 1
ATOM 2905 N N . MET B 1 65 ? 57.839 -6.956 52.375 1 10.88 105 MET B N 1
ATOM 2906 C CA . MET B 1 65 ? 57.879 -5.64 53.011 1 10.68 105 MET B CA 1
ATOM 2907 C C . MET B 1 65 ? 58.54 -4.574 52.106 1 11.72 105 MET B C 1
ATOM 2908 O O . MET B 1 65 ? 59.378 -4.926 51.257 1 12.05 105 MET B O 1
ATOM 2913 N N . PRO B 1 66 ? 58.147 -3.288 52.241 1 11.19 106 PRO B N 1
ATOM 2914 C CA . PRO B 1 66 ? 58.776 -2.218 51.429 1 11.08 106 PRO B CA 1
ATOM 2915 C C . PRO B 1 66 ? 60.276 -2.37 51.177 1 11.77 106 PRO B C 1
ATOM 2916 O O . PRO B 1 66 ? 61.051 -2.562 52.13 1 12.7 106 PRO B O 1
ATOM 2920 N N . GLY B 1 67 ? 60.647 -2.392 49.903 1 11.37 107 GLY B N 1
ATOM 2921 C CA . GLY B 1 67 ? 62.025 -2.514 49.45 1 11.46 107 GLY B CA 1
ATOM 2922 C C . GLY B 1 67 ? 62.586 -3.922 49.414 1 11.85 107 GLY B C 1
ATOM 2923 O O . GLY B 1 67 ? 63.718 -4.115 48.96 1 12.64 107 GLY B O 1
ATOM 2924 N N . HIS B 1 68 ? 61.819 -4.925 49.877 1 10.34 108 HIS B N 1
ATOM 2925 C CA . HIS B 1 68 ? 62.281 -6.305 49.868 1 10.13 108 HIS B CA 1
ATOM 2926 C C . HIS B 1 68 ? 61.704 -7.043 48.69 1 12.03 108 HIS B C 1
ATOM 2927 O O . HIS B 1 68 ? 60.514 -6.888 48.354 1 12.58 108 HIS B O 1
ATOM 2934 N N . GLU B 1 69 ? 62.528 -7.909 48.096 1 11.99 109 GLU B N 1
ATOM 2935 C CA . GLU B 1 69 ? 62.074 -8.874 47.106 1 12.45 109 GLU B CA 1
ATOM 2936 C C . GLU B 1 69 ? 61.185 -8.238 45.986 1 12.4 109 GLU B C 1
ATOM 2937 O O . GLU B 1 69 ? 61.674 -7.374 45.255 1 12.54 109 GLU B O 1
ATOM 2943 N N . GLY B 1 70 ? 59.919 -8.644 45.858 1 12.72 110 GLY B N 1
ATOM 2944 C CA . GLY B 1 70 ? 59.057 -8.154 44.788 1 13.37 110 GLY B CA 1
ATOM 2945 C C . GLY B 1 70 ? 58.456 -6.782 45.009 1 13.34 110 GLY B C 1
ATOM 2946 O O . GLY B 1 70 ? 57.877 -6.213 44.077 1 13.59 110 GLY B O 1
ATOM 2947 N N . THR B 1 71 ? 58.561 -6.235 46.238 1 13.09 111 THR B N 1
ATOM 2948 C CA . THR B 1 71 ? 58.002 -4.91 46.514 1 13.32 111 THR B CA 1
ATOM 2949 C C . THR B 1 71 ? 59.009 -3.821 46.088 1 15.2 111 THR B C 1
ATOM 2950 O O . THR B 1 71 ? 60.23 -4.032 46.134 1 15.88 111 THR B O 1
ATOM 2954 N N . THR B 1 72 ? 58.488 -2.69 45.576 1 15.67 112 THR B N 1
ATOM 2955 C CA . THR B 1 72 ? 59.268 -1.539 45.109 1 16.18 112 THR B CA 1
ATOM 2956 C C . THR B 1 72 ? 60.329 -1.126 46.103 1 16.89 112 THR B C 1
ATOM 2957 O O . THR B 1 72 ? 60.02 -0.986 47.289 1 17.84 112 THR B O 1
ATOM 2961 N N . ARG B 1 73 ? 61.579 -0.95 45.611 1 16.27 113 ARG B N 1
ATOM 2962 C CA . ARG B 1 73 ? 62.724 -0.447 46.358 1 15.8 113 ARG B CA 1
ATOM 2963 C C . ARG B 1 73 ? 63.025 0.889 45.715 1 16.46 113 ARG B C 1
ATOM 2964 O O . ARG B 1 73 ? 63.585 0.934 44.613 1 16.24 113 ARG B O 1
ATOM 2972 N N . SER B 1 74 ? 62.619 1.982 46.37 1 16.73 114 SER B N 1
ATOM 2973 C CA . SER B 1 74 ? 62.816 3.33 45.831 1 17.11 114 SER B CA 1
ATOM 2974 C C . SER B 1 74 ? 63.543 4.246 46.821 1 16.68 114 SER B C 1
ATOM 2975 O O . SER B 1 74 ? 63.227 4.252 48.008 1 16.1 114 SER B O 1
ATOM 2978 N N . SER B 1 75 ? 64.455 5.077 46.302 1 16.74 115 SER B N 1
ATOM 2979 C CA . SER B 1 75 ? 65.176 6.1 47.058 1 16.9 115 SER B CA 1
ATOM 2980 C C . SER B 1 75 ? 64.188 7.144 47.617 1 17.09 115 SER B C 1
ATOM 2981 O O . SER B 1 75 ? 64.517 7.826 48.574 1 18.05 115 SER B O 1
ATOM 2984 N N . LEU B 1 76 ? 62.986 7.279 47.022 1 16.61 116 LEU B N 1
ATOM 2985 C CA . LEU B 1 76 ? 61.979 8.224 47.495 1 16.88 116 LEU B CA 1
ATOM 2986 C C . LEU B 1 76 ? 61.129 7.684 48.658 1 16.72 116 LEU B C 1
ATOM 2987 O O . LEU B 1 76 ? 60.481 8.465 49.343 1 17.31 116 LEU B O 1
ATOM 2992 N N . ASP B 1 77 ? 61.097 6.361 48.856 1 15.88 117 ASP B N 1
ATOM 2993 C CA . ASP B 1 77 ? 60.297 5.741 49.903 1 15.89 117 ASP B CA 1
ATOM 2994 C C . ASP B 1 77 ? 60.759 6.105 51.312 1 16.83 117 ASP B C 1
ATOM 2995 O O . ASP B 1 77 ? 61.942 6.386 51.541 1 18.39 117 ASP B O 1
ATOM 3000 N N . ASP B 1 78 ? 59.83 6.073 52.26 1 15.21 118 ASP B N 1
ATOM 3001 C CA . ASP B 1 78 ? 60.143 6.325 53.658 1 14.92 118 ASP B CA 1
ATOM 3002 C C . ASP B 1 78 ? 60.273 4.961 54.369 1 15.44 118 ASP B C 1
ATOM 3003 O O . ASP B 1 78 ? 59.263 4.3 54.648 1 15.95 118 ASP B O 1
ATOM 3008 N N . LEU B 1 79 ? 61.52 4.532 54.662 1 14.99 119 LEU B N 1
ATOM 3009 C CA . LEU B 1 79 ? 61.745 3.237 55.307 1 15.07 119 LEU B CA 1
ATOM 3010 C C . LEU B 1 79 ? 61.593 3.256 56.809 1 14.95 119 LEU B C 1
ATOM 3011 O O . LEU B 1 79 ? 61.744 2.206 57.428 1 15.23 119 LEU B O 1
ATOM 3016 N N . SER B 1 80 ? 61.271 4.421 57.428 1 13.89 120 SER B N 1
ATOM 3017 C CA . SER B 1 80 ? 61.062 4.466 58.882 1 13.31 120 SER B CA 1
ATOM 3018 C C . SER B 1 80 ? 59.867 3.562 59.233 1 13.23 120 SER B C 1
ATOM 3019 O O . SER B 1 80 ? 59.113 3.185 58.322 1 12.65 120 SER B O 1
ATOM 3022 N N . ILE B 1 81 ? 59.714 3.151 60.511 1 12.8 121 ILE B N 1
ATOM 3023 C CA . ILE B 1 81 ? 58.577 2.286 60.879 1 13.41 121 ILE B CA 1
ATOM 3024 C C . ILE B 1 81 ? 57.235 2.967 60.53 1 13.7 121 ILE B C 1
ATOM 3025 O O . ILE B 1 81 ? 56.392 2.336 59.891 1 13.96 121 ILE B O 1
ATOM 3030 N N . ASP B 1 82 ? 57.111 4.283 60.826 1 13.25 122 ASP B N 1
ATOM 3031 C CA . ASP B 1 82 ? 55.935 5.07 60.46 1 13.92 122 ASP B CA 1
ATOM 3032 C C . ASP B 1 82 ? 55.603 4.988 58.956 1 14.03 122 ASP B C 1
ATOM 3033 O O . ASP B 1 82 ? 54.439 4.812 58.589 1 14.19 122 ASP B O 1
ATOM 3038 N N . GLY B 1 83 ? 56.625 5.098 58.105 1 13.85 123 GLY B N 1
ATOM 3039 C CA . GLY B 1 83 ? 56.44 5.049 56.663 1 14.02 123 GLY B CA 1
ATOM 3040 C C . GLY B 1 83 ? 56.034 3.675 56.19 1 14.4 123 GLY B C 1
ATOM 3041 O O . GLY B 1 83 ? 55.195 3.55 55.298 1 15.05 123 GLY B O 1
ATOM 3042 N N . GLN B 1 84 ? 56.6 2.63 56.801 1 13.42 124 GLN B N 1
ATOM 3043 C CA . GLN B 1 84 ? 56.249 1.249 56.456 1 13.02 124 GLN B CA 1
ATOM 3044 C C . GLN B 1 84 ? 54.823 0.923 56.883 1 12.07 124 GLN B C 1
ATOM 3045 O O . GLN B 1 84 ? 54.114 0.238 56.163 1 11.65 124 GLN B O 1
ATOM 3051 N N . VAL B 1 85 ? 54.375 1.453 58.007 1 12.17 125 VAL B N 1
ATOM 3052 C CA . VAL B 1 85 ? 53.003 1.26 58.497 1 13.36 125 VAL B CA 1
ATOM 3053 C C . VAL B 1 85 ? 52.017 1.856 57.451 1 13.57 125 VAL B C 1
ATOM 3054 O O . VAL B 1 85 ? 51.081 1.164 57.021 1 14.02 125 VAL B O 1
ATOM 3058 N N . LYS B 1 86 ? 52.294 3.091 56.985 1 12.53 126 LYS B N 1
ATOM 3059 C CA . LYS B 1 86 ? 51.486 3.763 55.972 1 12.87 126 LYS B CA 1
ATOM 3060 C C . LYS B 1 86 ? 51.531 3.03 54.644 1 13.28 126 LYS B C 1
ATOM 3061 O O . LYS B 1 86 ? 50.499 2.895 54.021 1 13.6 126 LYS B O 1
ATOM 3067 N N . ARG B 1 87 ? 52.683 2.465 54.26 1 13.67 127 ARG B N 1
ATOM 3068 C CA . ARG B 1 87 ? 52.814 1.619 53.06 1 13.91 127 ARG B CA 1
ATOM 3069 C C . ARG B 1 87 ? 51.947 0.349 53.21 1 13.86 127 ARG B C 1
ATOM 3070 O O . ARG B 1 87 ? 51.214 0.001 52.292 1 13.81 127 ARG B O 1
ATOM 3078 N N . ILE B 1 88 ? 51.985 -0.304 54.375 1 13.43 128 ILE B N 1
ATOM 3079 C CA . ILE B 1 88 ? 51.152 -1.481 54.634 1 13.85 128 ILE B CA 1
ATOM 3080 C C . ILE B 1 88 ? 49.674 -1.129 54.546 1 14.07 128 ILE B C 1
ATOM 3081 O O . ILE B 1 88 ? 48.922 -1.886 53.941 1 15.15 128 ILE B O 1
ATOM 3086 N N . HIS B 1 89 ? 49.267 0.044 55.055 1 13.15 129 HIS B N 1
ATOM 3087 C CA . HIS B 1 89 ? 47.883 0.479 54.927 1 13.32 129 HIS B CA 1
ATOM 3088 C C . HIS B 1 89 ? 47.485 0.652 53.446 1 13.59 129 HIS B C 1
ATOM 3089 O O . HIS B 1 89 ? 46.38 0.265 53.089 1 13.99 129 HIS B O 1
ATOM 3096 N N . GLN B 1 90 ? 48.371 1.211 52.586 1 13.29 130 GLN B N 1
ATOM 3097 C CA . GLN B 1 90 ? 48.085 1.345 51.141 1 14.15 130 GLN B CA 1
ATOM 3098 C C . GLN B 1 90 ? 47.866 -0.042 50.529 1 15.15 130 GLN B C 1
ATOM 3099 O O . GLN B 1 90 ? 46.983 -0.216 49.669 1 15.28 130 GLN B O 1
ATOM 3105 N N . PHE B 1 91 ? 48.71 -1.026 50.942 1 15.09 131 PHE B N 1
ATOM 3106 C CA . PHE B 1 91 ? 48.616 -2.406 50.488 1 15.7 131 PHE B CA 1
ATOM 3107 C C . PHE B 1 91 ? 47.27 -2.988 50.873 1 15.81 131 PHE B C 1
ATOM 3108 O O . PHE B 1 91 ? 46.61 -3.583 50.024 1 16.05 131 PHE B O 1
ATOM 3116 N N . VAL B 1 92 ? 46.853 -2.812 52.145 1 15.75 132 VAL B N 1
ATOM 3117 C CA . VAL B 1 92 ? 45.58 -3.304 52.678 1 16.48 132 VAL B CA 1
ATOM 3118 C C . VAL B 1 92 ? 44.43 -2.754 51.839 1 17.64 132 VAL B C 1
ATOM 3119 O O . VAL B 1 92 ? 43.595 -3.518 51.359 1 17.49 132 VAL B O 1
ATOM 3123 N N . GLU B 1 93 ? 44.45 -1.439 51.601 1 18.45 133 GLU B N 1
ATOM 3124 C CA . GLU B 1 93 ? 43.446 -0.75 50.802 1 19.61 133 GLU B CA 1
ATOM 3125 C C . GLU B 1 93 ? 43.389 -1.299 49.394 1 20.38 133 GLU B C 1
ATOM 3126 O O . GLU B 1 93 ? 42.284 -1.513 48.889 1 21.08 133 GLU B O 1
ATOM 3132 N N . CYS B 1 94 ? 44.57 -1.561 48.769 1 19.9 134 CYS B N 1
ATOM 3133 C CA . CYS B 1 94 ? 44.689 -2.092 47.415 1 20.24 134 CYS B CA 1
ATOM 3134 C C . CYS B 1 94 ? 43.945 -3.428 47.322 1 19.27 134 CYS B C 1
ATOM 3135 O O . CYS B 1 94 ? 43.169 -3.636 46.388 1 18.9 134 CYS B O 1
ATOM 3138 N N . LEU B 1 95 ? 44.14 -4.309 48.309 1 18.48 135 LEU B N 1
ATOM 3139 C CA . LEU B 1 95 ? 43.446 -5.602 48.293 1 18.76 135 LEU B CA 1
ATOM 3140 C C . LEU B 1 95 ? 42.056 -5.593 48.906 1 20.28 135 LEU B C 1
ATOM 3141 O O . LEU B 1 95 ? 41.387 -6.615 48.885 1 19.94 135 LEU B O 1
ATOM 3146 N N . LYS B 1 96 ? 41.611 -4.444 49.435 1 21.57 136 LYS B N 1
ATOM 3147 C CA . LYS B 1 96 ? 40.351 -4.302 50.157 1 23.4 136 LYS B CA 1
ATOM 3148 C C . LYS B 1 96 ? 40.311 -5.255 51.346 1 24.57 136 LYS B C 1
ATOM 3149 O O . LYS B 1 96 ? 39.229 -5.682 51.733 1 24.76 136 LYS B O 1
ATOM 3155 N N . LEU B 1 97 ? 41.498 -5.61 51.91 1 25.17 137 LEU B N 1
ATOM 3156 C CA . LEU B 1 97 ? 41.628 -6.544 53.024 1 26.11 137 LEU B CA 1
ATOM 3157 C C . LEU B 1 97 ? 40.831 -6.075 54.226 1 26.54 137 LEU B C 1
ATOM 3158 O O . LEU B 1 97 ? 40.288 -6.902 54.955 1 26.97 137 LEU B O 1
ATOM 3163 N N . ASN B 1 98 ? 40.735 -4.751 54.418 1 25.99 138 ASN B N 1
ATOM 3164 C CA . ASN B 1 98 ? 40.009 -4.207 55.548 1 25.65 138 ASN B CA 1
ATOM 3165 C C . ASN B 1 98 ? 38.541 -3.983 55.285 1 25.77 138 ASN B C 1
ATOM 3166 O O . ASN B 1 98 ? 37.927 -3.192 55.994 1 26.1 138 ASN B O 1
ATOM 3171 N N . LYS B 1 99 ? 37.937 -4.698 54.308 1 25.72 139 LYS B N 1
ATOM 3172 C CA . LYS B 1 99 ? 36.477 -4.633 54.06 1 26.24 139 LYS B CA 1
ATOM 3173 C C . LYS B 1 99 ? 35.751 -5.006 55.392 1 26.27 139 LYS B C 1
ATOM 3174 O O . LYS B 1 99 ? 34.871 -4.293 55.85 1 26.72 139 LYS B O 1
ATOM 3180 N N . LYS B 1 100 ? 36.283 -6.011 56.082 1 25.74 140 LYS B N 1
ATOM 3181 C CA . LYS B 1 100 ? 35.913 -6.372 57.446 1 25.34 140 LYS B CA 1
ATOM 3182 C C . LYS B 1 100 ? 37.25 -6.512 58.242 1 24.38 140 LYS B C 1
ATOM 3183 O O . LYS B 1 100 ? 38.317 -6.658 57.626 1 24.36 140 LYS B O 1
ATOM 3189 N N . PRO B 1 101 ? 37.24 -6.43 59.593 1 23.27 141 PRO B N 1
ATOM 3190 C CA . PRO B 1 101 ? 38.498 -6.555 60.344 1 22.49 141 PRO B CA 1
ATOM 3191 C C . PRO B 1 101 ? 39.289 -7.844 60.081 1 21.65 141 PRO B C 1
ATOM 3192 O O . PRO B 1 101 ? 38.711 -8.91 59.828 1 22.15 141 PRO B O 1
ATOM 3196 N N . PHE B 1 102 ? 40.623 -7.744 60.103 1 20.26 142 PHE B N 1
ATOM 3197 C CA . PHE B 1 102 ? 41.466 -8.905 59.827 1 19.75 142 PHE B CA 1
ATOM 3198 C C . PHE B 1 102 ? 42.448 -9.223 60.963 1 18.6 142 PHE B C 1
ATOM 3199 O O . PHE B 1 102 ? 42.71 -8.385 61.837 1 18.34 142 PHE B O 1
ATOM 3207 N N . HIS B 1 103 ? 42.994 -10.433 60.945 1 17.5 143 HIS B N 1
ATOM 3208 C CA . HIS B 1 103 ? 43.97 -10.848 61.934 1 17.19 143 HIS B CA 1
ATOM 3209 C C . HIS B 1 103 ? 45.335 -10.4 61.403 1 17.14 143 HIS B C 1
ATOM 3210 O O . HIS B 1 103 ? 45.665 -10.685 60.25 1 18 143 HIS B O 1
ATOM 3217 N N . LEU B 1 104 ? 46.109 -9.67 62.22 1 15.83 144 LEU B N 1
ATOM 3218 C CA . LEU B 1 104 ? 47.399 -9.155 61.779 1 15.04 144 LEU B CA 1
ATOM 3219 C C . LEU B 1 104 ? 48.524 -9.825 62.549 1 16.15 144 LEU B C 1
ATOM 3220 O O . LEU B 1 104 ? 48.542 -9.793 63.779 1 16.16 144 LEU B O 1
ATOM 3225 N N . VAL B 1 105 ? 49.449 -10.473 61.813 1 16.1 145 VAL B N 1
ATOM 3226 C CA . VAL B 1 105 ? 50.581 -11.221 62.382 1 16.03 145 VAL B CA 1
ATOM 3227 C C . VAL B 1 105 ? 51.876 -10.584 61.888 1 15.47 145 VAL B C 1
ATOM 3228 O O . VAL B 1 105 ? 51.975 -10.265 60.707 1 15.41 145 VAL B O 1
ATOM 3232 N N . GLY B 1 106 ? 52.845 -10.392 62.773 1 14.05 146 GLY B N 1
ATOM 3233 C CA . GLY B 1 106 ? 54.132 -9.853 62.367 1 13.89 146 GLY B CA 1
ATOM 3234 C C . GLY B 1 106 ? 55.265 -10.411 63.188 1 14.18 146 GLY B C 1
ATOM 3235 O O . GLY B 1 106 ? 55.065 -10.65 64.376 1 13.8 146 GLY B O 1
ATOM 3236 N N . THR B 1 107 ? 56.489 -10.544 62.607 1 14.22 147 THR B N 1
ATOM 3237 C CA . THR B 1 107 ? 57.639 -10.979 63.413 1 15.06 147 THR B CA 1
ATOM 3238 C C . THR B 1 107 ? 58.802 -9.971 63.385 1 14.7 147 THR B C 1
ATOM 3239 O O . THR B 1 107 ? 59.136 -9.44 62.328 1 15.07 147 THR B O 1
ATOM 3243 N N . ALA B 1 108 ? 59.396 -9.689 64.551 1 13.79 148 ALA B N 1
ATOM 3244 C CA . ALA B 1 108 ? 60.538 -8.777 64.647 1 13.69 148 ALA B CA 1
ATOM 3245 C C . ALA B 1 108 ? 60.215 -7.357 63.959 1 12.74 148 ALA B C 1
ATOM 3246 O O . ALA B 1 108 ? 59.248 -6.725 64.425 1 11.57 148 ALA B O 1
ATOM 3248 N N . MET B 1 109 ? 60.877 -6.893 62.857 1 11.89 149 MET B N 1
ATOM 3249 C CA . MET B 1 109 ? 60.535 -5.609 62.242 1 11.93 149 MET B CA 1
ATOM 3250 C C . MET B 1 109 ? 59.071 -5.587 61.807 1 13.4 149 MET B C 1
ATOM 3251 O O . MET B 1 109 ? 58.382 -4.583 62.025 1 14.46 149 MET B O 1
ATOM 3256 N N . GLY B 1 110 ? 58.598 -6.689 61.243 1 12.83 150 GLY B N 1
ATOM 3257 C CA . GLY B 1 110 ? 57.204 -6.799 60.814 1 13.55 150 GLY B CA 1
ATOM 3258 C C . GLY B 1 110 ? 56.213 -6.823 61.966 1 14.21 150 GLY B C 1
ATOM 3259 O O . GLY B 1 110 ? 55.037 -6.492 61.786 1 14.8 150 GLY B O 1
ATOM 3260 N N . GLY B 1 111 ? 56.706 -7.222 63.138 1 13.59 151 GLY B N 1
ATOM 3261 C CA . GLY B 1 111 ? 55.994 -7.275 64.409 1 13.23 151 GLY B CA 1
ATOM 3262 C C . GLY B 1 111 ? 55.859 -5.884 64.974 1 12.5 151 GLY B C 1
ATOM 3263 O O . GLY B 1 111 ? 54.81 -5.532 65.502 1 13.26 151 GLY B O 1
ATOM 3264 N N . GLN B 1 112 ? 56.904 -5.062 64.808 1 11.55 152 GLN B N 1
ATOM 3265 C CA . GLN B 1 112 ? 56.89 -3.668 65.178 1 11.78 152 GLN B CA 1
ATOM 3266 C C . GLN B 1 112 ? 55.922 -2.902 64.261 1 12.54 152 GLN B C 1
ATOM 3267 O O . GLN B 1 112 ? 55.069 -2.169 64.759 1 12.52 152 GLN B O 1
ATOM 3273 N N . VAL B 1 113 ? 56.01 -3.125 62.933 1 12.23 153 VAL B N 1
ATOM 3274 C CA . VAL B 1 113 ? 55.089 -2.525 61.958 1 13.19 153 VAL B CA 1
ATOM 3275 C C . VAL B 1 113 ? 53.632 -2.957 62.299 1 14.28 153 VAL B C 1
ATOM 3276 O O . VAL B 1 113 ? 52.74 -2.11 62.306 1 14.29 153 VAL B O 1
ATOM 3280 N N . ALA B 1 114 ? 53.414 -4.268 62.614 1 13.79 154 ALA B N 1
ATOM 3281 C CA . ALA B 1 114 ? 52.089 -4.796 62.943 1 13.64 154 ALA B CA 1
ATOM 3282 C C . ALA B 1 114 ? 51.501 -4.154 64.195 1 14.03 154 ALA B C 1
ATOM 3283 O O . ALA B 1 114 ? 50.332 -3.813 64.182 1 14.08 154 ALA B O 1
ATOM 3285 N N . GLY B 1 115 ? 52.322 -3.967 65.235 1 14.34 155 GLY B N 1
ATOM 3286 C CA . GLY B 1 115 ? 51.927 -3.343 66.496 1 14.92 155 GLY B CA 1
ATOM 3287 C C . GLY B 1 115 ? 51.495 -1.897 66.318 1 15.09 155 GLY B C 1
ATOM 3288 O O . GLY B 1 115 ? 50.386 -1.526 66.714 1 15.35 155 GLY B O 1
ATOM 3289 N N . VAL B 1 116 ? 52.355 -1.077 65.69 1 14.1 156 VAL B N 1
ATOM 3290 C CA . VAL B 1 116 ? 52.063 0.324 65.435 1 14.27 156 VAL B CA 1
ATOM 3291 C C . VAL B 1 116 ? 50.858 0.462 64.468 1 14.88 156 VAL B C 1
ATOM 3292 O O . VAL B 1 116 ? 50.028 1.384 64.624 1 14.95 156 VAL B O 1
ATOM 3296 N N . TYR B 1 117 ? 50.735 -0.478 63.486 1 13.78 157 TYR B N 1
ATOM 3297 C CA . TYR B 1 117 ? 49.617 -0.464 62.552 1 14.12 157 TYR B CA 1
ATOM 3298 C C . TYR B 1 117 ? 48.307 -0.66 63.322 1 15.4 157 TYR B C 1
ATOM 3299 O O . TYR B 1 117 ? 47.318 -0.006 63.007 1 15.8 157 TYR B O 1
ATOM 3308 N N . ALA B 1 118 ? 48.3 -1.559 64.33 1 15.27 158 ALA B N 1
ATOM 3309 C CA . ALA B 1 118 ? 47.095 -1.817 65.114 1 15.09 158 ALA B CA 1
ATOM 3310 C C . ALA B 1 118 ? 46.698 -0.558 65.933 1 15.18 158 ALA B C 1
ATOM 3311 O O . ALA B 1 118 ? 45.516 -0.309 66.139 1 15.38 158 ALA B O 1
ATOM 3313 N N . ALA B 1 119 ? 47.671 0.244 66.361 1 15.13 159 ALA B N 1
ATOM 3314 C CA . ALA B 1 119 ? 47.402 1.479 67.108 1 15.42 159 ALA B CA 1
ATOM 3315 C C . ALA B 1 119 ? 46.902 2.586 66.176 1 16.92 159 ALA B C 1
ATOM 3316 O O . ALA B 1 119 ? 46.076 3.398 66.581 1 17.08 159 ALA B O 1
ATOM 3318 N N . TYR B 1 120 ? 47.389 2.621 64.932 1 17.45 160 TYR B N 1
ATOM 3319 C CA . TYR B 1 120 ? 46.993 3.672 63.975 1 19 160 TYR B CA 1
ATOM 3320 C C . TYR B 1 120 ? 45.666 3.351 63.316 1 18.9 160 TYR B C 1
ATOM 3321 O O . TYR B 1 120 ? 44.902 4.269 63.028 1 20.22 160 TYR B O 1
ATOM 3330 N N . TYR B 1 121 ? 45.421 2.076 62.987 1 17.57 161 TYR B N 1
ATOM 3331 C CA . TYR B 1 121 ? 44.198 1.657 62.304 1 17.66 161 TYR B CA 1
ATOM 3332 C C . TYR B 1 121 ? 43.477 0.599 63.158 1 18.71 161 TYR B C 1
ATOM 3333 O O . TYR B 1 121 ? 43.472 -0.58 62.801 1 18.83 161 TYR B O 1
ATOM 3342 N N . PRO B 1 122 ? 42.87 0.991 64.298 1 19.75 162 PRO B N 1
ATOM 3343 C CA . PRO B 1 122 ? 42.214 -0.019 65.153 1 20.37 162 PRO B CA 1
ATOM 3344 C C . PRO B 1 122 ? 40.998 -0.669 64.476 1 21.52 162 PRO B C 1
ATOM 3345 O O . PRO B 1 122 ? 40.756 -1.85 64.684 1 22 162 PRO B O 1
ATOM 3349 N N A SER B 1 123 ? 40.28 0.087 63.624 0.5 21.36 163 SER B N 1
ATOM 3350 N N B SER B 1 123 ? 40.271 0.082 63.627 0.5 21.45 163 SER B N 1
ATOM 3351 C CA A SER B 1 123 ? 39.113 -0.422 62.907 0.5 21.83 163 SER B CA 1
ATOM 3352 C CA B SER B 1 123 ? 39.104 -0.466 62.941 0.5 22.02 163 SER B CA 1
ATOM 3353 C C A SER B 1 123 ? 39.466 -1.531 61.903 0.5 22.13 163 SER B C 1
ATOM 3354 C C B SER B 1 123 ? 39.458 -1.533 61.89 0.5 22.21 163 SER B C 1
ATOM 3355 O O A SER B 1 123 ? 38.605 -2.343 61.568 0.5 22.17 163 SER B O 1
ATOM 3356 O O B SER B 1 123 ? 38.598 -2.335 61.529 0.5 22.24 163 SER B O 1
ATOM 3361 N N . ASP B 1 124 ? 40.717 -1.555 61.405 1 21.84 164 ASP B N 1
ATOM 3362 C CA . ASP B 1 124 ? 41.151 -2.548 60.416 1 21.93 164 ASP B CA 1
ATOM 3363 C C . ASP B 1 124 ? 41.403 -3.929 60.989 1 22.04 164 ASP B C 1
ATOM 3364 O O . ASP B 1 124 ? 41.269 -4.914 60.282 1 22.36 164 ASP B O 1
ATOM 3369 N N . VAL B 1 125 ? 41.842 -3.995 62.248 1 21.64 165 VAL B N 1
ATOM 3370 C CA . VAL B 1 125 ? 42.301 -5.211 62.89 1 21.67 165 VAL B CA 1
ATOM 3371 C C . VAL B 1 125 ? 41.331 -5.815 63.941 1 21.88 165 VAL B C 1
ATOM 3372 O O . VAL B 1 125 ? 40.861 -5.126 64.837 1 21.26 165 VAL B O 1
ATOM 3376 N N . SER B 1 126 ? 41.035 -7.107 63.813 1 21.81 166 SER B N 1
ATOM 3377 C CA . SER B 1 126 ? 40.176 -7.811 64.765 1 21.84 166 SER B CA 1
ATOM 3378 C C . SER B 1 126 ? 41.011 -8.377 65.944 1 20.29 166 SER B C 1
ATOM 3379 O O . SER B 1 126 ? 40.513 -8.473 67.061 1 19.25 166 SER B O 1
ATOM 3382 N N . SER B 1 127 ? 42.267 -8.761 65.668 1 19.7 167 SER B N 1
ATOM 3383 C CA . SER B 1 127 ? 43.214 -9.349 66.622 1 19.5 167 SER B CA 1
ATOM 3384 C C . SER B 1 127 ? 44.663 -9.194 66.112 1 18.89 167 SER B C 1
ATOM 3385 O O . SER B 1 127 ? 44.894 -8.938 64.925 1 18.64 167 SER B O 1
ATOM 3388 N N . LEU B 1 128 ? 45.635 -9.38 67 1 17.76 168 LEU B N 1
ATOM 3389 C CA . LEU B 1 128 ? 47.025 -9.117 66.672 1 16.43 168 LEU B CA 1
ATOM 3390 C C . LEU B 1 128 ? 47.941 -10.165 67.252 1 16.25 168 LEU B C 1
ATOM 3391 O O . LEU B 1 128 ? 47.807 -10.519 68.415 1 16.82 168 LEU B O 1
ATOM 3396 N N . CYS B 1 129 ? 48.917 -10.603 66.475 1 15.03 169 CYS B N 1
ATOM 3397 C CA . CYS B 1 129 ? 49.903 -11.567 66.94 1 14.36 169 CYS B CA 1
ATOM 3398 C C . CYS B 1 129 ? 51.265 -11.005 66.658 1 13.7 169 CYS B C 1
ATOM 3399 O O . CYS B 1 129 ? 51.633 -10.837 65.494 1 12.79 169 CYS B O 1
ATOM 3402 N N . LEU B 1 130 ? 52.025 -10.738 67.708 1 13.36 170 LEU B N 1
ATOM 3403 C CA . LEU B 1 130 ? 53.359 -10.205 67.551 1 13.97 170 LEU B CA 1
ATOM 3404 C C . LEU B 1 130 ? 54.329 -11.275 67.938 1 14 170 LEU B C 1
ATOM 3405 O O . LEU B 1 130 ? 54.319 -11.764 69.08 1 13.84 170 LEU B O 1
ATOM 3410 N N . VAL B 1 131 ? 55.174 -11.646 66.994 1 13.39 171 VAL B N 1
ATOM 3411 C CA . VAL B 1 131 ? 56.177 -12.661 67.246 1 14.54 171 VAL B CA 1
ATOM 3412 C C . VAL B 1 131 ? 57.477 -11.914 67.434 1 14.49 171 VAL B C 1
ATOM 3413 O O . VAL B 1 131 ? 57.897 -11.265 66.486 1 14.29 171 VAL B O 1
ATOM 3417 N N . CYS B 1 132 ? 58.096 -11.954 68.658 1 13.74 172 CYS B N 1
ATOM 3418 C CA . CYS B 1 132 ? 59.322 -11.22 69.055 1 14.11 172 CYS B CA 1
ATOM 3419 C C . CYS B 1 132 ? 59.439 -9.842 68.386 1 14.19 172 CYS B C 1
ATOM 3420 O O . CYS B 1 132 ? 60.368 -9.623 67.626 1 13.92 172 CYS B O 1
ATOM 3423 N N . PRO B 1 133 ? 58.431 -8.951 68.535 1 14.41 173 PRO B N 1
ATOM 3424 C CA . PRO B 1 133 ? 58.475 -7.685 67.803 1 14.42 173 PRO B CA 1
ATOM 3425 C C . PRO B 1 133 ? 59.604 -6.779 68.232 1 14.78 173 PRO B C 1
ATOM 3426 O O . PRO B 1 133 ? 59.983 -6.751 69.408 1 15.17 173 PRO B O 1
ATOM 3430 N N . ALA B 1 134 ? 60.117 -6.008 67.287 1 14.04 174 ALA B N 1
ATOM 3431 C CA . ALA B 1 134 ? 61.125 -5.002 67.583 1 14.56 174 ALA B CA 1
ATOM 3432 C C . ALA B 1 134 ? 60.346 -3.717 68.112 1 14.78 174 ALA B C 1
ATOM 3433 O O . ALA B 1 134 ? 59.119 -3.75 68.235 1 14.2 174 ALA B O 1
ATOM 3435 N N . GLY B 1 135 ? 61.048 -2.642 68.461 1 15.23 175 GLY B N 1
ATOM 3436 C CA . GLY B 1 135 ? 60.402 -1.387 68.835 1 16.47 175 GLY B CA 1
ATOM 3437 C C . GLY B 1 135 ? 60.162 -1.125 70.302 1 16.96 175 GLY B C 1
ATOM 3438 O O . GLY B 1 135 ? 59.392 -0.223 70.651 1 17.21 175 GLY B O 1
ATOM 3439 N N . LEU B 1 136 ? 60.822 -1.878 71.168 1 17.07 176 LEU B N 1
ATOM 3440 C CA . LEU B 1 136 ? 60.651 -1.701 72.613 1 17.41 176 LEU B CA 1
ATOM 3441 C C . LEU B 1 136 ? 61.888 -1.075 73.253 1 18.18 176 LEU B C 1
ATOM 3442 O O . LEU B 1 136 ? 62.983 -1.144 72.693 1 18.66 176 LEU B O 1
ATOM 3447 N N . GLN B 1 137 ? 61.711 -0.44 74.412 1 18.44 177 GLN B N 1
ATOM 3448 C CA . GLN B 1 137 ? 62.818 0.132 75.144 1 19.66 177 GLN B CA 1
ATOM 3449 C C . GLN B 1 137 ? 63.117 -0.773 76.327 1 20.24 177 GLN B C 1
ATOM 3450 O O . GLN B 1 137 ? 62.263 -0.965 77.178 1 20.46 177 GLN B O 1
ATOM 3456 N N . TYR B 1 138 ? 64.32 -1.34 76.354 1 20.11 178 TYR B N 1
ATOM 3457 C CA . TYR B 1 138 ? 64.79 -2.217 77.405 1 20.46 178 TYR B CA 1
ATOM 3458 C C . TYR B 1 138 ? 65.57 -1.425 78.454 1 22.35 178 TYR B C 1
ATOM 3459 O O . TYR B 1 138 ? 66.226 -0.442 78.114 1 22.71 178 TYR B O 1
ATOM 3468 N N . SER B 1 139 ? 65.583 -1.906 79.705 1 22.97 179 SER B N 1
ATOM 3469 C CA . SER B 1 139 ? 66.351 -1.246 80.772 1 23.93 179 SER B CA 1
ATOM 3470 C C . SER B 1 139 ? 67.836 -1.657 80.781 1 24.2 179 SER B C 1
ATOM 3471 O O . SER B 1 139 ? 68.664 -0.949 81.367 1 24.72 179 SER B O 1
ATOM 3474 N N . THR B 1 140 ? 68.171 -2.789 80.118 1 22.93 180 THR B N 1
ATOM 3475 C CA . THR B 1 140 ? 69.536 -3.283 79.919 1 22.61 180 THR B CA 1
ATOM 3476 C C . THR B 1 140 ? 69.679 -3.744 78.458 1 21.91 180 THR B C 1
ATOM 3477 O O . THR B 1 140 ? 68.706 -4.182 77.856 1 21.65 180 THR B O 1
ATOM 3481 N N . ASP B 1 141 ? 70.886 -3.66 77.892 1 21.36 181 ASP B N 1
ATOM 3482 C CA . ASP B 1 141 ? 71.151 -4.12 76.53 1 20.96 181 ASP B CA 1
ATOM 3483 C C . ASP B 1 141 ? 71.761 -5.538 76.516 1 19.82 181 ASP B C 1
A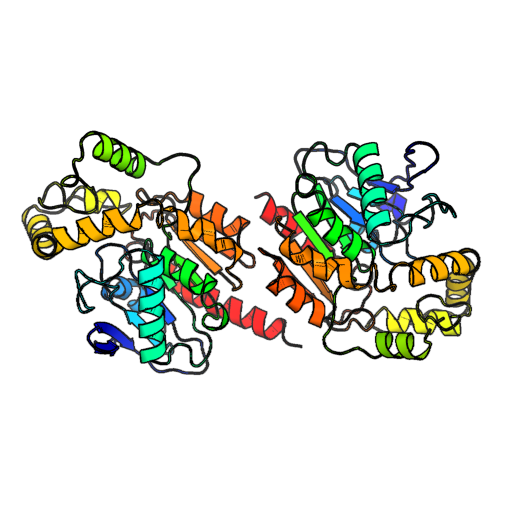TOM 3484 O O . ASP B 1 141 ? 72.687 -5.821 77.28 1 19.13 181 ASP B O 1
ATOM 3489 N N . ASN B 1 142 ? 71.29 -6.411 75.603 1 18.99 182 ASN B N 1
ATOM 3490 C CA . ASN B 1 142 ? 71.889 -7.741 75.458 1 18.66 182 ASN B CA 1
ATOM 3491 C C . ASN B 1 142 ? 73.23 -7.631 74.679 1 20.13 182 ASN B C 1
ATOM 3492 O O . ASN B 1 142 ? 73.632 -6.527 74.307 1 21.06 182 ASN B O 1
ATOM 3497 N N . GLN B 1 143 ? 73.924 -8.751 74.436 1 20.17 183 GLN B N 1
ATOM 3498 C CA . GLN B 1 143 ? 75.196 -8.737 73.708 1 20.51 183 GLN B CA 1
ATOM 3499 C C . GLN B 1 143 ? 75.047 -8.201 72.268 1 19.17 183 GLN B C 1
ATOM 3500 O O . GLN B 1 143 ? 75.874 -7.401 71.834 1 18.91 183 GLN B O 1
ATOM 3506 N N . PHE B 1 144 ? 73.974 -8.578 71.563 1 18.04 184 PHE B N 1
ATOM 3507 C CA . PHE B 1 144 ? 73.752 -8.092 70.191 1 18.19 184 PHE B CA 1
ATOM 3508 C C . PHE B 1 144 ? 73.657 -6.548 70.14 1 19.18 184 PHE B C 1
ATOM 3509 O O . PHE B 1 144 ? 74.465 -5.899 69.467 1 19.43 184 PHE B O 1
ATOM 3517 N N . VAL B 1 145 ? 72.732 -5.956 70.927 1 19.24 185 VAL B N 1
ATOM 3518 C CA . VAL B 1 145 ? 72.541 -4.513 71.005 1 19.23 185 VAL B CA 1
ATOM 3519 C C . VAL B 1 145 ? 73.816 -3.784 71.448 1 19.25 185 VAL B C 1
ATOM 3520 O O . VAL B 1 145 ? 74.156 -2.774 70.844 1 19.4 185 VAL B O 1
ATOM 3524 N N . GLN B 1 146 ? 74.565 -4.318 72.44 1 18.76 186 GLN B N 1
ATOM 3525 C CA . GLN B 1 146 ? 75.821 -3.676 72.858 1 19.26 186 GLN B CA 1
ATOM 3526 C C . GLN B 1 146 ? 76.855 -3.658 71.722 1 21.62 186 GLN B C 1
ATOM 3527 O O . GLN B 1 146 ? 77.536 -2.647 71.551 1 22.23 186 GLN B O 1
ATOM 3533 N N . ARG B 1 147 ? 76.945 -4.737 70.932 1 23 187 ARG B N 1
ATOM 3534 C CA . ARG B 1 147 ? 77.855 -4.795 69.786 1 25.67 187 ARG B CA 1
ATOM 3535 C C . ARG B 1 147 ? 77.443 -3.76 68.728 1 26.61 187 ARG B C 1
ATOM 3536 O O . ARG B 1 147 ? 78.319 -3.187 68.089 1 27.9 187 ARG B O 1
ATOM 3544 N N . LEU B 1 148 ? 76.136 -3.473 68.577 1 26.11 188 LEU B N 1
ATOM 3545 C CA . LEU B 1 148 ? 75.677 -2.454 67.619 1 26.38 188 LEU B CA 1
ATOM 3546 C C . LEU B 1 148 ? 76.095 -1.067 68.094 1 27.56 188 LEU B C 1
ATOM 3547 O O . LEU B 1 148 ? 76.571 -0.25 67.297 1 28.02 188 LEU B O 1
ATOM 3552 N N . LYS B 1 149 ? 75.918 -0.798 69.398 1 27.5 189 LYS B N 1
ATOM 3553 C CA . LYS B 1 149 ? 76.283 0.48 69.983 1 28.03 189 LYS B CA 1
ATOM 3554 C C . LYS B 1 149 ? 77.799 0.721 69.978 1 29.5 189 LYS B C 1
ATOM 3555 O O . LYS B 1 149 ? 78.23 1.871 69.936 1 29.47 189 LYS B O 1
ATOM 3561 N N . GLU B 1 150 ? 78.596 -0.36 69.957 1 30.64 190 GLU B N 1
ATOM 3562 C CA . GLU B 1 150 ? 80.053 -0.335 69.92 1 32.52 190 GLU B CA 1
ATOM 3563 C C . GLU B 1 150 ? 80.519 0.073 68.514 1 34.02 190 GLU B C 1
ATOM 3564 O O . GLU B 1 150 ? 81.444 0.88 68.39 1 33.82 190 GLU B O 1
ATOM 3570 N N . LEU B 1 151 ? 79.86 -0.472 67.456 1 34.97 191 LEU B N 1
ATOM 3571 C CA . LEU B 1 151 ? 80.158 -0.117 66.062 1 36.75 191 LEU B CA 1
ATOM 3572 C C . LEU B 1 151 ? 79.928 1.372 65.849 1 38.78 191 LEU B C 1
ATOM 3573 O O . LEU B 1 151 ? 80.682 2.009 65.118 1 39.3 191 LEU B O 1
ATOM 3578 N N . GLN B 1 152 ? 78.851 1.911 66.454 1 39.76 192 GLN B N 1
ATOM 3579 C CA . GLN B 1 152 ? 78.464 3.308 66.387 1 41.4 192 GLN B CA 1
ATOM 3580 C C . GLN B 1 152 ? 79.561 4.167 67.008 1 42.47 192 GLN B C 1
ATOM 3581 O O . GLN B 1 152 ? 80.122 3.788 68.039 1 43.24 192 GLN B O 1
ATOM 3587 N N . GLU B 1 158 ? 79.219 -2.206 57.857 1 37.81 198 GLU B N 1
ATOM 3588 C CA . GLU B 1 158 ? 79.895 -3.407 57.345 1 37.68 198 GLU B CA 1
ATOM 3589 C C . GLU B 1 158 ? 79.943 -4.516 58.387 1 36.65 198 GLU B C 1
ATOM 3590 O O . GLU B 1 158 ? 79.917 -5.697 58.038 1 37.08 198 GLU B O 1
ATOM 3596 N N . LYS B 1 159 ? 80.054 -4.14 59.664 1 34.97 199 LYS B N 1
ATOM 3597 C CA . LYS B 1 159 ? 80.137 -5.106 60.735 1 33.82 199 LYS B CA 1
ATOM 3598 C C . LYS B 1 159 ? 78.793 -5.398 61.394 1 31.55 199 LYS B C 1
ATOM 3599 O O . LYS B 1 159 ? 78.793 -5.938 62.501 1 31.97 199 LYS B O 1
ATOM 3605 N N . ILE B 1 160 ? 77.648 -5.079 60.718 1 28.55 200 ILE B N 1
ATOM 3606 C CA . ILE B 1 160 ? 76.316 -5.4 61.243 1 26.56 200 ILE B CA 1
ATOM 3607 C C . ILE B 1 160 ? 76.082 -6.914 61.092 1 24.6 200 ILE B C 1
ATOM 3608 O O . ILE B 1 160 ? 76.018 -7.412 59.964 1 24.38 200 ILE B O 1
ATOM 3613 N N . PRO B 1 161 ? 75.914 -7.657 62.203 1 23.1 201 PRO B N 1
ATOM 3614 C CA . PRO B 1 161 ? 75.737 -9.125 62.094 1 21.92 201 PRO B CA 1
ATOM 3615 C C . PRO B 1 161 ? 74.579 -9.632 61.237 1 20.61 201 PRO B C 1
ATOM 3616 O O . PRO B 1 161 ? 74.658 -10.745 60.713 1 20.79 201 PRO B O 1
ATOM 3620 N N . LEU B 1 162 ? 73.502 -8.854 61.116 1 19.55 202 LEU B N 1
ATOM 3621 C CA . LEU B 1 162 ? 72.362 -9.248 60.294 1 19.03 202 LEU B CA 1
ATOM 3622 C C . LEU B 1 162 ? 72.582 -8.945 58.792 1 18.94 202 LEU B C 1
ATOM 3623 O O . LEU B 1 162 ? 71.722 -9.251 57.979 1 18.73 202 LEU B O 1
ATOM 3628 N N . ILE B 1 163 ? 73.734 -8.349 58.421 1 18.93 203 ILE B N 1
ATOM 3629 C CA . ILE B 1 163 ? 74.053 -8.054 57.027 1 18.95 203 ILE B CA 1
ATOM 3630 C C . ILE B 1 163 ? 75.396 -8.715 56.65 1 19.57 203 ILE B C 1
ATOM 3631 O O . ILE B 1 163 ? 76.404 -8.043 56.436 1 19.2 203 ILE B O 1
ATOM 3636 N N . PRO B 1 164 ? 75.428 -10.056 56.61 1 20.03 204 PRO B N 1
ATOM 3637 C CA . PRO B 1 164 ? 76.669 -10.744 56.259 1 21.38 204 PRO B CA 1
ATOM 3638 C C . PRO B 1 164 ? 77.057 -10.605 54.777 1 22.94 204 PRO B C 1
ATOM 3639 O O . PRO B 1 164 ? 76.191 -10.5 53.911 1 23.02 204 PRO B O 1
ATOM 3643 N N A SER B 1 165 ? 78.369 -10.594 54.501 0.5 23.47 205 SER B N 1
ATOM 3644 N N B SER B 1 165 ? 78.364 -10.61 54.495 0.5 23.52 205 SER B N 1
ATOM 3645 C CA A SER B 1 165 ? 78.917 -10.508 53.148 0.5 24.52 205 SER B CA 1
ATOM 3646 C CA B SER B 1 165 ? 78.905 -10.542 53.136 0.5 24.61 205 SER B CA 1
ATOM 3647 C C A SER B 1 165 ? 79.842 -11.698 52.795 0.5 25.65 205 SER B C 1
ATOM 3648 C C B SER B 1 165 ? 79.775 -11.765 52.783 0.5 25.68 205 SER B C 1
ATOM 3649 O O A SER B 1 165 ? 80.198 -11.86 51.629 0.5 26.18 205 SER B O 1
ATOM 3650 O O B SER B 1 165 ? 80.029 -12.014 51.606 0.5 26.19 205 SER B O 1
ATOM 3655 N N . THR B 1 166 ? 80.231 -12.528 53.789 1 25.84 206 THR B N 1
ATOM 3656 C CA . THR B 1 166 ? 81.078 -13.705 53.567 1 26.18 206 THR B CA 1
ATOM 3657 C C . THR B 1 166 ? 80.396 -14.99 54.121 1 26.55 206 THR B C 1
ATOM 3658 O O . THR B 1 166 ? 79.503 -14.885 54.962 1 26.33 206 THR B O 1
ATOM 3662 N N . PRO B 1 167 ? 80.852 -16.212 53.744 1 26.81 207 PRO B N 1
ATOM 3663 C CA . PRO B 1 167 ? 80.226 -17.429 54.315 1 26.98 207 PRO B CA 1
ATOM 3664 C C . PRO B 1 167 ? 80.393 -17.553 55.834 1 27.64 207 PRO B C 1
ATOM 3665 O O . PRO B 1 167 ? 79.496 -18.068 56.507 1 27.83 207 PRO B O 1
ATOM 3669 N N . GLU B 1 168 ? 81.533 -17.072 56.373 1 27.7 208 GLU B N 1
ATOM 3670 C CA . GLU B 1 168 ? 81.841 -17.086 57.811 1 28.31 208 GLU B CA 1
ATOM 3671 C C . GLU B 1 168 ? 80.848 -16.19 58.548 1 28.17 208 GLU B C 1
ATOM 3672 O O . GLU B 1 168 ? 80.323 -16.579 59.592 1 28.62 208 GLU B O 1
ATOM 3678 N N . GLU B 1 169 ? 80.55 -15.011 57.96 1 27.01 209 GLU B N 1
ATOM 3679 C CA . GLU B 1 169 ? 79.594 -14.063 58.499 1 26.16 209 GLU B CA 1
ATOM 3680 C C . GLU B 1 169 ? 78.168 -14.6 58.402 1 25.95 209 GLU B C 1
ATOM 3681 O O . GLU B 1 169 ? 77.372 -14.365 59.312 1 25.75 209 GLU B O 1
ATOM 3687 N N . MET B 1 170 ? 77.848 -15.341 57.326 1 25.89 210 MET B N 1
ATOM 3688 C CA . MET B 1 170 ? 76.518 -15.934 57.146 1 26.37 210 MET B CA 1
ATOM 3689 C C . MET B 1 170 ? 76.246 -16.928 58.26 1 26.44 210 MET B C 1
ATOM 3690 O O . MET B 1 170 ? 75.176 -16.893 58.876 1 26.55 210 MET B O 1
ATOM 3695 N N . SER B 1 171 ? 77.247 -17.762 58.572 1 26.42 211 SER B N 1
ATOM 3696 C CA . SER B 1 171 ? 77.178 -18.767 59.633 1 26.53 211 SER B CA 1
ATOM 3697 C C . SER B 1 171 ? 76.972 -18.102 60.989 1 26.05 211 SER B C 1
ATOM 3698 O O . SER B 1 171 ? 76.202 -18.599 61.811 1 26.07 211 SER B O 1
ATOM 3701 N N . GLU B 1 172 ? 77.662 -16.979 61.222 1 25.63 212 GLU B N 1
ATOM 3702 C CA . GLU B 1 172 ? 77.535 -16.185 62.448 1 25.59 212 GLU B CA 1
ATOM 3703 C C . GLU B 1 172 ? 76.137 -15.572 62.576 1 24.24 212 GLU B C 1
ATOM 3704 O O . GLU B 1 172 ? 75.66 -15.409 63.692 1 24.34 212 GLU B O 1
ATOM 3710 N N . MET B 1 173 ? 75.474 -15.244 61.449 1 22.85 213 MET B N 1
ATOM 3711 C CA . MET B 1 173 ? 74.108 -14.681 61.474 1 22.11 213 MET B CA 1
ATOM 3712 C C . MET B 1 173 ? 73.106 -15.799 61.804 1 20.66 213 MET B C 1
ATOM 3713 O O . MET B 1 173 ? 72.146 -15.572 62.548 1 19.5 213 MET B O 1
ATOM 3718 N N . LEU B 1 174 ? 73.3 -16.998 61.204 1 19.67 214 LEU B N 1
ATOM 3719 C CA . LEU B 1 174 ? 72.396 -18.113 61.486 1 19.13 214 LEU B CA 1
ATOM 3720 C C . LEU B 1 174 ? 72.497 -18.529 62.946 1 18.57 214 LEU B C 1
ATOM 3721 O O . LEU B 1 174 ? 71.474 -18.84 63.556 1 18.86 214 LEU B O 1
ATOM 3726 N N . GLN B 1 175 ? 73.709 -18.489 63.522 1 18.59 215 GLN B N 1
ATOM 3727 C CA . GLN B 1 175 ? 73.909 -18.848 64.932 1 19.98 215 GLN B CA 1
ATOM 3728 C C . GLN B 1 175 ? 73.274 -17.824 65.866 1 20.95 215 GLN B C 1
ATOM 3729 O O . GLN B 1 175 ? 72.767 -18.183 66.925 1 22.14 215 GLN B O 1
ATOM 3735 N N . LEU B 1 176 ? 73.326 -16.548 65.491 1 20.17 216 LEU B N 1
ATOM 3736 C CA . LEU B 1 176 ? 72.753 -15.487 66.301 1 19.57 216 LEU B CA 1
ATOM 3737 C C . LEU B 1 176 ? 71.202 -15.557 66.286 1 18.95 216 LEU B C 1
ATOM 3738 O O . LEU B 1 176 ? 70.562 -15.354 67.314 1 18.69 216 LEU B O 1
ATOM 3743 N N . CYS B 1 177 ? 70.622 -15.918 65.129 1 18.35 217 CYS B N 1
ATOM 3744 C CA . CYS B 1 177 ? 69.19 -15.88 64.885 1 18.8 217 CYS B CA 1
ATOM 3745 C C . CYS B 1 177 ? 68.411 -17.144 65.22 1 19.96 217 CYS B C 1
ATOM 3746 O O . CYS B 1 177 ? 67.188 -17.134 65.065 1 20.2 217 CYS B O 1
ATOM 3749 N N . SER B 1 178 ? 69.087 -18.213 65.67 1 20.13 218 SER B N 1
ATOM 3750 C CA . SER B 1 178 ? 68.453 -19.484 66.002 1 20.68 218 SER B CA 1
ATOM 3751 C C . SER B 1 178 ? 69.17 -20.171 67.167 1 21.76 218 SER B C 1
ATOM 3752 O O . SER B 1 178 ? 70.355 -19.899 67.419 1 21.78 218 SER B O 1
ATOM 3755 N N . TYR B 1 179 ? 68.422 -21.015 67.921 1 21.98 219 TYR B N 1
ATOM 3756 C CA . TYR B 1 179 ? 68.929 -21.696 69.109 1 22.66 219 TYR B CA 1
ATOM 3757 C C . TYR B 1 179 ? 69.612 -23.028 68.836 1 24.54 219 TYR B C 1
ATOM 3758 O O . TYR B 1 179 ? 70.768 -23.183 69.23 1 24.58 219 TYR B O 1
ATOM 3767 N N . VAL B 1 180 ? 68.897 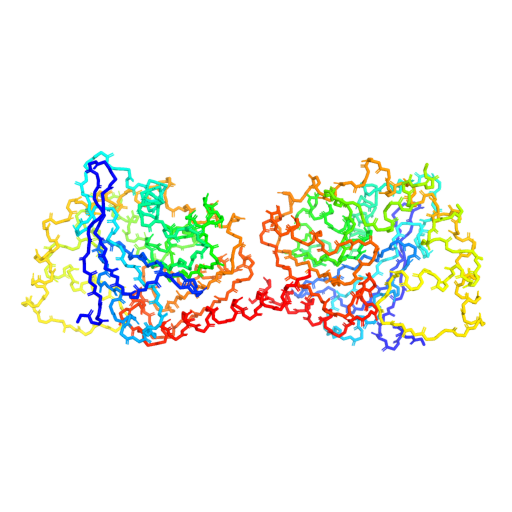-24 68.241 1 26.14 220 VAL B N 1
ATOM 3768 C CA . VAL B 1 180 ? 69.482 -25.324 68.007 1 28.66 220 VAL B CA 1
ATOM 3769 C C . VAL B 1 180 ? 70.492 -25.252 66.882 1 30.44 220 VAL B C 1
ATOM 3770 O O . VAL B 1 180 ? 70.173 -24.738 65.805 1 29.99 220 VAL B O 1
ATOM 3774 N N . ARG B 1 181 ? 71.736 -25.678 67.169 1 31.95 221 ARG B N 1
ATOM 3775 C CA . ARG B 1 181 ? 72.826 -25.638 66.203 1 34.1 221 ARG B CA 1
ATOM 3776 C C . ARG B 1 181 ? 72.658 -26.71 65.14 1 34.85 221 ARG B C 1
ATOM 3777 O O . ARG B 1 181 ? 72.289 -27.83 65.465 1 35.95 221 ARG B O 1
ATOM 3785 N N . PHE B 1 182 ? 72.9 -26.358 63.87 1 34.46 222 PHE B N 1
ATOM 3786 C CA . PHE B 1 182 ? 72.751 -27.246 62.719 1 34.83 222 PHE B CA 1
ATOM 3787 C C . PHE B 1 182 ? 73.856 -26.998 61.693 1 35.82 222 PHE B C 1
ATOM 3788 O O . PHE B 1 182 ? 74.301 -25.859 61.519 1 35.76 222 PHE B O 1
ATOM 3796 N N . LYS B 1 183 ? 74.294 -28.059 61.006 1 36.16 223 LYS B N 1
ATOM 3797 C CA . LYS B 1 183 ? 75.338 -27.928 59.999 1 36.86 223 LYS B CA 1
ATOM 3798 C C . LYS B 1 183 ? 74.805 -27.411 58.673 1 36.4 223 LYS B C 1
ATOM 3799 O O . LYS B 1 183 ? 73.715 -27.77 58.233 1 36.25 223 LYS B O 1
ATOM 3805 N N . VAL B 1 184 ? 75.573 -26.531 58.052 1 36.03 224 VAL B N 1
ATOM 3806 C CA . VAL B 1 184 ? 75.252 -25.986 56.745 1 36.17 224 VAL B CA 1
ATOM 3807 C C . VAL B 1 184 ? 76.532 -26.103 55.934 1 36.01 224 VAL B C 1
ATOM 3808 O O . VAL B 1 184 ? 77.584 -25.617 56.371 1 36.22 224 VAL B O 1
ATOM 3812 N N . PRO B 1 185 ? 76.484 -26.779 54.777 1 35.29 225 PRO B N 1
ATOM 3813 C CA . PRO B 1 185 ? 77.698 -26.908 53.961 1 35.11 225 PRO B CA 1
ATOM 3814 C C . PRO B 1 185 ? 78.214 -25.554 53.479 1 35.06 225 PRO B C 1
ATOM 3815 O O . PRO B 1 185 ? 77.445 -24.6 53.369 1 35.02 225 PRO B O 1
ATOM 3819 N N . GLN B 1 186 ? 79.517 -25.467 53.199 1 34.68 226 GLN B N 1
ATOM 3820 C CA . GLN B 1 186 ? 80.134 -24.223 52.77 1 35.08 226 GLN B CA 1
ATOM 3821 C C . GLN B 1 186 ? 79.518 -23.691 51.47 1 34.84 226 GLN B C 1
ATOM 3822 O O . GLN B 1 186 ? 79.295 -22.478 51.35 1 35 226 GLN B O 1
ATOM 3828 N N . GLN B 1 187 ? 79.183 -24.586 50.525 1 33.85 227 GLN B N 1
ATOM 3829 C CA . GLN B 1 187 ? 78.572 -24.15 49.272 1 33.47 227 GLN B CA 1
ATOM 3830 C C . GLN B 1 187 ? 77.149 -23.608 49.503 1 32.14 227 GLN B C 1
ATOM 3831 O O . GLN B 1 187 ? 76.739 -22.681 48.807 1 31.76 227 GLN B O 1
ATOM 3837 N N . ILE B 1 188 ? 76.428 -24.127 50.512 1 31.03 228 ILE B N 1
ATOM 3838 C CA . ILE B 1 188 ? 75.111 -23.589 50.859 1 30.57 228 ILE B CA 1
ATOM 3839 C C . ILE B 1 188 ? 75.267 -22.234 51.574 1 29.02 228 ILE B C 1
ATOM 3840 O O . ILE B 1 188 ? 74.513 -21.314 51.273 1 29.58 228 ILE B O 1
ATOM 3845 N N . LEU B 1 189 ? 76.294 -22.075 52.435 1 27.42 229 LEU B N 1
ATOM 3846 C CA . LEU B 1 189 ? 76.581 -20.789 53.086 1 26.62 229 LEU B CA 1
ATOM 3847 C C . LEU B 1 189 ? 76.948 -19.728 52.038 1 25.96 229 LEU B C 1
ATOM 3848 O O . LEU B 1 189 ? 76.585 -18.56 52.183 1 25.87 229 LEU B O 1
ATOM 3853 N N . GLN B 1 190 ? 77.686 -20.132 50.987 1 25.43 230 GLN B N 1
ATOM 3854 C CA . GLN B 1 190 ? 78.087 -19.216 49.922 1 25.02 230 GLN B CA 1
ATOM 3855 C C . GLN B 1 190 ? 76.875 -18.845 49.083 1 24.88 230 GLN B C 1
ATOM 3856 O O . GLN B 1 190 ? 76.678 -17.677 48.775 1 25.11 230 GLN B O 1
ATOM 3862 N N . GLY B 1 191 ? 76.035 -19.822 48.758 1 24.56 231 GLY B N 1
ATOM 3863 C CA . GLY B 1 191 ? 74.813 -19.563 48.005 1 24.83 231 GLY B CA 1
ATOM 3864 C C . GLY B 1 191 ? 73.891 -18.598 48.741 1 24.69 231 GLY B C 1
ATOM 3865 O O . GLY B 1 191 ? 73.426 -17.625 48.16 1 23.96 231 GLY B O 1
ATOM 3866 N N . LEU B 1 192 ? 73.716 -18.802 50.057 1 24.74 232 LEU B N 1
ATOM 3867 C CA . LEU B 1 192 ? 72.881 -17.908 50.866 1 25.44 232 LEU B CA 1
ATOM 3868 C C . LEU B 1 192 ? 73.373 -16.461 50.896 1 26.51 232 LEU B C 1
ATOM 3869 O O . LEU B 1 192 ? 72.562 -15.538 50.836 1 27.52 232 LEU B O 1
ATOM 3874 N N . VAL B 1 193 ? 74.694 -16.253 50.98 1 26.16 233 VAL B N 1
ATOM 3875 C CA . VAL B 1 193 ? 75.245 -14.906 51.063 1 26.09 233 VAL B CA 1
ATOM 3876 C C . VAL B 1 193 ? 75.303 -14.23 49.693 1 25.64 233 VAL B C 1
ATOM 3877 O O . VAL B 1 193 ? 75.066 -13.034 49.607 1 25.59 233 VAL B O 1
ATOM 3881 N N . ASP B 1 194 ? 75.523 -15.007 48.624 1 25.29 234 ASP B N 1
ATOM 3882 C CA . ASP B 1 194 ? 75.556 -14.513 47.256 1 24.79 234 ASP B CA 1
ATOM 3883 C C . ASP B 1 194 ? 74.23 -13.917 46.837 1 23.57 234 ASP B C 1
ATOM 3884 O O . ASP B 1 194 ? 74.219 -12.908 46.156 1 23.65 234 ASP B O 1
ATOM 3889 N N . VAL B 1 195 ? 73.119 -14.526 47.243 1 23.22 235 VAL B N 1
ATOM 3890 C CA . VAL B 1 195 ? 71.799 -14.024 46.877 1 23.72 235 VAL B CA 1
ATOM 3891 C C . VAL B 1 195 ? 71.48 -12.691 47.593 1 23.03 235 VAL B C 1
ATOM 3892 O O . VAL B 1 195 ? 70.775 -11.871 47.035 1 23.07 235 VAL B O 1
ATOM 3896 N N . ARG B 1 196 ? 72.063 -12.446 48.788 1 22.5 236 ARG B N 1
ATOM 3897 C CA . ARG B 1 196 ? 71.832 -11.221 49.548 1 22.28 236 ARG B CA 1
ATOM 3898 C C . ARG B 1 196 ? 72.774 -10.07 49.186 1 22.87 236 ARG B C 1
ATOM 3899 O O . ARG B 1 196 ? 72.377 -8.936 49.361 1 23.44 236 ARG B O 1
ATOM 3907 N N . ILE B 1 197 ? 74.023 -10.34 48.756 1 23.14 237 ILE B N 1
ATOM 3908 C CA . ILE B 1 197 ? 75.028 -9.305 48.451 1 23.64 237 ILE B CA 1
ATOM 3909 C C . ILE B 1 197 ? 74.489 -8.127 47.567 1 22.76 237 ILE B C 1
ATOM 3910 O O . ILE B 1 197 ? 74.699 -6.975 47.971 1 22.68 237 ILE B O 1
ATOM 3915 N N . PRO B 1 198 ? 73.766 -8.331 46.43 1 21.81 238 PRO B N 1
ATOM 3916 C CA . PRO B 1 198 ? 73.275 -7.159 45.677 1 21.19 238 PRO B CA 1
ATOM 3917 C C . PRO B 1 198 ? 72.321 -6.265 46.487 1 20.97 238 PRO B C 1
ATOM 3918 O O . PRO B 1 198 ? 72.137 -5.078 46.174 1 21.31 238 PRO B O 1
ATOM 3922 N N . HIS B 1 199 ? 71.721 -6.832 47.539 1 19.8 239 HIS B N 1
ATOM 3923 C CA . HIS B 1 199 ? 70.76 -6.129 48.355 1 18.87 239 HIS B CA 1
ATOM 3924 C C . HIS B 1 199 ? 71.329 -5.63 49.684 1 17.96 239 HIS B C 1
ATOM 3925 O O . HIS B 1 199 ? 70.584 -5.036 50.444 1 17.52 239 HIS B O 1
ATOM 3932 N N . ASN B 1 200 ? 72.637 -5.797 49.941 1 18.32 240 ASN B N 1
ATOM 3933 C CA . ASN B 1 200 ? 73.263 -5.386 51.209 1 19.27 240 ASN B CA 1
ATOM 3934 C C . ASN B 1 200 ? 73.303 -3.879 51.429 1 20.32 240 ASN B C 1
ATOM 3935 O O . ASN B 1 200 ? 73.178 -3.468 52.581 1 20.59 240 ASN B O 1
ATOM 3940 N N . ASN B 1 201 ? 73.451 -3.044 50.364 1 20.5 241 ASN B N 1
ATOM 3941 C CA . ASN B 1 201 ? 73.396 -1.591 50.558 1 21.77 241 ASN B CA 1
ATOM 3942 C C . ASN B 1 201 ? 71.972 -1.185 50.977 1 21.17 241 ASN B C 1
ATOM 3943 O O . ASN B 1 201 ? 71.81 -0.272 51.79 1 21.69 241 ASN B O 1
ATOM 3948 N N . PHE B 1 202 ? 70.934 -1.85 50.419 1 19.84 242 PHE B N 1
ATOM 3949 C CA . PHE B 1 202 ? 69.557 -1.569 50.827 1 19.11 242 PHE B CA 1
ATOM 3950 C C . PHE B 1 202 ? 69.395 -2.015 52.296 1 18.59 242 PHE B C 1
ATOM 3951 O O . PHE B 1 202 ? 68.9 -1.237 53.123 1 19.35 242 PHE B O 1
ATOM 3959 N N . TYR B 1 203 ? 69.868 -3.224 52.635 1 16.78 243 TYR B N 1
ATOM 3960 C CA . TYR B 1 203 ? 69.76 -3.723 54.003 1 16.17 243 TYR B CA 1
ATOM 3961 C C . TYR B 1 203 ? 70.388 -2.755 55.022 1 16.63 243 TYR B C 1
ATOM 3962 O O . TYR B 1 203 ? 69.776 -2.527 56.046 1 17.28 243 TYR B O 1
ATOM 3971 N N . ARG B 1 204 ? 71.537 -2.127 54.707 1 16.39 244 ARG B N 1
ATOM 3972 C CA . ARG B 1 204 ? 72.197 -1.149 55.609 1 17.19 244 ARG B CA 1
ATOM 3973 C C . ARG B 1 204 ? 71.333 0.106 55.788 1 16.92 244 ARG B C 1
ATOM 3974 O O . ARG B 1 204 ? 71.184 0.584 56.906 1 17.45 244 ARG B O 1
ATOM 3982 N N . LYS B 1 205 ? 70.777 0.627 54.683 1 15.48 245 LYS B N 1
ATOM 3983 C CA . LYS B 1 205 ? 69.916 1.8 54.655 1 15.45 245 LYS B CA 1
ATOM 3984 C C . LYS B 1 205 ? 68.65 1.571 55.504 1 14.32 245 LYS B C 1
ATOM 3985 O O . LYS B 1 205 ? 68.269 2.428 56.313 1 14.89 245 LYS B O 1
ATOM 3991 N N . LEU B 1 206 ? 68.006 0.427 55.313 1 12.55 246 LEU B N 1
ATOM 3992 C CA . LEU B 1 206 ? 66.806 0.072 56.045 1 11.95 246 LEU B CA 1
ATOM 3993 C C . LEU B 1 206 ? 67.174 -0.114 57.518 1 12.29 246 LEU B C 1
ATOM 3994 O O . LEU B 1 206 ? 66.479 0.405 58.387 1 11.03 246 LEU B O 1
ATOM 3999 N N . PHE B 1 207 ? 68.301 -0.793 57.803 1 13.8 247 PHE B N 1
ATOM 4000 C CA . PHE B 1 207 ? 68.721 -1.014 59.191 1 15.06 247 PHE B CA 1
ATOM 4001 C C . PHE B 1 207 ? 68.881 0.289 59.947 1 16.77 247 PHE B C 1
ATOM 4002 O O . PHE B 1 207 ? 68.325 0.422 61.032 1 16.92 247 PHE B O 1
ATOM 4010 N N . LEU B 1 208 ? 69.553 1.29 59.338 1 17.5 248 LEU B N 1
ATOM 4011 C CA . LEU B 1 208 ? 69.737 2.596 59.971 1 18.26 248 LEU B CA 1
ATOM 4012 C C . LEU B 1 208 ? 68.421 3.344 60.187 1 18.89 248 LEU B C 1
ATOM 4013 O O . LEU B 1 208 ? 68.297 4.064 61.179 1 19.47 248 LEU B O 1
ATOM 4018 N N . GLU B 1 209 ? 67.436 3.168 59.288 1 17.98 249 GLU B N 1
ATOM 4019 C CA . GLU B 1 209 ? 66.145 3.818 59.46 1 17.68 249 GLU B CA 1
ATOM 4020 C C . GLU B 1 209 ? 65.371 3.214 60.616 1 17.44 249 GLU B C 1
ATOM 4021 O O . GLU B 1 209 ? 64.734 3.946 61.367 1 18.4 249 GLU B O 1
ATOM 4027 N N . ILE B 1 210 ? 65.419 1.881 60.756 1 16.36 250 ILE B N 1
ATOM 4028 C CA A ILE B 1 210 ? 64.65 1.217 61.8 0.7 15.9 250 ILE B CA 1
ATOM 4029 C CA B ILE B 1 210 ? 64.726 1.111 61.789 0.3 16.47 250 ILE B CA 1
ATOM 4030 C C . ILE B 1 210 ? 65.331 1.312 63.179 1 16.9 250 ILE B C 1
ATOM 4031 O O . ILE B 1 210 ? 64.612 1.27 64.197 1 17.47 250 ILE B O 1
ATOM 4040 N N . VAL B 1 211 ? 66.677 1.45 63.242 1 16.91 251 VAL B N 1
ATOM 4041 C CA . VAL B 1 211 ? 67.338 1.589 64.553 1 17.69 251 VAL B CA 1
ATOM 4042 C C . VAL B 1 211 ? 67.506 3.042 64.982 1 17.56 251 VAL B C 1
ATOM 4043 O O . VAL B 1 211 ? 67.989 3.286 66.08 1 18.06 251 VAL B O 1
ATOM 4047 N N . SER B 1 212 ? 67.124 4.018 64.144 1 16.55 252 SER B N 1
ATOM 4048 C CA . SER B 1 212 ? 67.187 5.434 64.492 1 17.4 252 SER B CA 1
ATOM 4049 C C . SER B 1 212 ? 66.281 5.671 65.713 1 17.31 252 SER B C 1
ATOM 4050 O O . SER B 1 212 ? 65.265 4.977 65.842 1 17.23 252 SER B O 1
ATOM 4053 N N . GLU B 1 213 ? 66.613 6.664 66.559 1 16.2 253 GLU B N 1
ATOM 4054 C CA . GLU B 1 213 ? 65.766 6.967 67.691 1 16.21 253 GLU B CA 1
ATOM 4055 C C . GLU B 1 213 ? 64.348 7.403 67.276 1 15.76 253 GLU B C 1
ATOM 4056 O O . GLU B 1 213 ? 63.426 7.197 68.045 1 15.9 253 GLU B O 1
ATOM 4062 N N . LYS B 1 214 ? 64.147 7.841 66.024 1 16.22 254 LYS B N 1
ATOM 4063 C CA . LYS B 1 214 ? 62.832 8.192 65.504 1 17.14 254 LYS B CA 1
ATOM 4064 C C . LYS B 1 214 ? 61.918 6.966 65.392 1 18.95 254 LYS B C 1
ATOM 4065 O O . LYS B 1 214 ? 60.707 7.121 65.521 1 20.98 254 LYS B O 1
ATOM 4071 N N . SER B 1 215 ? 62.484 5.751 65.213 1 17.81 255 SER B N 1
ATOM 4072 C CA . SER B 1 215 ? 61.723 4.509 65.066 1 17.44 255 SER B CA 1
ATOM 4073 C C . SER B 1 215 ? 62.009 3.436 66.122 1 18.16 255 SER B C 1
ATOM 4074 O O . SER B 1 215 ? 61.166 2.571 66.318 1 18.88 255 SER B O 1
ATOM 4077 N N . ARG B 1 216 ? 63.169 3.488 66.803 1 17.63 256 ARG B N 1
ATOM 4078 C CA . ARG B 1 216 ? 63.643 2.467 67.755 1 17.88 256 ARG B CA 1
ATOM 4079 C C . ARG B 1 216 ? 62.665 2.051 68.848 1 17.43 256 ARG B C 1
ATOM 4080 O O . ARG B 1 216 ? 62.644 0.888 69.233 1 17.37 256 ARG B O 1
ATOM 4088 N N . TYR B 1 217 ? 61.859 2.981 69.345 1 17.09 257 TYR B N 1
ATOM 4089 C CA . TYR B 1 217 ? 60.91 2.696 70.42 1 16.95 257 TYR B CA 1
ATOM 4090 C C . TYR B 1 217 ? 59.466 2.973 70.018 1 16.24 257 TYR B C 1
ATOM 4091 O O . TYR B 1 217 ? 58.628 3.123 70.913 1 16.09 257 TYR B O 1
ATOM 4100 N N . SER B 1 218 ? 59.148 3.016 68.705 1 15.9 258 SER B N 1
ATOM 4101 C CA . SER B 1 218 ? 57.8 3.389 68.3 1 16.63 258 SER B CA 1
ATOM 4102 C C . SER B 1 218 ? 56.715 2.403 68.742 1 16.55 258 SER B C 1
ATOM 4103 O O . SER B 1 218 ? 55.576 2.845 68.928 1 16.8 258 SER B O 1
ATOM 4106 N N . LEU B 1 219 ? 57.033 1.096 68.902 1 16.35 259 LEU B N 1
ATOM 4107 C CA . LEU B 1 219 ? 56.011 0.167 69.398 1 16.06 259 LEU B CA 1
ATOM 4108 C C . LEU B 1 219 ? 55.785 0.478 70.889 1 16.61 259 LEU B C 1
ATOM 4109 O O . LEU B 1 219 ? 54.645 0.626 71.311 1 16.46 259 LEU B O 1
ATOM 4114 N N . HIS B 1 220 ? 56.866 0.654 71.668 1 17.28 260 HIS B N 1
ATOM 4115 C CA . HIS B 1 220 ? 56.804 0.994 73.096 1 18.43 260 HIS B CA 1
ATOM 4116 C C . HIS B 1 220 ? 55.92 2.224 73.336 1 19.92 260 HIS B C 1
ATOM 4117 O O . HIS B 1 220 ? 55.108 2.227 74.261 1 20 260 HIS B O 1
ATOM 4124 N N . GLN B 1 221 ? 56.055 3.241 72.459 1 20.38 261 GLN B N 1
ATOM 4125 C CA . GLN B 1 221 ? 55.341 4.515 72.524 1 21.43 261 GLN B CA 1
ATOM 4126 C C . GLN B 1 221 ? 53.863 4.416 72.178 1 22.56 261 GLN B C 1
ATOM 4127 O O . GLN B 1 221 ? 53.096 5.286 72.569 1 22.82 261 GLN B O 1
ATOM 4133 N N . ASN B 1 222 ? 53.469 3.39 71.414 1 23.12 262 ASN B N 1
ATOM 4134 C CA . ASN B 1 222 ? 52.082 3.194 70.993 1 23.56 262 ASN B CA 1
ATOM 4135 C C . ASN B 1 222 ? 51.389 1.973 71.626 1 23.84 262 ASN B C 1
ATOM 4136 O O . ASN B 1 222 ? 50.261 1.672 71.245 1 23.47 262 ASN B O 1
ATOM 4141 N N . MET B 1 223 ? 52.058 1.268 72.56 1 24.53 263 MET B N 1
ATOM 4142 C CA . MET B 1 223 ? 51.521 0.078 73.242 1 26.01 263 MET B CA 1
ATOM 4143 C C . MET B 1 223 ? 50.137 0.322 73.837 1 26.87 263 MET B C 1
ATOM 4144 O O . MET B 1 223 ? 49.244 -0.499 73.644 1 27.47 263 MET B O 1
ATOM 4149 N N . ASP B 1 224 ? 49.959 1.433 74.565 1 27.12 264 ASP B N 1
ATOM 4150 C CA . ASP B 1 224 ? 48.688 1.757 75.215 1 28.24 264 ASP B CA 1
ATOM 4151 C C . ASP B 1 224 ? 47.563 2.141 74.245 1 28.13 264 ASP B C 1
ATOM 4152 O O . ASP B 1 224 ? 46.426 2.305 74.684 1 29 264 ASP B O 1
ATOM 4157 N N . LYS B 1 225 ? 47.856 2.269 72.945 1 26.7 265 LYS B N 1
ATOM 4158 C CA . LYS B 1 225 ? 46.831 2.57 71.95 1 26.23 265 LYS B CA 1
ATOM 4159 C C . LYS B 1 225 ? 46.29 1.312 71.255 1 25.58 265 LYS B C 1
ATOM 4160 O O . LYS B 1 225 ? 45.355 1.419 70.46 1 25.31 265 LYS B O 1
ATOM 4166 N N . ILE B 1 226 ? 46.876 0.125 71.524 1 25.06 266 ILE B N 1
ATOM 4167 C CA . ILE B 1 226 ? 46.385 -1.124 70.948 1 24.93 266 ILE B CA 1
ATOM 4168 C C . ILE B 1 226 ? 45.15 -1.572 71.741 1 25.55 266 ILE B C 1
ATOM 4169 O O . ILE B 1 226 ? 45.232 -1.84 72.957 1 25.48 266 ILE B O 1
ATOM 4174 N N . LYS B 1 227 ? 43.995 -1.599 71.069 1 25.77 267 LYS B N 1
ATOM 4175 C CA . LYS B 1 227 ? 42.728 -1.908 71.725 1 26.63 267 LYS B CA 1
ATOM 4176 C C . LYS B 1 227 ? 42.013 -3.128 71.172 1 27.05 267 LYS B C 1
ATOM 4177 O O . LYS B 1 227 ? 40.789 -3.215 71.232 1 28.5 267 LYS B O 1
ATOM 4183 N N . VAL B 1 228 ? 42.771 -4.078 70.636 1 25.67 268 VAL B N 1
ATOM 4184 C CA . VAL B 1 228 ? 42.25 -5.338 70.107 1 24.31 268 VAL B CA 1
ATOM 4185 C C . VAL B 1 228 ? 42.9 -6.486 70.925 1 22.28 268 VAL B C 1
ATOM 4186 O O . VAL B 1 228 ? 43.971 -6.282 71.516 1 21.52 268 VAL B O 1
ATOM 4190 N N . PRO B 1 229 ? 42.288 -7.694 71.001 1 21.52 269 PRO B N 1
ATOM 4191 C CA . PRO B 1 229 ? 42.949 -8.806 71.713 1 21.07 269 PRO B CA 1
ATOM 4192 C C . PRO B 1 229 ? 44.297 -9.119 71.054 1 20.35 269 PRO B C 1
ATOM 4193 O O . PRO B 1 229 ? 44.373 -9.248 69.827 1 20.55 269 PRO B O 1
ATOM 4197 N N . THR B 1 230 ? 45.369 -9.142 71.856 1 18.65 270 THR B N 1
ATOM 4198 C CA . THR B 1 230 ? 46.73 -9.319 71.363 1 17.21 270 THR B CA 1
ATOM 4199 C C . THR B 1 230 ? 47.363 -10.571 71.926 1 16.25 270 THR B C 1
ATOM 4200 O O . THR B 1 230 ? 47.098 -10.956 73.064 1 15.68 270 THR B O 1
ATOM 4204 N N . GLN B 1 231 ? 48.234 -11.187 71.124 1 15.34 271 GLN B N 1
ATOM 4205 C CA . GLN B 1 231 ? 48.979 -12.375 71.496 1 14.88 271 GLN B CA 1
ATOM 4206 C C . GLN B 1 231 ? 50.455 -12.102 71.204 1 14.96 271 GLN B C 1
ATOM 4207 O O . GLN B 1 231 ? 50.777 -11.591 70.136 1 14.56 271 GLN B O 1
ATOM 4213 N N . ILE B 1 232 ? 51.341 -12.392 72.159 1 14.97 272 ILE B N 1
ATOM 4214 C CA . ILE B 1 232 ? 52.78 -12.262 71.933 1 15.6 272 ILE B CA 1
ATOM 4215 C C . ILE B 1 232 ? 53.388 -13.679 71.936 1 15.61 272 ILE B C 1
ATOM 4216 O O . ILE B 1 232 ? 53.12 -14.472 72.841 1 15.53 272 ILE B O 1
ATOM 4221 N N . ILE B 1 233 ? 54.209 -13.989 70.94 1 14.95 273 ILE B N 1
ATOM 4222 C CA . ILE B 1 233 ? 54.903 -15.271 70.9 1 14.74 273 ILE B CA 1
ATOM 4223 C C . ILE B 1 233 ? 56.374 -14.901 70.874 1 14.63 273 ILE B C 1
ATOM 4224 O O . ILE B 1 233 ? 56.767 -14.033 70.083 1 15.45 273 ILE B O 1
ATOM 4229 N N . TRP B 1 234 ? 57.176 -15.472 71.761 1 12.8 274 TRP B N 1
ATOM 4230 C CA . TRP B 1 234 ? 58.599 -15.134 71.813 1 12.72 274 TRP B CA 1
ATOM 4231 C C . TRP B 1 234 ? 59.388 -16.368 72.184 1 12.38 274 TRP B C 1
ATOM 4232 O O . TRP B 1 234 ? 58.967 -17.08 73.077 1 11.99 274 TRP B O 1
ATOM 4243 N N . GLY B 1 235 ? 60.55 -16.563 71.553 1 11.55 275 GLY B N 1
ATOM 4244 C CA . GLY B 1 235 ? 61.457 -17.634 71.928 1 11.64 275 GLY B CA 1
ATOM 4245 C C . GLY B 1 235 ? 62.287 -17.178 73.111 1 12.34 275 GLY B C 1
ATOM 4246 O O . GLY B 1 235 ? 62.831 -16.069 73.099 1 12.86 275 GLY B O 1
ATOM 4247 N N . LYS B 1 236 ? 62.39 -18.018 74.144 1 12.19 276 LYS B N 1
ATOM 4248 C CA . LYS B 1 236 ? 63.136 -17.721 75.379 1 12.97 276 LYS B CA 1
ATOM 4249 C C . LYS B 1 236 ? 64.624 -17.519 75.155 1 14.44 276 LYS B C 1
ATOM 4250 O O . LYS B 1 236 ? 65.277 -16.844 75.954 1 16.04 276 LYS B O 1
ATOM 4256 N N . GLN B 1 237 ? 65.179 -18.127 74.104 1 13.86 277 GLN B N 1
ATOM 4257 C CA . GLN B 1 237 ? 66.605 -18.03 73.829 1 14.19 277 GLN B CA 1
ATOM 4258 C C . GLN B 1 237 ? 66.962 -17.002 72.739 1 14.84 277 GLN B C 1
ATOM 4259 O O . GLN B 1 237 ? 68.046 -17.071 72.151 1 15.56 277 GLN B O 1
ATOM 4265 N N . ASP B 1 238 ? 66.071 -16.029 72.505 1 14.06 278 ASP B N 1
ATOM 4266 C CA . ASP B 1 238 ? 66.267 -15.015 71.482 1 14.04 278 ASP B CA 1
ATOM 4267 C C . ASP B 1 238 ? 67.481 -14.161 71.795 1 15.46 278 ASP B C 1
ATOM 4268 O O . ASP B 1 238 ? 67.497 -13.454 72.791 1 15.91 278 ASP B O 1
ATOM 4273 N N . GLN B 1 239 ? 68.508 -14.257 70.954 1 15.77 279 GLN B N 1
ATOM 4274 C CA . GLN B 1 239 ? 69.762 -13.529 71.146 1 16.76 279 GLN B CA 1
ATOM 4275 C C . GLN B 1 239 ? 69.787 -12.15 70.467 1 17.38 279 GLN B C 1
ATOM 4276 O O . GLN B 1 239 ? 70.77 -11.423 70.627 1 18.04 279 GLN B O 1
ATOM 4282 N N . VAL B 1 240 ? 68.747 -11.817 69.677 1 16.43 280 VAL B N 1
ATOM 4283 C CA . VAL B 1 240 ? 68.624 -10.574 68.937 1 16 280 VAL B CA 1
ATOM 4284 C C . VAL B 1 240 ? 67.697 -9.624 69.741 1 15.45 280 VAL B C 1
ATOM 4285 O O . VAL B 1 240 ? 68.147 -8.588 70.176 1 15.54 280 VAL B O 1
ATOM 4289 N N . LEU B 1 241 ? 66.429 -10.021 69.99 1 14.75 281 LEU B N 1
ATOM 4290 C CA . LEU B 1 241 ? 65.425 -9.251 70.727 1 14.33 281 LEU B CA 1
ATOM 4291 C C . LEU B 1 241 ? 65.081 -10.044 71.966 1 14.28 281 LEU B C 1
ATOM 4292 O O . LEU B 1 241 ? 64.414 -11.072 71.89 1 13.79 281 LEU B O 1
ATOM 4297 N N . ASP B 1 242 ? 65.622 -9.604 73.102 1 14.26 282 ASP B N 1
ATOM 4298 C CA . ASP B 1 242 ? 65.517 -10.261 74.388 1 14.25 282 ASP B CA 1
ATOM 4299 C C . ASP B 1 242 ? 64.087 -10.572 74.833 1 13.86 282 ASP B C 1
ATOM 4300 O O . ASP B 1 242 ? 63.242 -9.679 74.82 1 14.03 282 ASP B O 1
ATOM 4305 N N . VAL B 1 243 ? 63.829 -11.824 75.262 1 13.38 283 VAL B N 1
ATOM 4306 C CA . VAL B 1 243 ? 62.525 -12.3 75.739 1 13.62 283 VAL B CA 1
ATOM 4307 C C . VAL B 1 243 ? 61.897 -11.424 76.843 1 14.67 283 VAL B C 1
ATOM 4308 O O . VAL B 1 243 ? 60.665 -11.463 77.009 1 15.21 283 VAL B O 1
ATOM 4312 N N . SER B 1 244 ? 62.705 -10.6 77.58 1 14.7 284 SER B N 1
ATOM 4313 C CA . SER B 1 244 ? 62.095 -9.725 78.605 1 15.33 284 SER B CA 1
ATOM 4314 C C . SER B 1 244 ? 61.118 -8.704 78.008 1 16.22 284 SER B C 1
ATOM 4315 O O . SER B 1 244 ? 60.298 -8.172 78.739 1 16.86 284 SER B O 1
ATOM 4318 N N . GLY B 1 245 ? 61.154 -8.51 76.68 1 16.24 285 GLY B N 1
ATOM 4319 C CA . GLY B 1 245 ? 60.245 -7.618 75.986 1 16.55 285 GLY B CA 1
ATOM 4320 C C . GLY B 1 245 ? 58.797 -8.05 76.055 1 17.02 285 GLY B C 1
ATOM 4321 O O . GLY B 1 245 ? 57.919 -7.198 75.991 1 17.92 285 GLY B O 1
ATOM 4322 N N . ALA B 1 246 ? 58.519 -9.355 76.158 1 17.11 286 ALA B N 1
ATOM 4323 C CA . ALA B 1 246 ? 57.142 -9.856 76.208 1 18.24 286 ALA B CA 1
ATOM 4324 C C . ALA B 1 246 ? 56.437 -9.376 77.469 1 19.31 286 ALA B C 1
ATOM 4325 O O . ALA B 1 246 ? 55.272 -8.994 77.409 1 19.59 286 ALA B O 1
ATOM 4327 N N . ASP B 1 247 ? 57.15 -9.366 78.6 1 19.61 287 ASP B N 1
ATOM 4328 C CA . ASP B 1 247 ? 56.566 -8.897 79.848 1 20.73 287 ASP B CA 1
ATOM 4329 C C . ASP B 1 247 ? 56.28 -7.401 79.795 1 20.32 287 ASP B C 1
ATOM 4330 O O . ASP B 1 247 ? 55.265 -6.969 80.34 1 19.92 287 ASP B O 1
ATOM 4335 N N . MET B 1 248 ? 57.122 -6.608 79.086 1 20.01 288 MET B N 1
ATOM 4336 C CA . MET B 1 248 ? 56.839 -5.175 78.943 1 20.51 288 MET B CA 1
ATOM 4337 C C . MET B 1 248 ? 55.535 -4.98 78.162 1 19.91 288 MET B C 1
ATOM 4338 O O . MET B 1 248 ? 54.711 -4.155 78.548 1 20.41 288 MET B O 1
ATOM 4343 N N . LEU B 1 249 ? 55.338 -5.769 77.102 1 18.92 289 LEU B N 1
ATOM 4344 C CA . LEU B 1 249 ? 54.136 -5.733 76.28 1 19.6 289 LEU B CA 1
ATOM 4345 C C . LEU B 1 249 ? 52.884 -6.137 77.074 1 20.73 289 LEU B C 1
ATOM 4346 O O . LEU B 1 249 ? 51.883 -5.43 77.012 1 21.36 289 LEU B O 1
ATOM 4351 N N . ALA B 1 250 ? 52.936 -7.245 77.828 1 21.06 290 ALA B N 1
ATOM 4352 C CA . ALA B 1 250 ? 51.792 -7.682 78.626 1 22.17 290 ALA B CA 1
ATOM 4353 C C . ALA B 1 250 ? 51.371 -6.626 79.657 1 23.15 290 ALA B C 1
ATOM 4354 O O . ALA B 1 250 ? 50.184 -6.47 79.869 1 24.28 290 ALA B O 1
ATOM 4356 N N . LYS B 1 251 ? 52.304 -5.861 80.232 1 23.11 291 LYS B N 1
ATOM 4357 C CA . LYS B 1 251 ? 51.955 -4.794 81.191 1 23.83 291 LYS B CA 1
ATOM 4358 C C . LYS B 1 251 ? 51.223 -3.585 80.571 1 23.35 291 LYS B C 1
ATOM 4359 O O . LYS B 1 251 ? 50.369 -2.999 81.235 1 23.77 291 LYS B O 1
ATOM 4365 N N . SER B 1 252 ? 51.61 -3.153 79.359 1 22.23 292 SER B N 1
ATOM 4366 C CA . SER B 1 252 ? 51.035 -1.952 78.73 1 21.65 292 SER B CA 1
ATOM 4367 C C . SER B 1 252 ? 49.931 -2.2 77.723 1 20.32 292 SER B C 1
ATOM 4368 O O . SER B 1 252 ? 49.15 -1.289 77.449 1 20.8 292 SER B O 1
ATOM 4371 N N . ILE B 1 253 ? 49.919 -3.374 77.086 1 18.5 293 ILE B N 1
ATOM 4372 C CA . ILE B 1 253 ? 48.867 -3.696 76.131 1 18.3 293 ILE B CA 1
ATOM 4373 C C . ILE B 1 253 ? 47.73 -4.327 76.926 1 18.9 293 ILE B C 1
ATOM 4374 O O . ILE B 1 253 ? 47.954 -5.306 77.64 1 19.25 293 ILE B O 1
ATOM 4379 N N . ALA B 1 254 ? 46.539 -3.743 76.852 1 18.76 294 ALA B N 1
ATOM 4380 C CA . ALA B 1 254 ? 45.37 -4.281 77.535 1 19.33 294 ALA B CA 1
ATOM 4381 C C . ALA B 1 254 ? 44.962 -5.552 76.79 1 21.13 294 ALA B C 1
ATOM 4382 O O . ALA B 1 254 ? 44.96 -5.539 75.566 1 22.67 294 ALA B O 1
ATOM 4384 N N . ASN B 1 255 ? 44.641 -6.643 77.496 1 21.32 295 ASN B N 1
ATOM 4385 C CA . ASN B 1 255 ? 44.248 -7.896 76.835 1 20.29 295 ASN B CA 1
ATOM 4386 C C . ASN B 1 255 ? 45.413 -8.444 75.983 1 19.32 295 ASN B C 1
ATOM 4387 O O . ASN B 1 255 ? 45.264 -8.671 74.77 1 19.73 295 ASN B O 1
ATOM 4392 N N . CYS B 1 256 ? 46.558 -8.667 76.628 1 17.55 296 CYS B N 1
ATOM 4393 C CA . CYS B 1 256 ? 47.721 -9.171 75.948 1 17.79 296 CYS B CA 1
ATOM 4394 C C . CYS B 1 256 ? 48.187 -10.492 76.575 1 18.52 296 CYS B C 1
ATOM 4395 O O . CYS B 1 256 ? 48.661 -10.515 77.715 1 18.82 296 CYS B O 1
ATOM 4398 N N . GLN B 1 257 ? 47.991 -11.594 75.843 1 18.16 297 GLN B N 1
ATOM 4399 C CA . GLN B 1 257 ? 48.354 -12.954 76.251 1 18.2 297 GLN B CA 1
ATOM 4400 C C . GLN B 1 257 ? 49.74 -13.287 75.716 1 19.1 297 GLN B C 1
ATOM 4401 O O . GLN B 1 257 ? 49.983 -13.18 74.515 1 19.23 297 GLN B O 1
ATOM 4407 N N . VAL B 1 258 ? 50.632 -13.754 76.587 1 18.77 298 VAL B N 1
ATOM 4408 C CA . VAL B 1 258 ? 51.997 -14.086 76.207 1 18.41 298 VAL B CA 1
ATOM 4409 C C . VAL B 1 258 ? 52.219 -15.6 76.149 1 18.01 298 VAL B C 1
ATOM 4410 O O . VAL B 1 258 ? 51.837 -16.311 77.091 1 17.99 298 VAL B O 1
ATOM 4414 N N . GLU B 1 259 ? 52.864 -16.087 75.057 1 17.11 299 GLU B N 1
ATOM 4415 C CA . GLU B 1 259 ? 53.301 -17.469 74.846 1 16.43 299 GLU B CA 1
ATOM 4416 C C . GLU B 1 259 ? 54.834 -17.49 74.708 1 16.56 299 GLU B C 1
ATOM 4417 O O . GLU B 1 259 ? 55.358 -17.023 73.695 1 17.04 299 GLU B O 1
ATOM 4423 N N . LEU B 1 260 ? 55.554 -18.003 75.718 1 15.75 300 LEU B N 1
ATOM 4424 C CA . LEU B 1 260 ? 57.015 -18.057 75.696 1 16.01 300 LEU B CA 1
ATOM 4425 C C . LEU B 1 260 ? 57.416 -19.468 75.275 1 17.6 300 LEU B C 1
ATOM 4426 O O . LEU B 1 260 ? 56.942 -20.447 75.842 1 17.76 300 LEU B O 1
ATOM 4431 N N . LEU B 1 261 ? 58.215 -19.57 74.219 1 17.74 301 LEU B N 1
ATOM 4432 C CA . LEU B 1 261 ? 58.584 -20.836 73.628 1 17.7 301 LEU B CA 1
ATOM 4433 C C . LEU B 1 261 ? 59.944 -21.279 74.056 1 17.86 301 LEU B C 1
ATOM 4434 O O . LEU B 1 261 ? 60.923 -20.544 73.895 1 17.79 301 LEU B O 1
ATOM 4439 N N . GLU B 1 262 ? 60.01 -22.519 74.556 1 17.09 302 GLU B N 1
ATOM 4440 C CA . GLU B 1 262 ? 61.247 -23.115 75.015 1 17.17 302 GLU B CA 1
ATOM 4441 C C . GLU B 1 262 ? 62.111 -23.599 73.817 1 17.46 302 GLU B C 1
ATOM 4442 O O . GLU B 1 262 ? 61.568 -23.871 72.754 1 17.85 302 GLU B O 1
ATOM 4448 N N . ASN B 1 263 ? 63.448 -23.663 73.982 1 17.04 303 ASN B N 1
ATOM 4449 C CA . ASN B 1 263 ? 64.366 -24.157 72.944 1 17.35 303 ASN B CA 1
ATOM 4450 C C . ASN B 1 263 ? 64.194 -23.408 71.64 1 18.2 303 ASN B C 1
ATOM 4451 O O . ASN B 1 263 ? 64.192 -24 70.562 1 18.77 303 ASN B O 1
ATOM 4456 N N . CYS B 1 264 ? 64.015 -22.096 71.739 1 17.77 304 CYS B N 1
ATOM 4457 C CA . CYS B 1 264 ? 63.709 -21.276 70.577 1 17.32 304 CYS B CA 1
ATOM 4458 C C . CYS B 1 264 ? 64.471 -19.966 70.601 1 16.9 304 CYS B C 1
ATOM 4459 O O . CYS B 1 264 ? 64.503 -19.303 71.624 1 16.31 304 CYS B O 1
ATOM 4462 N N . GLY B 1 265 ? 65.003 -19.565 69.459 1 16.73 305 GLY B N 1
ATOM 4463 C CA . GLY B 1 265 ? 65.704 -18.297 69.329 1 17.22 305 GLY B CA 1
ATOM 4464 C C . GLY B 1 265 ? 64.887 -17.238 68.608 1 17 305 GLY B C 1
ATOM 4465 O O . GLY B 1 265 ? 63.656 -17.228 68.69 1 16.97 305 GLY B O 1
ATOM 4466 N N . HIS B 1 266 ? 65.57 -16.337 67.89 1 16.42 306 HIS B N 1
ATOM 4467 C CA . HIS B 1 266 ? 64.9 -15.242 67.181 1 16.56 306 HIS B CA 1
ATOM 4468 C C . HIS B 1 266 ? 63.959 -15.633 66.037 1 16.28 306 HIS B C 1
ATOM 4469 O O . HIS B 1 266 ? 62.906 -15.011 65.867 1 16.31 306 HIS B O 1
ATOM 4476 N N A SER B 1 267 ? 64.339 -16.644 65.259 0.5 15.45 307 SER B N 1
ATOM 4477 N N B SER B 1 267 ? 64.343 -16.631 65.23 0.5 16.26 307 SER B N 1
ATOM 4478 C CA A SER B 1 267 ? 63.571 -17.071 64.086 0.5 14.99 307 SER B CA 1
ATOM 4479 C CA B SER B 1 267 ? 63.53 -17.036 64.076 0.5 16.56 307 SER B CA 1
ATOM 4480 C C A SER B 1 267 ? 62.451 -18.042 64.48 0.5 15.48 307 SER B C 1
ATOM 4481 C C B SER B 1 267 ? 62.434 -18.023 64.46 0.5 16.18 307 SER B C 1
ATOM 4482 O O A SER B 1 267 ? 62.44 -19.187 64.031 0.5 16.31 307 SER B O 1
ATOM 4483 O O B SER B 1 267 ? 62.422 -19.157 63.983 0.5 16.96 307 SER B O 1
ATOM 4488 N N . VAL B 1 268 ? 61.514 -17.579 65.321 1 14.99 308 VAL B N 1
ATOM 4489 C CA . VAL B 1 268 ? 60.397 -18.378 65.849 1 15.14 308 VAL B CA 1
ATOM 4490 C C . VAL B 1 268 ? 59.655 -19.207 64.798 1 15.35 308 VAL B C 1
ATOM 4491 O O . VAL B 1 268 ? 59.403 -20.402 64.986 1 14.69 308 VAL B O 1
ATOM 4495 N N A VAL B 1 269 ? 59.335 -18.556 63.68 0.5 15.52 309 VAL B N 1
ATOM 4496 N N B VAL B 1 269 ? 59.304 -18.572 63.68 0.5 15.13 309 VAL B N 1
ATOM 4497 C CA A VAL B 1 269 ? 58.602 -19.127 62.572 0.5 16.27 309 VAL B CA 1
ATOM 4498 C CA B VAL B 1 269 ? 58.522 -19.211 62.64 0.5 15.49 309 VAL B CA 1
ATOM 4499 C C A VAL B 1 269 ? 59.332 -20.322 61.98 0.5 16.34 309 VAL B C 1
ATOM 4500 C C B VAL B 1 269 ? 59.304 -20.285 61.86 0.5 16.13 309 VAL B C 1
ATOM 4501 O O A VAL B 1 269 ? 58.721 -21.353 61.732 0.5 16.38 309 VAL B O 1
ATOM 4502 O O B VAL B 1 269 ? 58.684 -21.208 61.345 0.5 16.43 309 VAL B O 1
ATOM 4509 N N . MET B 1 270 ? 60.643 -20.203 61.805 1 16.23 310 MET B N 1
ATOM 4510 C CA . MET B 1 270 ? 61.447 -21.264 61.191 1 16.59 310 MET B CA 1
ATOM 4511 C C . MET B 1 270 ? 61.838 -22.352 62.23 1 17.14 310 MET B C 1
ATOM 4512 O O . MET B 1 270 ? 61.999 -23.508 61.876 1 17.4 310 MET B O 1
ATOM 4517 N N . GLU B 1 271 ? 61.987 -21.978 63.49 1 16.59 311 GLU B N 1
ATOM 4518 C CA . GLU B 1 271 ? 62.391 -22.907 64.544 1 17.51 311 GLU B CA 1
ATOM 4519 C C . GLU B 1 271 ? 61.255 -23.738 65.132 1 19.16 311 GLU B C 1
ATOM 4520 O O . GLU B 1 271 ? 61.399 -24.941 65.231 1 20.4 311 GLU B O 1
ATOM 4526 N N . ARG B 1 272 ? 60.144 -23.122 65.547 1 19.5 312 ARG B N 1
ATOM 4527 C CA . ARG B 1 272 ? 59.029 -23.866 66.171 1 19.76 312 ARG B CA 1
ATOM 4528 C C . ARG B 1 272 ? 57.756 -23.646 65.332 1 19.11 312 ARG B C 1
ATOM 4529 O O . ARG B 1 272 ? 56.806 -23.021 65.827 1 18.19 312 ARG B O 1
ATOM 4537 N N . PRO B 1 273 ? 57.733 -24.09 64.043 1 19.15 313 PRO B N 1
ATOM 4538 C CA . PRO B 1 273 ? 56.598 -23.763 63.182 1 18.89 313 PRO B CA 1
ATOM 4539 C C . PRO B 1 273 ? 55.284 -24.421 63.549 1 19.18 313 PRO B C 1
ATOM 4540 O O . PRO B 1 273 ? 54.243 -23.776 63.395 1 19.92 313 PRO B O 1
ATOM 4544 N N . ARG B 1 274 ? 55.321 -25.664 64.049 1 18.66 314 ARG B N 1
ATOM 4545 C CA . ARG B 1 274 ? 54.122 -26.416 64.423 1 19.25 314 ARG B CA 1
ATOM 4546 C C . ARG B 1 274 ? 53.445 -25.805 65.644 1 18.47 314 ARG B C 1
ATOM 4547 O O . ARG B 1 274 ? 52.244 -25.548 65.602 1 18.34 314 ARG B O 1
ATOM 4555 N N . LYS B 1 275 ? 54.216 -25.541 66.712 1 17.57 315 LYS B N 1
ATOM 4556 C CA . LYS B 1 275 ? 53.707 -24.892 67.905 1 17.95 315 LYS B CA 1
ATOM 4557 C C . LYS B 1 275 ? 53.25 -23.466 67.581 1 18.09 315 LYS B C 1
ATOM 4558 O O . LYS B 1 275 ? 52.197 -23.053 68.069 1 18.14 315 LYS B O 1
ATOM 4564 N N . THR B 1 276 ? 54.014 -22.719 66.737 1 17.36 316 THR B N 1
ATOM 4565 C CA . THR B 1 276 ? 53.641 -21.345 66.366 1 17.14 316 THR B CA 1
ATOM 4566 C C . THR B 1 276 ? 52.31 -21.316 65.629 1 16.32 316 THR B C 1
ATOM 4567 O O . THR B 1 276 ? 51.438 -20.556 66.031 1 16.02 316 THR B O 1
ATOM 4571 N N . ALA B 1 277 ? 52.12 -22.182 64.608 1 16.47 317 ALA B N 1
ATOM 4572 C CA . ALA B 1 277 ? 50.854 -22.277 63.886 1 17.2 317 ALA B CA 1
ATOM 4573 C C . ALA B 1 277 ? 49.685 -22.681 64.801 1 18.25 317 ALA B C 1
ATOM 4574 O O . ALA B 1 277 ? 48.595 -22.138 64.648 1 19.07 317 ALA B O 1
ATOM 4576 N N . LYS B 1 278 ? 49.902 -23.606 65.759 1 18.38 318 LYS B N 1
ATOM 4577 C CA . LYS B 1 278 ? 48.828 -24.008 66.678 1 18.93 318 LYS B CA 1
ATOM 4578 C C . LYS B 1 278 ? 48.442 -22.842 67.559 1 18.43 318 LYS B C 1
ATOM 4579 O O . LYS B 1 278 ? 47.246 -22.567 67.737 1 18.65 318 LYS B O 1
ATOM 4585 N N . LEU B 1 279 ? 49.443 -22.114 68.081 1 17.47 319 LEU B N 1
ATOM 4586 C CA . LEU B 1 279 ? 49.157 -20.958 68.933 1 17.15 319 LEU B CA 1
ATOM 4587 C C . LEU B 1 279 ? 48.403 -19.893 68.149 1 17.31 319 LEU B C 1
ATOM 4588 O O . LEU B 1 279 ? 47.409 -19.349 68.644 1 17.4 319 LEU B O 1
ATOM 4593 N N . ILE B 1 280 ? 48.813 -19.664 66.883 1 16.82 320 ILE B N 1
ATOM 4594 C CA . ILE B 1 280 ? 48.159 -18.654 66.064 1 16.97 320 ILE B CA 1
ATOM 4595 C C . ILE B 1 280 ? 46.685 -18.956 65.84 1 17.93 320 ILE B C 1
ATOM 4596 O O . ILE B 1 280 ? 45.853 -18.084 66.076 1 18.19 320 ILE B O 1
ATOM 4601 N N . ILE B 1 281 ? 46.361 -20.192 65.453 1 18.61 321 ILE B N 1
ATOM 4602 C CA . ILE B 1 281 ? 44.997 -20.573 65.155 1 19.74 321 ILE B CA 1
ATOM 4603 C C . ILE B 1 281 ? 44.146 -20.718 66.418 1 20.19 321 ILE B C 1
ATOM 4604 O O . ILE B 1 281 ? 43.005 -20.267 66.391 1 20.84 321 ILE B O 1
ATOM 4609 N N . ASP B 1 282 ? 44.701 -21.213 67.536 1 19.84 322 ASP B N 1
ATOM 4610 C CA . ASP B 1 282 ? 43.922 -21.308 68.776 1 20.18 322 ASP B CA 1
ATOM 4611 C C . ASP B 1 282 ? 43.559 -19.91 69.298 1 20 322 ASP B C 1
ATOM 4612 O O . ASP B 1 282 ? 42.445 -19.704 69.819 1 19.22 322 ASP B O 1
ATOM 4617 N N . PHE B 1 283 ? 44.49 -18.944 69.158 1 20.2 323 PHE B N 1
ATOM 4618 C CA . PHE B 1 283 ? 44.2 -17.588 69.594 1 21.3 323 PHE B CA 1
ATOM 4619 C C . PHE B 1 283 ? 43.113 -16.989 68.699 1 22.65 323 PHE B C 1
ATOM 4620 O O . PHE B 1 283 ? 42.116 -16.486 69.212 1 22.97 323 PHE B O 1
ATOM 4628 N N . LEU B 1 284 ? 43.278 -17.083 67.369 1 23.42 324 LEU B N 1
ATOM 4629 C CA . LEU B 1 284 ? 42.293 -16.533 66.439 1 24.5 324 LEU B CA 1
ATOM 4630 C C . LEU B 1 284 ? 40.896 -17.143 66.649 1 26.27 324 LEU B C 1
ATOM 4631 O O . LEU B 1 284 ? 39.904 -16.416 66.671 1 27.03 324 LEU B O 1
ATOM 4636 N N . ALA B 1 285 ? 40.832 -18.459 66.894 1 26.48 325 ALA B N 1
ATOM 4637 C CA . ALA B 1 285 ? 39.583 -19.174 67.147 1 26.87 325 ALA B CA 1
ATOM 4638 C C . ALA B 1 285 ? 38.915 -18.682 68.426 1 27.29 325 ALA B C 1
ATOM 4639 O O . ALA B 1 285 ? 37.698 -18.611 68.466 1 28.13 325 ALA B O 1
ATOM 4641 N N . SER B 1 286 ? 39.695 -18.341 69.462 1 26.61 326 SER B N 1
ATOM 4642 C CA . SER B 1 286 ? 39.127 -17.872 70.726 1 27.07 326 SER B CA 1
ATOM 4643 C C . SER B 1 286 ? 38.532 -16.464 70.617 1 28.21 326 SER B C 1
ATOM 4644 O O . SER B 1 286 ? 37.507 -16.179 71.237 1 28.13 326 SER B O 1
ATOM 4647 N N . VAL B 1 287 ? 39.178 -15.594 69.82 1 28.56 327 VAL B N 1
ATOM 4648 C CA . VAL B 1 287 ? 38.731 -14.237 69.564 1 29.89 327 VAL B CA 1
ATOM 4649 C C . VAL B 1 287 ? 37.36 -14.25 68.884 1 33.04 327 VAL B C 1
ATOM 4650 O O . VAL B 1 287 ? 36.515 -13.411 69.198 1 33.64 327 VAL B O 1
ATOM 4654 N N . HIS B 1 288 ? 37.123 -15.201 67.972 1 35.43 328 HIS B N 1
ATOM 4655 C CA . HIS B 1 288 ? 35.883 -15.231 67.206 1 38.12 328 HIS B CA 1
ATOM 4656 C C . HIS B 1 288 ? 34.824 -16.249 67.637 1 40.35 328 HIS B C 1
ATOM 4657 O O . HIS B 1 288 ? 33.786 -16.325 66.978 1 41.09 328 HIS B O 1
ATOM 4664 N N . ASN B 1 289 ? 35.043 -16.989 68.732 1 41.33 329 ASN B N 1
ATOM 4665 C CA . ASN B 1 289 ? 34.063 -17.957 69.225 1 42.68 329 ASN B CA 1
ATOM 4666 C C . ASN B 1 289 ? 34.567 -18.627 70.492 1 43.52 329 ASN B C 1
ATOM 4667 O O . ASN B 1 289 ? 34.677 -17.968 71.524 1 43.99 329 ASN B O 1
#

Foldseek 3Di:
DLQWDWDWFDDPPWIKIKIKAADDDPAAAEEEAEAFQDAQCLLVLQSNQADRNHIYIGIGFACHDPTDNDPPQQLALVSRLVVVVSVCVRVVSQVAAHEYEYAASRLLNQLLNCLVCVRNHQEYERELYFQADDPDDFVLVVVVVVCVVVVVLQLNLCQDQALVSQLSNQVLQWLDDDDDDRVVSVVVNVVCNVVSVVSSVSVCNCCDPRHRRSSVVRLLSRAHQYEYEYECAANNRHPVVLVSSPVRHPNYHYHYHYNTYRSCCNHPSNVVSVVVVVSSVVSVVVVVVPDD/DLCVVLVWAWDWFDDPPWIKIKIKAADDDPAAAEEEAEAAQDAQCLLSLQSVQADRNHIYMRIGFDLHDPTDNDPPQQLALVRSLVVVVSVCVRVVSQVAAHEYEYAASGLLSQLLNCLVCVRNHQEYEYELYFQADDPDDFPLRVVVVVVCCPNLCQDQALVSLQSNVVLQKQDDDDDDSVRSRVVNVVCVVVSVVSVVSVCSCCPPVNRRSSVVRLLSRDHQYEYEYECAANNRHPVVLVSSPVRHPNYHYHYHYRTYRSCCNHVSNVVSVVVVVVSVVSVD

Radius of gyration: 28.36 Å; Cα contacts (8 Å, |Δi|>4): 1165; chains: 2; bounding box: 77×38×73 Å

Solvent-accessible surface area: 27349 Å² total; per-residue (Å²): 144,65,48,17,106,83,130,114,24,115,53,149,148,10,60,0,2,17,1,33,26,39,201,100,42,194,104,38,6,1,0,1,0,0,4,28,8,26,68,13,57,36,0,52,33,0,0,132,62,9,53,179,114,6,22,0,1,0,0,0,0,0,2,2,122,16,4,28,105,41,100,168,12,65,7,0,0,35,5,0,0,107,50,0,44,47,0,0,91,43,49,136,12,38,164,76,65,1,0,0,0,0,8,8,4,0,0,4,0,0,0,0,0,2,12,78,46,68,99,10,4,34,1,0,0,0,0,0,1,19,7,9,94,51,124,115,46,33,166,14,42,102,93,33,110,111,11,147,74,83,83,7,50,97,106,10,31,15,2,1,49,59,20,131,52,10,24,96,23,41,94,32,15,24,103,90,114,160,201,28,78,114,152,96,11,68,36,72,0,73,109,30,77,97,63,8,119,17,16,52,90,0,11,90,53,19,51,30,134,119,1,94,66,10,0,56,106,19,9,60,95,6,82,20,33,0,2,0,0,0,0,83,61,10,107,6,29,49,35,58,0,2,79,28,0,29,105,31,5,14,71,29,83,54,51,76,5,90,92,0,1,29,29,1,4,107,46,70,26,167,74,0,2,119,14,2,46,71,5,20,58,42,18,100,88,72,87,76,93,65,143,194,102,100,68,203,112,27,41,8,90,49,98,116,27,105,59,153,149,11,68,0,2,21,1,46,29,36,192,93,33,178,100,9,6,0,0,1,0,0,4,28,6,23,66,8,36,26,0,15,28,0,0,97,72,8,48,166,98,13,21,0,0,0,0,0,0,0,2,2,117,20,5,29,100,39,97,168,16,73,6,19,0,52,6,0,0,107,53,0,29,46,0,0,94,38,49,153,12,46,194,69,59,1,0,0,0,0,6,8,4,0,0,4,0,0,0,1,0,0,13,84,47,67,102,11,5,22,0,0,0,0,0,0,1,20,7,10,92,54,123,113,54,34,133,15,38,100,132,30,90,120,75,171,162,155,22,42,16,2,2,44,56,23,130,59,5,33,95,24,48,111,26,14,16,95,101,214,121,174,37,65,117,158,98,16,70,38,72,0,76,101,32,80,98,62,6,113,17,17,67,94,0,12,115,63,20,44,35,129,191,2,67,50,15,0,57,117,18,6,96,105,1,135,14,28,0,3,0,0,0,0,23,50,9,81,5,29,50,22,60,0,0,91,42,0,26,162,48,0,21,24,10,41,19,45,26,6,80,84,0,1,26,23,0,3,110,46,74,27,170,84,0,2,119,19,2,41,68,14,9,48,73,37,82,148

GO terms:
  GO:0046464 acylglycerol catabolic process (P, IDA)
  GO:0047372 monoacylglycerol lipase activity (F, IDA)
  GO:0005886 plasma membrane (C, TAS)
  GO:0019369 arachidonate metabolic process (P, TAS)
  GO:0047372 monoacylglycerol lipase activity (F, TAS)
  GO:0005515 protein binding (F, IPI)

B-factor: mean 23.02, std 8.74, range [6.81, 60.34]

CATH classification: 3.40.50.1820

Organism: Homo sapiens (NCBI:txid9606)